Protein AF-0000000080795206 (afdb_homodimer)

Foldseek 3Di:
DVVLQVVLAVLLVVLLVLLLVLLCVQQLVLLLLLLVLVPDPDPVSVVVNVVSVVVLVVLQPDDLLVQLVVCQVVLCVVPVHSAESVSSSVSLNSSLNSQLSVQNNVLQVPDDPVLVVVCVVVVDDSVCCVVPPRCLVSVLSSLVSSLVSSLVSSVSVLSSLVVHHGHLNVQLVVCVPVVVNVVSVVVSVVVNVVVNVVSNVVSNVVSVVSVD/DVVLQVVLAVLLVVLLVLLLVLLCVQQLVLLLLLLVLVPDPDPVSVVVNVVSVVVLVVLQPDDLLVQLVVCQVVLCVVPVHSAESVSSSVSLNSSLNSQLSVQNNVLQVPDDPVLVVVCVVVVDDSVCCVVPPRCLVSVLSSLVSSLVSSLVSSVSVLSSLVVHHGHLNVQLVVCVPVVVNVVSVVVSVVVNVVVNVVSNVVSNVVSVVSVD

Sequence (424 aa):
MIQDLFIATFETLYMTFVSGFIAILLGIPLGIALYMLSKSDKNATKTWYSVLDWIVNIFRSIPFIILIILIIPLTRLLTGTIIGSTAAIVPLSIAAIPFMARLAETSFNNLSQGLLDTSVSMGMTNRQFILKVLLPETAPEMVSNITLLIINLITYTAIAGAVGAGGLGAMAINYGYQRFRMDVLLYDVAILIFLTQIIQFVGSRLSNSLRKMIQDLFIATFETLYMTFVSGFIAILLGIPLGIALYMLSKSDKNATKTWYSVLDWIVNIFRSIPFIILIILIIPLTRLLTGTIIGSTAAIVPLSIAAIPFMARLAETSFNNLSQGLLDTSVSMGMTNRQFILKVLLPETAPEMVSNITLLIINLITYTAIAGAVGAGGLGAMAINYGYQRFRMDVLLYDVAILIFLTQIIQFVGSRLSNSLRK

Organism: Petrotoga mobilis (strain DSM 10674 / SJ95) (NCBI:txid403833)

Solvent-accessible surface area (backbone atoms only — not comparable to full-atom values): 20652 Å² total; per-residue (Å²): 107,68,66,58,49,49,51,16,47,48,37,40,49,49,33,32,51,55,19,41,50,51,9,52,67,53,4,42,58,50,7,50,51,46,45,56,25,64,72,43,86,48,65,69,40,40,51,53,28,51,50,52,49,49,54,37,48,54,58,69,49,46,41,62,76,56,42,49,59,70,40,39,70,57,26,29,72,74,61,72,33,64,55,29,38,73,26,41,26,48,48,48,21,64,57,36,20,44,50,38,12,50,48,41,26,54,50,59,68,64,56,54,66,66,60,53,51,50,41,58,74,71,64,54,48,72,68,52,40,43,67,67,40,53,50,62,72,33,40,34,57,46,37,43,42,50,34,52,48,47,47,50,36,49,40,49,42,33,51,38,9,77,65,43,17,39,18,40,28,17,46,27,45,55,42,11,59,73,61,64,29,60,68,52,28,51,50,36,52,51,50,47,37,50,51,48,48,50,47,47,51,52,25,51,53,52,19,54,58,58,71,103,107,68,68,57,51,50,51,16,47,48,37,39,49,50,33,30,51,54,20,44,49,52,11,52,68,51,4,42,58,49,6,49,50,47,44,54,24,64,72,43,86,48,67,70,39,41,51,53,28,52,53,53,50,49,54,37,48,54,59,70,48,46,41,60,77,55,43,48,60,71,38,38,70,57,24,28,71,76,61,71,32,65,57,29,40,74,26,40,28,49,46,48,22,64,54,35,20,45,52,37,11,50,49,42,27,53,50,60,70,65,58,54,65,66,61,53,51,49,41,58,74,70,63,55,49,70,68,51,40,43,66,66,41,53,50,62,72,34,39,32,57,46,37,45,43,48,35,52,49,46,49,51,35,49,39,49,42,33,52,39,10,76,65,42,16,39,19,40,29,17,48,26,46,56,42,11,58,73,60,64,29,59,68,52,27,51,50,37,52,50,50,48,37,50,52,45,49,51,46,48,52,52,24,51,53,52,20,53,58,59,70,102

Radius of gyration: 22.37 Å; Cα contacts (8 Å, |Δi|>4): 569; chains: 2; bounding box: 53×62×55 Å

Secondary structure (DSSP, 8-state):
-HHHHHHHHHHHHHHHHHHHHHHHHHHHHHHHHHHHHHH---HHHHHHHHHHHHHHHHHHHS-HHHHHHHTHHHHHHHHS-SSSHHHHHHHHHHHHHHHHHHHHHHHHHT--HHHHHHHHHTT--HHHHIIIIIHHHTHHHHHHHHHHHHHHHHHHHHHHHTTT--HHHHHIIIIIITTT-HHHHHHHHHHHHHHHHHHHHHHHHHHHHHH-/-HHHHHHHHHHHHHHHHHHHHHHHHHHHHHHHHHHHHHH---HHHHHHHHHHHHHHHHHHHS-HHHHHHHTHHHHHHHHS-SSSHHHHHHHHHHHHHHHHHHHHHHHHHT--HHHHHHHHHTT--HHHHIIIIIHHHTHHHHHHHHHHHHHHHHHHHHHHHTTT--HHHHHIIIIIITTT-HHHHHHHHHHHHHHHHHHHHHHHHHHHHHH-

Nearest PDB structures (foldseek):
  3tuz-assembly2_F  TM=9.685E-01  e=7.886E-14  Escherichia coli K-12
  3tui-assembly2_E  TM=9.705E-01  e=1.929E-13  Escherichia coli K-12
  7mc0-assembly1_B  TM=9.521E-01  e=5.459E-12  Neisseria meningitidis MC58
  3dhw-assembly1_B  TM=9.058E-01  e=3.944E-11  Escherichia coli K-12
  3dhw-assembly2_F  TM=9.130E-01  e=2.261E-09  Escherichia coli K-12

pLDDT: mean 95.03, std 3.47, range [68.12, 98.81]

Structure (mmCIF, N/CA/C/O backbone):
data_AF-0000000080795206-model_v1
#
loop_
_entity.id
_entity.type
_entity.pdbx_description
1 polymer 'Binding-protein-dependent transport systems inner membrane component'
#
loop_
_atom_site.group_PDB
_atom_site.id
_atom_site.type_symbol
_atom_site.label_atom_id
_atom_site.label_alt_id
_atom_site.label_comp_id
_atom_site.label_asym_id
_atom_site.label_entity_id
_atom_site.label_seq_id
_atom_site.pdbx_PDB_ins_code
_atom_site.Cartn_x
_atom_site.Cartn_y
_atom_site.Cartn_z
_atom_site.occupancy
_atom_site.B_iso_or_equiv
_atom_site.auth_seq_id
_atom_site.auth_comp_id
_atom_site.auth_asym_id
_atom_site.auth_atom_id
_atom_site.pdbx_PDB_model_num
ATOM 1 N N . MET A 1 1 ? 4.926 -30.141 10.414 1 84.69 1 MET A N 1
ATOM 2 C CA . MET A 1 1 ? 4.105 -28.969 10.133 1 84.69 1 MET A CA 1
ATOM 3 C C . MET A 1 1 ? 4.523 -27.781 11 1 84.69 1 MET A C 1
ATOM 5 O O . MET A 1 1 ? 4.93 -26.75 10.484 1 84.69 1 MET A O 1
ATOM 9 N N . ILE A 1 2 ? 4.73 -28.094 12.297 1 87.69 2 ILE A N 1
ATOM 10 C CA . ILE A 1 2 ? 5.074 -27 13.203 1 87.69 2 ILE A CA 1
ATOM 11 C C . ILE A 1 2 ? 6.492 -26.516 12.906 1 87.69 2 ILE A C 1
ATOM 13 O O . ILE A 1 2 ? 6.746 -25.312 12.891 1 87.69 2 ILE A O 1
ATOM 17 N N . GLN A 1 3 ? 7.379 -27.406 12.695 1 91.5 3 GLN A N 1
ATOM 18 C CA . GLN A 1 3 ? 8.75 -27.016 12.383 1 91.5 3 GLN A CA 1
ATOM 19 C C . GLN A 1 3 ? 8.82 -26.219 11.086 1 91.5 3 GLN A C 1
ATOM 21 O O . GLN A 1 3 ? 9.555 -25.234 11 1 91.5 3 GLN A O 1
ATOM 26 N N . ASP A 1 4 ? 8.062 -26.625 10.102 1 93.75 4 ASP A N 1
ATOM 27 C CA . ASP A 1 4 ? 8.023 -25.922 8.828 1 93.75 4 ASP A CA 1
ATOM 28 C C . ASP A 1 4 ? 7.473 -24.5 9 1 93.75 4 ASP A C 1
ATOM 30 O O . ASP A 1 4 ? 7.926 -23.562 8.336 1 93.75 4 ASP A O 1
ATOM 34 N N . LEU A 1 5 ? 6.535 -24.453 9.891 1 95.25 5 LEU A N 1
ATOM 35 C CA . LEU A 1 5 ? 5.941 -23.141 10.172 1 95.25 5 LEU A CA 1
ATOM 36 C C . LEU A 1 5 ? 6.957 -22.219 10.828 1 95.25 5 LEU A C 1
ATOM 38 O O . LEU A 1 5 ? 7.008 -21.031 10.516 1 95.25 5 LEU A O 1
ATOM 42 N N . PHE A 1 6 ? 7.719 -22.797 11.68 1 96.25 6 PHE A N 1
ATOM 43 C CA . PHE A 1 6 ? 8.75 -22.016 12.344 1 96.25 6 PHE A CA 1
ATOM 44 C C . PHE A 1 6 ? 9.812 -21.547 11.352 1 96.25 6 PHE A C 1
ATOM 46 O O . PHE A 1 6 ? 10.25 -20.406 11.383 1 96.25 6 PHE A O 1
ATOM 53 N N . ILE A 1 7 ? 10.211 -22.406 10.508 1 97 7 ILE A N 1
ATOM 54 C CA . ILE A 1 7 ? 11.219 -22.078 9.5 1 97 7 ILE A CA 1
ATOM 55 C C . ILE A 1 7 ? 10.672 -21 8.57 1 97 7 ILE A C 1
ATOM 57 O O . ILE A 1 7 ? 11.359 -20.016 8.281 1 97 7 ILE A O 1
ATOM 61 N N . ALA A 1 8 ? 9.43 -21.172 8.117 1 97.81 8 ALA A N 1
ATOM 62 C CA . ALA A 1 8 ? 8.789 -20.203 7.234 1 97.81 8 ALA A CA 1
ATOM 63 C C . ALA A 1 8 ? 8.672 -18.844 7.91 1 97.81 8 ALA A C 1
ATOM 65 O O . ALA A 1 8 ? 8.859 -17.812 7.266 1 97.81 8 ALA A O 1
ATOM 66 N N . THR A 1 9 ? 8.367 -18.891 9.211 1 98.19 9 THR A N 1
ATOM 67 C CA . THR A 1 9 ? 8.258 -17.641 9.977 1 98.19 9 THR A CA 1
ATOM 68 C C . THR A 1 9 ? 9.609 -16.953 10.078 1 98.19 9 THR A C 1
ATOM 70 O O . THR A 1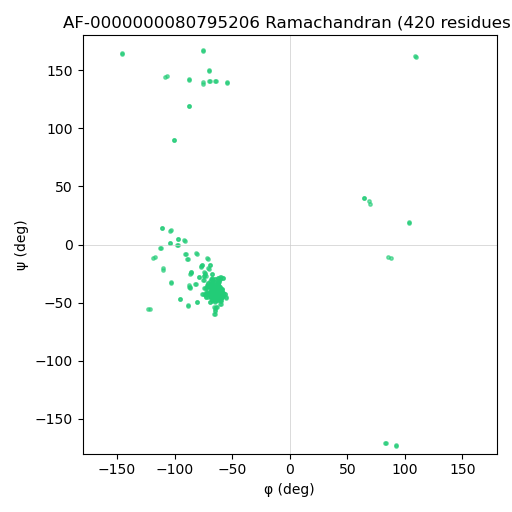 9 ? 9.711 -15.734 9.883 1 98.19 9 THR A O 1
ATOM 73 N N . PHE A 1 10 ? 10.602 -17.672 10.312 1 98.06 10 PHE A N 1
ATOM 74 C CA . PHE A 1 10 ? 11.945 -17.125 10.43 1 98.06 10 PHE A CA 1
ATOM 75 C C . PHE A 1 10 ? 12.414 -16.547 9.094 1 98.06 10 PHE A C 1
ATOM 77 O O . PHE A 1 10 ? 13.039 -15.492 9.055 1 98.06 10 PHE A O 1
ATOM 84 N N . GLU A 1 11 ? 12.164 -17.25 8.047 1 98.44 11 GLU A N 1
ATOM 85 C CA . GLU A 1 11 ? 12.531 -16.766 6.723 1 98.44 11 GLU A CA 1
ATOM 86 C C . GLU A 1 11 ? 11.828 -15.453 6.406 1 98.44 11 GLU A C 1
ATOM 88 O O . GLU A 1 11 ? 12.445 -14.531 5.859 1 98.44 11 GLU A O 1
ATOM 93 N N . THR A 1 12 ? 10.516 -15.391 6.742 1 98.5 12 THR A N 1
ATOM 94 C CA . THR A 1 12 ? 9.758 -14.156 6.543 1 98.5 12 THR A CA 1
ATOM 95 C C . THR A 1 12 ? 10.375 -13.008 7.328 1 98.5 12 THR A C 1
ATOM 97 O O . THR A 1 12 ? 10.586 -11.922 6.781 1 98.5 12 THR A O 1
ATOM 100 N N . LEU A 1 13 ? 10.727 -13.289 8.586 1 98.62 13 LEU A N 1
ATOM 101 C CA . LEU A 1 13 ? 11.32 -12.266 9.438 1 98.62 13 LEU A CA 1
ATOM 102 C C . LEU A 1 13 ? 12.695 -11.867 8.914 1 98.62 13 LEU A C 1
ATOM 104 O O . LEU A 1 13 ? 13.031 -10.68 8.883 1 98.62 13 LEU A O 1
ATOM 108 N N . TYR A 1 14 ? 13.453 -12.836 8.492 1 98.69 14 TYR A N 1
ATOM 109 C CA . TYR A 1 14 ? 14.781 -12.602 7.953 1 98.69 14 TYR A CA 1
ATOM 110 C C . TYR A 1 14 ? 14.727 -11.688 6.734 1 98.69 14 TYR A C 1
ATOM 112 O O . TYR A 1 14 ? 15.422 -10.672 6.676 1 98.69 14 TYR A O 1
ATOM 120 N N . MET A 1 15 ? 13.898 -12.008 5.805 1 98.69 15 MET A N 1
ATOM 121 C CA . MET A 1 15 ? 13.758 -11.195 4.602 1 98.69 15 MET A CA 1
ATOM 122 C C . MET A 1 15 ? 13.273 -9.797 4.945 1 98.69 15 MET A C 1
ATOM 124 O O . MET A 1 15 ? 13.789 -8.805 4.422 1 98.69 15 MET A O 1
ATOM 128 N N . THR A 1 16 ? 12.273 -9.742 5.836 1 98.69 16 THR A N 1
ATOM 129 C CA . THR A 1 16 ? 11.633 -8.477 6.188 1 98.69 16 THR A CA 1
ATOM 130 C C . THR A 1 16 ? 12.625 -7.539 6.859 1 98.69 16 THR A C 1
ATOM 132 O O . THR A 1 16 ? 12.797 -6.395 6.434 1 98.69 16 THR A O 1
ATOM 135 N N . PHE A 1 17 ? 13.383 -8.023 7.809 1 98.69 17 PHE A N 1
ATOM 136 C CA . PHE A 1 17 ? 14.203 -7.141 8.625 1 98.69 17 PHE A CA 1
ATOM 137 C C . PHE A 1 17 ? 15.508 -6.797 7.902 1 98.69 17 PHE A C 1
ATOM 139 O O . PHE A 1 17 ? 16.016 -5.684 8.039 1 98.69 17 PHE A O 1
ATOM 146 N N . VAL A 1 18 ? 16.062 -7.68 7.141 1 98.81 18 VAL A N 1
ATOM 147 C CA . VAL A 1 18 ? 17.281 -7.371 6.398 1 98.81 18 VAL A CA 1
ATOM 148 C C . VAL A 1 18 ? 16.969 -6.367 5.293 1 98.81 18 VAL A C 1
ATOM 150 O O . VAL A 1 18 ? 17.672 -5.359 5.145 1 98.81 18 VAL A O 1
ATOM 153 N N . SER A 1 19 ? 15.914 -6.645 4.488 1 98.81 19 SER A N 1
ATOM 154 C CA . SER A 1 19 ? 15.531 -5.695 3.451 1 98.81 19 SER A CA 1
ATOM 155 C C . SER A 1 19 ? 15.102 -4.363 4.055 1 98.81 19 SER A C 1
ATOM 157 O O . SER A 1 19 ? 15.375 -3.301 3.488 1 98.81 19 SER A O 1
ATOM 159 N N . GLY A 1 20 ? 14.391 -4.477 5.207 1 98.81 20 GLY A N 1
ATOM 160 C CA . GLY A 1 20 ? 14.008 -3.26 5.91 1 98.81 20 GLY A CA 1
ATOM 161 C C . GLY A 1 20 ? 15.195 -2.424 6.348 1 98.81 20 GLY A C 1
ATOM 162 O O . GLY A 1 20 ? 15.188 -1.2 6.195 1 98.81 20 GLY A O 1
ATOM 163 N N . PHE A 1 21 ? 16.156 -3.07 6.855 1 98.81 21 PHE A N 1
ATOM 164 C CA . PHE A 1 21 ? 17.375 -2.385 7.289 1 98.81 21 PHE A CA 1
ATOM 165 C C . PHE A 1 21 ? 18.047 -1.682 6.117 1 98.81 21 PHE A C 1
ATOM 167 O O . PHE A 1 21 ? 18.453 -0.523 6.234 1 98.81 21 PHE A O 1
ATOM 174 N N . ILE A 1 22 ? 18.156 -2.33 5.031 1 98.81 22 ILE A N 1
ATOM 175 C CA . ILE A 1 22 ? 18.766 -1.754 3.836 1 98.81 22 ILE A CA 1
ATOM 176 C C . ILE A 1 22 ? 17.938 -0.56 3.365 1 98.81 22 ILE A C 1
ATOM 178 O O . ILE A 1 22 ? 18.484 0.489 3.021 1 98.81 22 ILE A O 1
ATOM 182 N N . ALA A 1 23 ? 16.625 -0.756 3.375 1 98.81 23 ALA A N 1
ATOM 183 C CA . ALA A 1 23 ? 15.727 0.294 2.914 1 98.81 23 ALA A CA 1
ATOM 184 C C . ALA A 1 23 ? 15.812 1.526 3.812 1 98.81 23 ALA A C 1
ATOM 186 O O . ALA A 1 23 ? 15.734 2.658 3.33 1 98.81 23 ALA A O 1
ATOM 187 N N . ILE A 1 24 ? 15.961 1.308 5.113 1 98.75 24 ILE A N 1
ATOM 188 C CA . ILE A 1 24 ? 16.094 2.412 6.055 1 98.75 24 ILE A CA 1
ATOM 189 C C . ILE A 1 24 ? 17.422 3.125 5.836 1 98.75 24 ILE A C 1
ATOM 191 O O . ILE A 1 24 ? 17.469 4.355 5.773 1 98.75 24 ILE A O 1
ATOM 195 N N . LEU A 1 25 ? 18.438 2.412 5.668 1 98.62 25 LEU A N 1
ATOM 196 C CA . LEU A 1 25 ? 19.797 2.936 5.523 1 98.62 25 LEU A CA 1
ATOM 197 C C . LEU A 1 25 ? 19.922 3.758 4.246 1 98.62 25 LEU A C 1
ATOM 199 O O . LEU A 1 25 ? 20.625 4.77 4.223 1 98.62 25 LEU A O 1
ATOM 203 N N . LEU A 1 26 ? 19.266 3.344 3.186 1 98.69 26 LEU A N 1
ATOM 204 C CA . LEU A 1 26 ? 19.438 4.012 1.901 1 98.69 26 LEU A CA 1
ATOM 205 C C . LEU A 1 26 ? 18.25 4.922 1.597 1 98.69 26 LEU A C 1
ATOM 207 O O . LEU A 1 26 ? 18.391 5.941 0.923 1 98.69 26 LEU A O 1
ATOM 211 N N . GLY A 1 27 ? 17.109 4.508 2.066 1 98.69 27 GLY A N 1
ATOM 212 C CA . GLY A 1 27 ? 15.891 5.246 1.764 1 98.69 27 GLY A CA 1
ATOM 213 C C . GLY A 1 27 ? 15.805 6.57 2.502 1 98.69 27 GLY A C 1
ATOM 214 O O . GLY A 1 27 ? 15.375 7.578 1.933 1 98.69 27 GLY A O 1
ATOM 215 N N . ILE A 1 28 ? 16.172 6.605 3.756 1 98.5 28 ILE A N 1
ATOM 216 C CA . ILE A 1 28 ? 16.094 7.832 4.543 1 98.5 28 ILE A CA 1
ATOM 217 C C . ILE A 1 28 ? 17.031 8.883 3.967 1 98.5 28 ILE A C 1
ATOM 219 O O . ILE A 1 28 ? 16.625 10.023 3.713 1 98.5 28 ILE A O 1
ATOM 223 N N . PRO A 1 29 ? 18.328 8.539 3.662 1 98.38 29 PRO A N 1
ATOM 224 C CA . PRO A 1 29 ? 19.203 9.508 3.006 1 98.38 29 PRO A CA 1
ATOM 225 C C . PRO A 1 29 ? 18.656 9.984 1.663 1 98.38 29 PRO A C 1
ATOM 227 O O . PRO A 1 29 ? 18.766 11.172 1.334 1 98.38 29 PRO A O 1
ATOM 230 N N . LEU A 1 30 ? 18.062 9.109 0.909 1 98.44 30 LEU A N 1
ATOM 231 C CA . LEU A 1 30 ? 17.453 9.5 -0.354 1 98.44 30 LEU A CA 1
ATOM 232 C C . LEU A 1 30 ? 16.281 10.445 -0.116 1 98.44 30 LEU A C 1
ATOM 234 O O . LEU A 1 30 ? 16.094 11.406 -0.871 1 98.44 30 LEU A O 1
ATOM 238 N N . GLY A 1 31 ? 15.492 10.148 0.934 1 98.31 31 GLY A N 1
ATOM 239 C CA . GLY A 1 31 ? 14.414 11.047 1.316 1 98.31 31 GLY A CA 1
ATOM 240 C C . GLY A 1 31 ? 14.898 12.43 1.721 1 98.31 31 GLY A C 1
ATOM 241 O O . GLY A 1 31 ? 14.281 13.438 1.369 1 98.31 31 GLY A O 1
ATOM 242 N N . ILE A 1 32 ? 15.977 12.477 2.426 1 98 32 ILE A N 1
ATOM 243 C CA . ILE A 1 32 ? 16.578 13.75 2.814 1 98 32 ILE A CA 1
ATOM 244 C C . ILE A 1 32 ? 17.016 14.516 1.568 1 98 32 ILE A C 1
ATOM 246 O O . ILE A 1 32 ? 16.766 15.719 1.452 1 98 32 ILE A O 1
ATOM 250 N N . ALA A 1 33 ? 17.656 13.781 0.652 1 97.62 33 ALA A N 1
ATOM 251 C CA . ALA A 1 33 ? 18.109 14.414 -0.588 1 97.62 33 ALA A CA 1
ATOM 252 C C . ALA A 1 33 ? 16.922 14.992 -1.364 1 97.62 33 ALA A C 1
ATOM 254 O O . ALA A 1 33 ? 16.984 16.141 -1.828 1 97.62 33 ALA A O 1
ATOM 255 N N . LEU A 1 34 ? 15.922 14.266 -1.472 1 97.62 34 LEU A N 1
ATOM 256 C CA . LEU A 1 34 ? 14.734 14.727 -2.178 1 97.62 34 LEU A CA 1
ATOM 257 C C . LEU A 1 34 ? 14.148 15.961 -1.507 1 97.62 34 LEU A C 1
ATOM 259 O O . LEU A 1 34 ? 13.82 16.938 -2.18 1 97.62 34 LEU A O 1
ATOM 263 N N . TYR A 1 35 ? 14.039 15.891 -0.19 1 97.06 35 TYR A N 1
ATOM 264 C CA . TYR A 1 35 ? 13.484 17.016 0.564 1 97.06 35 TYR A CA 1
ATOM 265 C C . TYR A 1 35 ? 14.336 18.266 0.384 1 97.06 35 TYR A C 1
ATOM 267 O O . TYR A 1 35 ? 13.805 19.344 0.073 1 97.06 35 TYR A O 1
ATOM 275 N N . MET A 1 36 ? 15.648 18.125 0.504 1 95.69 36 MET A N 1
ATOM 276 C CA . MET A 1 36 ? 16.547 19.266 0.41 1 95.69 36 MET A CA 1
ATOM 277 C C . MET A 1 36 ? 16.562 19.844 -1.002 1 95.69 36 MET A C 1
ATOM 279 O O . MET A 1 36 ? 16.594 21.062 -1.181 1 95.69 36 MET A O 1
ATOM 283 N N . LEU A 1 37 ? 16.531 18.969 -1.944 1 95.31 37 LEU A N 1
ATOM 284 C CA . LEU A 1 37 ? 16.531 19.422 -3.332 1 95.31 37 LEU A CA 1
ATOM 285 C C . LEU A 1 37 ? 15.227 20.141 -3.67 1 95.31 37 LEU A C 1
ATOM 287 O O . LEU A 1 37 ? 15.219 21.062 -4.496 1 95.31 37 LEU A O 1
ATOM 291 N N . SER A 1 38 ? 14.18 19.75 -3.012 1 93.06 38 SER A N 1
ATOM 292 C CA . SER A 1 38 ? 12.875 20.344 -3.299 1 93.06 38 SER A CA 1
ATOM 293 C C . SER A 1 38 ? 12.781 21.75 -2.73 1 93.06 38 SER A C 1
ATOM 295 O O . SER A 1 38 ? 11.961 22.562 -3.188 1 93.06 38 SER A O 1
ATOM 297 N N . LYS A 1 39 ? 13.539 22.062 -1.76 1 90 39 LYS A N 1
ATOM 298 C CA . LYS A 1 39 ? 13.461 23.344 -1.08 1 90 39 LYS A CA 1
ATOM 299 C C . LYS A 1 39 ? 14.398 24.359 -1.719 1 90 39 LYS A C 1
ATOM 301 O O . LYS A 1 39 ? 14.352 25.547 -1.399 1 90 39 LYS A O 1
ATOM 306 N N . SER A 1 40 ? 15.203 23.906 -2.609 1 86.94 40 SER A N 1
ATOM 307 C CA . SER A 1 40 ? 16.156 24.797 -3.248 1 86.94 40 SER A CA 1
ATOM 308 C C . SER A 1 40 ? 15.539 25.484 -4.465 1 86.94 40 SER A C 1
ATOM 310 O O . SER A 1 40 ? 14.742 24.875 -5.184 1 86.94 40 SER A O 1
ATOM 312 N N . ASP A 1 41 ? 15.844 26.75 -4.68 1 84.56 41 ASP A N 1
ATOM 313 C CA . ASP A 1 41 ? 15.312 27.531 -5.801 1 84.56 41 ASP A CA 1
ATOM 314 C C . ASP A 1 41 ? 16.297 27.562 -6.961 1 84.56 41 ASP A C 1
ATOM 316 O O . ASP A 1 41 ? 16.016 28.125 -8.016 1 84.56 41 ASP A O 1
ATOM 320 N N . LYS A 1 42 ? 17.375 26.969 -6.828 1 89.69 42 LYS A N 1
ATOM 321 C CA . LYS A 1 42 ? 18.359 26.938 -7.906 1 89.69 42 LYS A CA 1
ATOM 322 C C . LYS A 1 42 ? 17.922 25.969 -9.008 1 89.69 42 LYS A C 1
ATOM 324 O O . LYS A 1 42 ? 17.422 24.891 -8.727 1 89.69 42 LYS A O 1
ATOM 329 N N . ASN A 1 43 ? 18.094 26.359 -10.195 1 87.75 43 ASN A N 1
ATOM 330 C CA . ASN A 1 43 ? 17.656 25.578 -11.352 1 87.75 43 ASN A CA 1
ATOM 331 C C . ASN A 1 43 ? 18.328 24.203 -11.383 1 87.75 43 ASN A C 1
ATOM 333 O O . ASN A 1 43 ? 17.672 23.203 -11.664 1 87.75 43 ASN A O 1
ATOM 337 N N . ALA A 1 44 ? 19.625 24.219 -11.156 1 88.75 44 ALA A N 1
ATOM 338 C CA . ALA A 1 44 ? 20.359 22.953 -11.156 1 88.75 44 ALA A CA 1
ATOM 339 C C . ALA A 1 44 ? 19.781 22 -10.117 1 88.75 44 ALA A C 1
ATOM 341 O O . ALA A 1 44 ? 19.625 20.797 -10.383 1 88.75 44 ALA A O 1
ATOM 342 N N . THR A 1 45 ? 19.484 22.516 -8.984 1 90 45 THR A N 1
ATOM 343 C CA . THR A 1 45 ? 18.938 21.703 -7.906 1 90 45 THR A CA 1
ATOM 344 C C . THR A 1 45 ? 17.531 21.203 -8.25 1 90 45 THR A C 1
ATOM 346 O O . THR A 1 45 ? 17.172 20.078 -7.93 1 90 45 THR A O 1
ATOM 349 N N . LYS A 1 46 ? 16.875 21.953 -9.016 1 92.12 46 LYS A N 1
ATOM 350 C CA . LYS A 1 46 ? 15.531 21.578 -9.438 1 92.12 46 LYS A CA 1
ATOM 351 C C . LYS A 1 46 ? 15.578 20.438 -10.445 1 92.12 46 LYS A C 1
ATOM 353 O O . LYS A 1 46 ? 14.719 19.547 -10.43 1 92.12 46 LYS A O 1
ATOM 358 N N . THR A 1 47 ? 16.578 20.531 -11.266 1 93.75 47 THR A N 1
ATOM 359 C CA . THR A 1 47 ? 16.75 19.453 -12.242 1 93.75 47 THR A CA 1
ATOM 360 C C . THR A 1 47 ? 17.094 18.141 -11.539 1 93.75 47 THR A C 1
ATOM 362 O O . THR A 1 47 ? 16.547 17.094 -11.883 1 93.75 47 THR A O 1
ATOM 365 N N . TRP A 1 48 ? 17.969 18.203 -10.555 1 95.19 48 TRP A N 1
ATOM 366 C CA . TRP A 1 48 ? 18.344 17 -9.805 1 95.19 48 TRP A CA 1
ATOM 367 C C . TRP A 1 48 ? 17.156 16.438 -9.039 1 95.19 48 TRP A C 1
ATOM 369 O O . TRP A 1 48 ? 17 15.219 -8.922 1 95.19 48 TRP A O 1
ATOM 379 N N . TYR A 1 49 ? 16.344 17.312 -8.516 1 95.62 49 TYR A N 1
ATOM 380 C CA . TYR A 1 49 ? 15.133 16.859 -7.84 1 95.62 49 TYR A CA 1
ATOM 381 C C . TYR A 1 49 ? 14.211 16.125 -8.797 1 95.62 49 TYR A C 1
ATOM 383 O O . TYR A 1 49 ? 13.727 15.031 -8.492 1 95.62 49 TYR A O 1
ATOM 391 N N . SER A 1 50 ? 14.047 16.734 -9.938 1 94.62 50 SER A N 1
ATOM 392 C CA . SER A 1 50 ? 13.141 16.156 -10.93 1 94.62 50 SER A CA 1
ATOM 393 C C . SER A 1 50 ? 13.617 14.773 -11.367 1 94.62 50 SER A C 1
ATOM 395 O O . SER A 1 50 ? 12.805 13.859 -11.539 1 94.62 50 SER A O 1
ATOM 397 N N . VAL A 1 51 ? 14.859 14.641 -11.531 1 95.5 51 VAL A N 1
ATOM 398 C CA . VAL A 1 51 ? 15.438 13.367 -11.961 1 95.5 51 VAL A CA 1
ATOM 399 C C . VAL A 1 51 ? 15.266 12.328 -10.859 1 95.5 51 VAL A C 1
ATOM 401 O O . VAL A 1 51 ? 14.797 11.219 -11.109 1 95.5 51 VAL A O 1
ATOM 404 N N . LEU A 1 52 ? 15.609 12.68 -9.656 1 96.19 52 LEU A N 1
ATOM 405 C CA . LEU A 1 52 ? 15.484 11.75 -8.531 1 96.19 52 LEU A CA 1
ATOM 406 C C . LEU A 1 52 ? 14.023 11.391 -8.273 1 96.19 52 LEU A C 1
ATOM 408 O O . LEU A 1 52 ? 13.703 10.234 -8.008 1 96.19 52 LEU A O 1
ATOM 412 N N . ASP A 1 53 ? 13.234 12.359 -8.383 1 94.81 53 ASP A N 1
ATOM 413 C CA . ASP A 1 53 ? 11.797 12.156 -8.188 1 94.81 53 ASP A CA 1
ATOM 414 C C . ASP A 1 53 ? 11.234 11.203 -9.242 1 94.81 53 ASP A C 1
ATOM 416 O O . ASP A 1 53 ? 10.43 10.328 -8.922 1 94.81 53 ASP A O 1
ATOM 420 N N . TRP A 1 54 ? 11.719 11.453 -10.422 1 92.56 54 TRP A N 1
ATOM 421 C CA . TRP A 1 54 ? 11.273 10.609 -11.523 1 92.56 54 TRP A CA 1
ATOM 422 C C . TRP A 1 54 ? 11.719 9.164 -11.32 1 92.56 54 TRP A C 1
ATOM 424 O O . TRP A 1 54 ? 10.938 8.234 -11.523 1 92.56 54 TRP A O 1
ATOM 434 N N . ILE A 1 55 ? 12.852 8.945 -10.906 1 95.06 55 ILE A N 1
ATOM 435 C CA . ILE A 1 55 ? 13.383 7.609 -10.664 1 95.06 55 ILE A CA 1
ATOM 436 C C . ILE A 1 55 ? 12.602 6.934 -9.539 1 95.06 55 ILE A C 1
ATOM 438 O O . ILE A 1 55 ? 12.164 5.793 -9.68 1 95.06 55 ILE A O 1
ATOM 442 N N . VAL A 1 56 ? 12.375 7.613 -8.484 1 95.38 56 VAL A N 1
ATOM 443 C CA . VAL A 1 56 ? 11.648 7.086 -7.332 1 95.38 56 VAL A CA 1
ATOM 444 C C . VAL A 1 56 ? 10.227 6.727 -7.738 1 95.38 56 VAL A C 1
ATOM 446 O O . VAL A 1 56 ? 9.734 5.645 -7.41 1 95.38 56 VAL A O 1
ATOM 449 N N . ASN A 1 57 ? 9.656 7.52 -8.602 1 90.19 57 ASN A N 1
ATOM 450 C CA . ASN A 1 57 ? 8.273 7.316 -9.023 1 90.19 57 ASN A CA 1
ATOM 451 C C . ASN A 1 57 ? 8.148 6.125 -9.969 1 90.19 57 ASN A C 1
ATOM 453 O O . ASN A 1 57 ? 7.16 5.391 -9.914 1 90.19 57 ASN A O 1
ATOM 457 N N . ILE A 1 58 ? 9.055 6.004 -10.727 1 90.69 58 ILE A N 1
ATOM 458 C CA . ILE A 1 58 ? 9.031 4.891 -11.672 1 90.69 58 ILE A CA 1
ATOM 459 C C . ILE A 1 58 ? 9.07 3.566 -10.906 1 90.69 58 ILE A C 1
ATOM 461 O O . ILE A 1 58 ? 8.273 2.666 -11.18 1 90.69 58 ILE A O 1
ATOM 465 N N . PHE A 1 59 ? 9.922 3.48 -9.969 1 92.5 59 PHE A N 1
ATOM 466 C CA . PHE A 1 59 ? 10.047 2.238 -9.219 1 92.5 59 PHE A CA 1
ATOM 467 C C . PHE A 1 59 ? 8.812 2.006 -8.352 1 92.5 59 PHE A C 1
ATOM 469 O O . PHE A 1 59 ? 8.391 0.863 -8.164 1 92.5 59 PHE A O 1
ATOM 476 N N . ARG A 1 60 ? 8.258 3.049 -7.926 1 90.62 60 ARG A N 1
ATOM 477 C CA . ARG A 1 60 ? 7.094 2.932 -7.059 1 90.62 60 ARG A CA 1
ATOM 478 C C . ARG A 1 60 ? 5.848 2.562 -7.859 1 90.62 60 ARG A C 1
ATOM 480 O O . ARG A 1 60 ? 4.867 2.064 -7.301 1 90.62 60 ARG A O 1
ATOM 487 N N . SER A 1 61 ? 5.914 2.771 -9.18 1 88.69 61 SER A N 1
ATOM 488 C CA . SER A 1 61 ? 4.754 2.545 -10.031 1 88.69 61 SER A CA 1
ATOM 489 C C . SER A 1 61 ? 4.699 1.102 -10.523 1 88.69 61 SER A C 1
ATOM 491 O O . SER A 1 61 ? 3.672 0.651 -11.031 1 88.69 61 SER A O 1
ATOM 493 N N . ILE A 1 62 ? 5.746 0.379 -10.352 1 93.75 62 ILE A N 1
ATOM 494 C CA . ILE A 1 62 ? 5.793 -1.009 -10.797 1 93.75 62 ILE A CA 1
ATOM 495 C C . ILE A 1 62 ? 5.246 -1.923 -9.703 1 93.75 62 ILE A C 1
ATOM 497 O O . ILE A 1 62 ? 5.801 -1.983 -8.602 1 93.75 62 ILE A O 1
ATOM 501 N N . PRO A 1 63 ? 4.191 -2.631 -10.008 1 93.06 63 PRO A N 1
ATOM 502 C CA . PRO A 1 63 ? 3.746 -3.621 -9.023 1 93.06 63 PRO A CA 1
ATOM 503 C C . PRO A 1 63 ?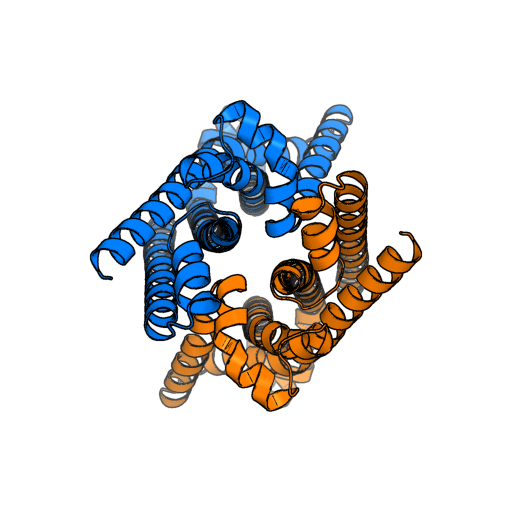 4.852 -4.594 -8.625 1 93.06 63 PRO A C 1
ATOM 505 O O . PRO A 1 63 ? 5.598 -5.074 -9.484 1 93.06 63 PRO A O 1
ATOM 508 N N . PHE A 1 64 ? 4.891 -4.887 -7.371 1 96.25 64 PHE A N 1
ATOM 509 C CA . PHE A 1 64 ? 6.027 -5.648 -6.863 1 96.25 64 PHE A CA 1
ATOM 510 C C . PHE A 1 64 ? 6.113 -7.008 -7.547 1 96.25 64 PHE A C 1
ATOM 512 O O . PHE A 1 64 ? 7.207 -7.508 -7.809 1 96.25 64 PHE A O 1
ATOM 519 N N . ILE A 1 65 ? 5 -7.609 -7.777 1 93.56 65 ILE A N 1
ATOM 520 C CA . ILE A 1 65 ? 4.996 -8.945 -8.367 1 93.56 65 ILE A CA 1
ATOM 521 C C . ILE A 1 65 ? 5.668 -8.914 -9.734 1 93.56 65 ILE A C 1
ATOM 523 O O . ILE A 1 65 ? 6.277 -9.898 -10.156 1 93.56 65 ILE A O 1
ATOM 527 N N . ILE A 1 66 ? 5.629 -7.805 -10.398 1 94.31 66 ILE A N 1
ATOM 528 C CA . ILE A 1 66 ? 6.258 -7.633 -11.703 1 94.31 66 ILE A CA 1
ATOM 529 C C . ILE A 1 66 ? 7.719 -7.219 -11.516 1 94.31 66 ILE A C 1
ATOM 531 O O . ILE A 1 66 ? 8.602 -7.684 -12.242 1 94.31 66 ILE A O 1
ATOM 535 N N . LEU A 1 67 ? 7.926 -6.434 -10.539 1 94.75 67 LEU A N 1
ATOM 536 C CA . LEU A 1 67 ? 9.273 -5.949 -10.266 1 94.75 67 LEU A CA 1
ATOM 537 C C . LEU A 1 67 ? 10.203 -7.105 -9.922 1 94.75 67 LEU A C 1
ATOM 539 O O . LEU A 1 67 ? 11.359 -7.133 -10.359 1 94.75 67 LEU A O 1
ATOM 543 N N . ILE A 1 68 ? 9.695 -8.031 -9.102 1 95.12 68 ILE A N 1
ATOM 544 C CA . ILE A 1 68 ? 10.547 -9.133 -8.656 1 95.12 68 ILE A CA 1
ATOM 545 C C . ILE A 1 68 ? 11 -9.953 -9.859 1 95.12 68 ILE A C 1
ATOM 547 O O . ILE A 1 68 ? 12.133 -10.43 -9.898 1 95.12 68 ILE A O 1
ATOM 551 N N . ILE A 1 69 ? 10.195 -10.039 -10.875 1 92.94 69 ILE A N 1
ATOM 552 C CA . ILE A 1 69 ? 10.523 -10.766 -12.094 1 92.94 69 ILE A CA 1
ATOM 553 C C . ILE A 1 69 ? 11.508 -9.945 -12.93 1 92.94 69 ILE A C 1
ATOM 555 O O . ILE A 1 69 ? 12.492 -10.477 -13.445 1 92.94 69 ILE A O 1
ATOM 559 N N . LEU A 1 70 ? 11.219 -8.688 -12.992 1 93.31 70 LEU A N 1
ATOM 560 C CA . LEU A 1 70 ? 12.031 -7.77 -13.781 1 93.31 70 LEU A CA 1
ATOM 561 C C . LEU A 1 70 ? 13.469 -7.738 -13.266 1 93.31 70 LEU A C 1
ATOM 563 O O . LEU A 1 70 ? 14.406 -7.562 -14.047 1 93.31 70 LEU A O 1
ATOM 567 N N . ILE A 1 71 ? 13.688 -7.969 -11.992 1 94.5 71 ILE A N 1
ATOM 568 C CA . ILE A 1 71 ? 14.977 -7.781 -11.352 1 94.5 71 ILE A CA 1
ATOM 569 C C . ILE A 1 71 ? 15.711 -9.117 -11.266 1 94.5 71 ILE A C 1
ATOM 571 O O . ILE A 1 71 ? 16.828 -9.188 -10.75 1 94.5 71 ILE A O 1
ATOM 575 N N . ILE A 1 72 ? 15.188 -10.172 -11.82 1 93.62 72 ILE A N 1
ATOM 576 C CA . ILE A 1 72 ? 15.734 -11.523 -11.75 1 93.62 72 ILE A CA 1
ATOM 577 C C . ILE A 1 72 ? 17.172 -11.523 -12.25 1 93.62 72 ILE A C 1
ATOM 579 O O . ILE A 1 72 ? 18.062 -12.07 -11.594 1 93.62 72 ILE A O 1
ATOM 583 N N . PRO A 1 73 ? 17.453 -10.852 -13.391 1 92.69 73 PRO A N 1
ATOM 584 C CA . PRO A 1 73 ? 18.844 -10.867 -13.852 1 92.69 73 PRO A CA 1
ATOM 585 C C . PRO A 1 73 ? 19.812 -10.234 -12.844 1 92.69 73 PRO A C 1
ATOM 587 O O . PRO A 1 73 ? 20.922 -10.727 -12.656 1 92.69 73 PRO A O 1
ATOM 590 N N . LEU A 1 74 ? 19.359 -9.234 -12.203 1 95.44 74 LEU A N 1
ATOM 591 C CA . LEU A 1 74 ? 20.188 -8.578 -11.203 1 95.44 74 LEU A CA 1
ATOM 592 C C . LEU A 1 74 ? 20.328 -9.453 -9.961 1 95.44 74 LEU A C 1
ATOM 594 O O . LEU A 1 74 ? 21.422 -9.531 -9.375 1 95.44 74 LEU A O 1
ATOM 598 N N . THR A 1 75 ? 19.297 -10.047 -9.539 1 96.38 75 THR A N 1
ATOM 599 C CA . THR A 1 75 ? 19.312 -10.93 -8.375 1 96.38 75 THR A CA 1
ATOM 600 C C . THR A 1 75 ? 20.297 -12.078 -8.594 1 96.38 75 THR A C 1
ATOM 602 O O . THR A 1 75 ? 21.094 -12.406 -7.707 1 96.38 75 THR A O 1
ATOM 605 N N . ARG A 1 76 ? 20.219 -12.641 -9.789 1 95.31 76 ARG A N 1
ATOM 606 C CA . ARG A 1 76 ? 21.109 -13.742 -10.117 1 95.31 76 ARG A CA 1
ATOM 607 C C . ARG A 1 76 ? 22.562 -13.281 -10.109 1 95.31 76 ARG A C 1
ATOM 609 O O . ARG A 1 76 ? 23.453 -14 -9.641 1 95.31 76 ARG A O 1
ATOM 616 N N . LEU A 1 77 ? 22.797 -12.141 -10.633 1 95.94 77 LEU A N 1
ATOM 617 C CA . LEU A 1 77 ? 24.141 -11.586 -10.688 1 95.94 77 LEU A CA 1
ATOM 618 C C . LEU A 1 77 ? 24.703 -11.359 -9.289 1 95.94 77 LEU A C 1
ATOM 620 O O . LEU A 1 77 ? 25.875 -11.625 -9.031 1 95.94 77 LEU A O 1
ATOM 624 N N . LEU A 1 78 ? 23.859 -10.938 -8.344 1 96.38 78 LEU A N 1
ATOM 625 C CA . LEU A 1 78 ? 24.312 -10.523 -7.02 1 96.38 78 LEU A CA 1
ATOM 626 C C . LEU A 1 78 ? 24.391 -11.711 -6.07 1 96.38 78 LEU A C 1
ATOM 628 O O . LEU A 1 78 ? 25.281 -11.781 -5.219 1 96.38 78 LEU A O 1
ATOM 632 N N . THR A 1 79 ? 23.453 -12.68 -6.219 1 96 79 THR A N 1
ATOM 633 C CA . THR A 1 79 ? 23.375 -13.719 -5.199 1 96 79 THR A CA 1
ATOM 634 C C . THR A 1 79 ? 23.656 -15.094 -5.812 1 96 79 THR A C 1
ATOM 636 O O . THR A 1 79 ? 23.812 -16.078 -5.09 1 96 79 THR A O 1
ATOM 639 N N . GLY A 1 80 ? 23.688 -15.242 -7.117 1 94.75 80 GLY A N 1
ATOM 640 C CA . GLY A 1 80 ? 23.984 -16.5 -7.805 1 94.75 80 GLY A CA 1
ATOM 641 C C . GLY A 1 80 ? 22.75 -17.344 -8.023 1 94.75 80 GLY A C 1
ATOM 642 O O . GLY A 1 80 ? 22.812 -18.375 -8.711 1 94.75 80 GLY A O 1
ATOM 643 N N . THR A 1 81 ? 21.688 -16.953 -7.379 1 93.81 81 THR A N 1
ATOM 644 C CA . THR A 1 81 ? 20.438 -17.688 -7.52 1 93.81 81 THR A CA 1
ATOM 645 C C . THR A 1 81 ? 19.234 -16.734 -7.461 1 93.81 81 THR A C 1
ATOM 647 O O . THR A 1 81 ? 19.391 -15.57 -7.109 1 93.81 81 THR A O 1
ATOM 650 N N . ILE A 1 82 ? 18.125 -17.234 -7.883 1 91.88 82 ILE A N 1
ATOM 651 C CA . ILE A 1 82 ? 16.922 -16.422 -7.84 1 91.88 82 ILE A CA 1
ATOM 652 C C . ILE A 1 82 ? 15.945 -17.016 -6.82 1 91.88 82 ILE A C 1
ATOM 654 O O . ILE A 1 82 ? 14.859 -16.453 -6.598 1 91.88 82 ILE A O 1
ATOM 658 N N . ILE A 1 83 ? 16.359 -18.156 -6.242 1 93.81 83 ILE A N 1
ATOM 659 C CA . ILE A 1 83 ? 15.492 -18.859 -5.297 1 93.81 83 ILE A CA 1
ATOM 660 C C . ILE A 1 83 ? 16.031 -18.672 -3.879 1 93.81 83 ILE A C 1
ATOM 662 O O . ILE A 1 83 ? 17.25 -18.594 -3.674 1 93.81 83 ILE A O 1
ATOM 666 N N . GLY A 1 84 ? 15.094 -18.578 -2.943 1 96.31 84 GLY A N 1
ATOM 667 C CA . GLY A 1 84 ? 15.516 -18.516 -1.554 1 96.31 84 GLY A CA 1
ATOM 668 C C . GLY A 1 84 ? 15.312 -17.141 -0.929 1 96.31 84 GLY A C 1
ATOM 669 O O . GLY A 1 84 ? 15.195 -16.141 -1.639 1 96.31 84 GLY A O 1
ATOM 670 N N . SER A 1 85 ? 15.336 -17.156 0.401 1 97.31 85 SER A N 1
ATOM 671 C CA . SER A 1 85 ? 15.086 -15.93 1.162 1 97.31 85 SER A CA 1
ATOM 672 C C . SER A 1 85 ? 16.188 -14.898 0.941 1 97.31 85 SER A C 1
ATOM 674 O O . SER A 1 85 ? 15.914 -13.703 0.853 1 97.31 85 SER A O 1
ATOM 676 N N . THR A 1 86 ? 17.406 -15.328 0.817 1 97.75 86 THR A N 1
ATOM 677 C CA . THR A 1 86 ? 18.516 -14.406 0.628 1 97.75 86 THR A CA 1
ATOM 678 C C . THR A 1 86 ? 18.438 -13.734 -0.739 1 97.75 86 THR A C 1
ATOM 680 O O . THR A 1 86 ? 18.688 -12.531 -0.86 1 97.75 86 THR A O 1
ATOM 683 N N . ALA A 1 87 ? 18.141 -14.523 -1.742 1 97.81 87 ALA A N 1
ATOM 684 C CA . ALA A 1 87 ? 17.984 -13.961 -3.082 1 97.81 87 ALA A CA 1
ATOM 685 C C . ALA A 1 87 ? 16.859 -12.938 -3.121 1 97.81 87 ALA A C 1
ATOM 687 O O . ALA A 1 87 ? 16.953 -11.914 -3.812 1 97.81 87 ALA A O 1
ATOM 688 N N . ALA A 1 88 ? 15.797 -13.219 -2.346 1 98.06 88 ALA A N 1
ATOM 689 C CA . ALA A 1 88 ? 14.602 -12.375 -2.363 1 98.06 88 ALA A CA 1
ATOM 690 C C . ALA A 1 88 ? 14.891 -11.008 -1.742 1 98.06 88 ALA A C 1
ATOM 692 O O . ALA A 1 88 ? 14.156 -10.047 -1.976 1 98.06 88 ALA A O 1
ATOM 693 N N . ILE A 1 89 ? 15.953 -10.82 -0.966 1 98.56 89 ILE A N 1
ATOM 694 C CA . ILE A 1 89 ? 16.297 -9.578 -0.296 1 98.56 89 ILE A CA 1
ATOM 695 C C . ILE A 1 89 ? 16.625 -8.508 -1.334 1 98.56 89 ILE A C 1
ATOM 697 O O . ILE A 1 89 ? 16.344 -7.324 -1.128 1 98.56 89 ILE A O 1
ATOM 701 N N . VAL A 1 90 ? 17.141 -8.898 -2.488 1 98.38 90 VAL A N 1
ATOM 702 C CA . VAL A 1 90 ? 17.547 -7.969 -3.531 1 98.38 90 VAL A CA 1
ATOM 703 C C . VAL A 1 90 ? 16.328 -7.223 -4.07 1 98.38 90 VAL A C 1
ATOM 705 O O . VAL A 1 90 ? 16.219 -6.004 -3.916 1 98.38 90 VAL A O 1
ATOM 708 N N . PRO A 1 91 ? 15.344 -7.973 -4.625 1 97.94 91 PRO A N 1
ATOM 709 C CA . PRO A 1 91 ? 14.18 -7.238 -5.125 1 97.94 91 PRO A CA 1
ATOM 710 C C . PRO A 1 91 ? 13.383 -6.566 -4.008 1 97.94 91 PRO A C 1
ATOM 712 O O . PRO A 1 91 ? 12.797 -5.504 -4.219 1 97.94 91 PRO A O 1
ATOM 715 N N . LEU A 1 92 ? 13.328 -7.18 -2.814 1 98.62 92 LEU A N 1
ATOM 716 C CA . LEU A 1 92 ? 12.648 -6.57 -1.677 1 98.62 92 LEU A CA 1
ATOM 717 C C . LEU A 1 92 ? 13.273 -5.223 -1.328 1 98.62 92 LEU A C 1
ATOM 719 O O . LEU A 1 92 ? 12.562 -4.238 -1.133 1 98.62 92 LEU A O 1
ATOM 723 N N . SER A 1 93 ? 14.547 -5.156 -1.31 1 98.75 93 SER A N 1
ATOM 724 C CA . SER A 1 93 ? 15.273 -3.93 -0.981 1 98.75 93 SER A CA 1
ATOM 725 C C . SER A 1 93 ? 15.078 -2.871 -2.062 1 98.75 93 SER A C 1
ATOM 727 O O . SER A 1 93 ? 14.844 -1.701 -1.756 1 98.75 93 SER A O 1
ATOM 729 N N . ILE A 1 94 ? 15.141 -3.262 -3.248 1 98.25 94 ILE A N 1
ATOM 730 C CA . ILE A 1 94 ? 15.039 -2.338 -4.371 1 98.25 94 ILE A CA 1
ATOM 731 C C . ILE A 1 94 ? 13.664 -1.672 -4.367 1 98.25 94 ILE A C 1
ATOM 733 O O . ILE A 1 94 ? 13.547 -0.477 -4.652 1 98.25 94 ILE A O 1
ATOM 737 N N . ALA A 1 95 ? 12.672 -2.473 -4.066 1 97.81 95 ALA A N 1
ATOM 738 C CA . ALA A 1 95 ? 11.32 -1.934 -3.992 1 97.81 95 ALA A CA 1
ATOM 739 C C . ALA A 1 95 ? 11.141 -1.057 -2.756 1 97.81 95 ALA A C 1
ATOM 741 O O . ALA A 1 95 ? 10.461 -0.031 -2.807 1 97.81 95 ALA A O 1
ATOM 742 N N . ALA A 1 96 ? 11.773 -1.412 -1.683 1 98.56 96 ALA A N 1
ATOM 743 C CA . ALA A 1 96 ? 11.555 -0.788 -0.381 1 98.56 96 ALA A CA 1
ATOM 744 C C . ALA A 1 96 ? 12.289 0.545 -0.279 1 98.56 96 ALA A C 1
ATOM 746 O O . ALA A 1 96 ? 11.852 1.455 0.426 1 98.56 96 ALA A O 1
ATOM 747 N N . ILE A 1 97 ? 13.359 0.726 -0.981 1 98.75 97 ILE A N 1
ATOM 748 C CA . ILE A 1 97 ? 14.195 1.915 -0.865 1 98.75 97 ILE A CA 1
ATOM 749 C C . ILE A 1 97 ? 13.414 3.145 -1.321 1 98.75 97 ILE A C 1
ATOM 751 O O . ILE A 1 97 ? 13.258 4.105 -0.566 1 98.75 97 ILE A O 1
ATOM 755 N N . PRO A 1 98 ? 12.883 3.162 -2.564 1 98 98 PRO A N 1
ATOM 756 C CA . PRO A 1 98 ? 12.109 4.336 -2.975 1 98 98 PRO A CA 1
ATOM 757 C C . PRO A 1 98 ? 10.852 4.535 -2.135 1 98 98 PRO A C 1
ATOM 759 O O . PRO A 1 98 ? 10.445 5.672 -1.884 1 98 98 PRO A O 1
ATOM 762 N N . PHE A 1 99 ? 10.258 3.459 -1.692 1 97.25 99 PHE A N 1
ATOM 763 C CA . PHE A 1 99 ? 9.102 3.541 -0.809 1 97.25 99 PHE A CA 1
ATOM 764 C C . PHE A 1 99 ? 9.461 4.262 0.486 1 97.25 99 PHE A C 1
ATOM 766 O O . PHE A 1 99 ? 8.766 5.191 0.899 1 97.25 99 PHE A O 1
ATOM 773 N N . MET A 1 100 ? 10.531 3.896 1.099 1 98.44 100 MET A N 1
ATOM 774 C CA . MET A 1 100 ? 11 4.523 2.33 1 98.44 100 MET A CA 1
ATOM 775 C C . MET A 1 100 ? 11.391 5.977 2.084 1 98.44 100 MET A C 1
ATOM 777 O O . MET A 1 100 ? 11.133 6.844 2.92 1 98.44 100 MET A O 1
ATOM 781 N N . ALA A 1 101 ? 12 6.199 0.95 1 98.5 101 ALA A N 1
ATOM 782 C CA . ALA A 1 101 ? 12.422 7.555 0.602 1 98.5 101 ALA A CA 1
ATOM 783 C C . ALA A 1 101 ? 11.227 8.5 0.528 1 98.5 101 ALA A C 1
ATOM 785 O O . ALA A 1 101 ? 11.266 9.609 1.07 1 98.5 101 ALA A O 1
ATOM 786 N N . ARG A 1 102 ? 10.203 8.008 -0.085 1 96.19 102 ARG A N 1
ATOM 787 C CA . ARG A 1 102 ? 9.016 8.836 -0.234 1 96.19 102 ARG A CA 1
ATOM 788 C C . ARG A 1 102 ? 8.336 9.062 1.111 1 96.19 102 ARG A C 1
ATOM 790 O O . ARG A 1 102 ? 7.891 10.172 1.408 1 96.19 102 ARG A O 1
ATOM 797 N N . LEU A 1 103 ? 8.266 8.008 1.896 1 96.38 103 LEU A N 1
ATOM 798 C CA . LEU A 1 103 ? 7.703 8.148 3.234 1 96.38 103 LEU A CA 1
ATOM 799 C C . LEU A 1 103 ? 8.492 9.172 4.051 1 96.38 103 LEU A C 1
ATOM 801 O O . LEU A 1 103 ? 7.902 10.031 4.711 1 96.38 103 LEU A O 1
ATOM 805 N N . ALA A 1 104 ? 9.789 9.102 3.939 1 97.75 104 ALA A N 1
ATOM 806 C CA . ALA A 1 104 ? 10.641 10.039 4.664 1 97.75 104 ALA A CA 1
ATOM 807 C C . ALA A 1 104 ? 10.422 11.469 4.176 1 97.75 104 ALA A C 1
ATOM 809 O O . ALA A 1 104 ? 10.227 12.383 4.98 1 97.75 104 ALA A O 1
ATOM 810 N N . GLU A 1 105 ? 10.461 11.609 2.889 1 97 105 GLU A N 1
ATOM 811 C CA . GLU A 1 105 ? 10.273 12.93 2.309 1 97 105 GLU A CA 1
ATOM 812 C C . GLU A 1 105 ? 8.953 13.555 2.76 1 97 105 GLU A C 1
ATOM 814 O O . GLU A 1 105 ? 8.906 14.734 3.096 1 97 105 GLU A O 1
ATOM 819 N N . THR A 1 106 ? 7.91 12.734 2.777 1 93.12 106 THR A N 1
ATOM 820 C CA . THR A 1 106 ? 6.59 13.211 3.176 1 93.12 106 THR A CA 1
ATOM 821 C C . THR A 1 106 ? 6.598 13.688 4.625 1 93.12 106 THR A C 1
ATOM 823 O O . THR A 1 106 ? 6 14.711 4.953 1 93.12 106 THR A O 1
ATOM 826 N N . SER A 1 107 ? 7.238 12.945 5.492 1 95 107 SER A N 1
ATOM 827 C CA . SER A 1 107 ? 7.34 13.352 6.891 1 95 107 SER A CA 1
ATOM 828 C C . SER A 1 107 ? 8.102 14.672 7.031 1 95 107 SER A C 1
ATOM 830 O O . SER A 1 107 ? 7.758 15.508 7.871 1 95 107 SER A O 1
ATOM 832 N N . PHE A 1 108 ? 9.086 14.891 6.188 1 96.56 108 PHE A N 1
ATOM 833 C CA . PHE A 1 108 ? 9.891 16.109 6.23 1 96.56 108 PHE A CA 1
ATOM 834 C C . PHE A 1 108 ? 9.078 17.312 5.75 1 96.56 108 PHE A C 1
ATOM 836 O O . PHE A 1 108 ? 9.242 18.422 6.254 1 96.56 108 PHE A O 1
ATOM 843 N N . ASN A 1 109 ? 8.25 17.078 4.883 1 93.56 109 ASN A N 1
ATOM 844 C CA . ASN A 1 109 ? 7.426 18.156 4.324 1 93.56 109 ASN A CA 1
ATOM 845 C C . ASN A 1 109 ? 6.383 18.641 5.328 1 93.56 109 ASN A C 1
ATOM 847 O O . ASN A 1 109 ? 5.812 19.719 5.16 1 93.56 109 ASN A O 1
ATOM 851 N N . ASN A 1 110 ? 6.23 17.906 6.371 1 88.44 110 ASN A N 1
ATOM 852 C CA . ASN A 1 110 ? 5.242 18.281 7.375 1 88.44 110 ASN A CA 1
ATOM 853 C C . ASN A 1 110 ? 5.848 19.156 8.461 1 88.44 110 ASN A C 1
ATOM 855 O O . ASN A 1 110 ? 5.152 19.594 9.383 1 88.44 110 ASN A O 1
ATOM 859 N N . LEU A 1 111 ? 7.039 19.484 8.312 1 93.19 111 LEU A N 1
ATOM 860 C CA . LEU A 1 111 ? 7.684 20.359 9.273 1 93.19 111 LEU A CA 1
ATOM 861 C C . LEU A 1 111 ? 7.035 21.75 9.266 1 93.19 111 LEU A C 1
ATOM 863 O O . LEU A 1 111 ? 6.711 22.281 8.195 1 93.19 111 LEU A O 1
ATOM 867 N N . SER A 1 112 ? 6.898 22.312 10.422 1 92 112 SER A N 1
ATOM 868 C CA . SER A 1 112 ? 6.258 23.625 10.523 1 92 112 SER A CA 1
ATOM 869 C C . SER A 1 112 ? 7.145 24.719 9.938 1 92 112 SER A C 1
ATOM 871 O O . SER A 1 112 ? 8.375 24.656 10.031 1 92 112 SER A O 1
ATOM 873 N N . GLN A 1 113 ? 6.504 25.641 9.469 1 91.25 113 GLN A N 1
ATOM 874 C CA . GLN A 1 113 ? 7.215 26.781 8.906 1 91.25 113 GLN A CA 1
ATOM 875 C C . GLN A 1 113 ? 8.031 27.5 9.977 1 91.25 113 GLN A C 1
ATOM 877 O O . GLN A 1 113 ? 9.109 28.031 9.695 1 91.25 113 GLN A O 1
ATOM 882 N N . GLY A 1 114 ? 7.516 27.469 11.148 1 92.25 114 GLY A N 1
ATOM 883 C CA . GLY A 1 114 ? 8.234 28.109 12.25 1 92.25 114 GLY A CA 1
ATOM 884 C C . GLY A 1 114 ? 9.617 27.516 12.469 1 92.25 114 GLY A C 1
ATOM 885 O O . GLY A 1 114 ? 10.586 28.25 12.68 1 92.25 114 GLY A O 1
ATOM 886 N N . LEU A 1 115 ? 9.742 26.25 12.391 1 93.19 115 LEU A N 1
ATOM 887 C CA . LEU A 1 115 ? 11.023 25.562 12.578 1 93.19 115 LEU A CA 1
ATOM 888 C C . LEU A 1 115 ? 11.969 25.875 11.422 1 93.19 115 LEU A C 1
ATOM 890 O O . LEU A 1 115 ? 13.172 26.047 11.633 1 93.19 115 LEU A O 1
ATOM 894 N N . LEU A 1 116 ? 11.391 26 10.266 1 93 116 LEU A N 1
ATOM 895 C CA . LEU A 1 116 ? 12.188 26.344 9.094 1 93 116 LEU A CA 1
ATOM 896 C C . LEU A 1 116 ? 12.75 27.75 9.219 1 93 116 LEU A C 1
ATOM 898 O O . LEU A 1 116 ? 13.945 27.969 8.992 1 93 116 LEU A O 1
ATOM 902 N N . ASP A 1 117 ? 11.922 28.688 9.625 1 93.31 117 ASP A N 1
ATOM 903 C CA . ASP A 1 117 ? 12.328 30.078 9.789 1 93.31 117 ASP A CA 1
ATOM 904 C C . ASP A 1 117 ? 13.398 30.219 10.875 1 93.31 117 ASP A C 1
ATOM 906 O O . ASP A 1 117 ? 14.359 30.969 10.711 1 93.31 117 ASP A O 1
ATOM 910 N N . THR A 1 118 ? 13.133 29.484 11.898 1 94.38 118 THR A N 1
ATOM 911 C CA . THR A 1 118 ? 14.078 29.531 13.008 1 94.38 118 THR A CA 1
ATOM 912 C C . THR A 1 118 ? 15.453 29.016 12.57 1 94.38 118 THR A C 1
ATOM 914 O O . THR A 1 118 ? 16.484 29.594 12.922 1 94.38 118 THR A O 1
ATOM 917 N N . SER A 1 119 ? 15.438 27.953 11.789 1 94.44 119 SER A N 1
ATOM 918 C CA . SER A 1 119 ? 16.703 27.391 11.336 1 94.44 119 SER A CA 1
ATOM 919 C C . SER A 1 119 ? 17.453 28.359 10.438 1 94.44 119 SER A C 1
ATOM 921 O O . SER A 1 119 ? 18.688 28.453 10.516 1 94.44 119 SER A O 1
ATOM 923 N N . VAL A 1 120 ? 16.75 29.094 9.648 1 92.06 120 VAL A N 1
ATOM 924 C CA . VAL A 1 120 ? 17.344 30.078 8.758 1 92.06 120 VAL A CA 1
ATOM 925 C C . VAL A 1 120 ? 17.875 31.25 9.57 1 92.06 120 VAL A C 1
ATOM 927 O O . VAL A 1 120 ? 18.984 31.734 9.336 1 92.06 120 VAL A O 1
ATOM 930 N N . SER A 1 121 ? 17.109 31.703 10.477 1 96.12 121 SER A N 1
ATOM 931 C CA . SER A 1 121 ? 17.484 32.844 11.312 1 96.12 121 SER A CA 1
ATOM 932 C C . SER A 1 121 ? 18.734 32.531 12.133 1 96.12 121 SER A C 1
ATOM 934 O O . SER A 1 121 ? 19.547 33.406 12.406 1 96.12 121 SER A O 1
ATOM 936 N N . MET A 1 122 ? 18.906 31.328 12.539 1 96 122 MET A N 1
ATOM 937 C CA . MET A 1 122 ? 20.047 30.906 13.344 1 96 122 MET A CA 1
ATOM 938 C C . MET A 1 122 ? 21.266 30.656 12.469 1 96 122 MET A C 1
ATOM 940 O O . MET A 1 122 ? 22.375 30.438 12.984 1 96 122 MET A O 1
ATOM 944 N N . GLY A 1 123 ? 21.078 30.703 11.109 1 94.25 123 GLY A N 1
ATOM 945 C CA . GLY A 1 123 ? 22.188 30.484 10.195 1 94.25 123 GLY A CA 1
ATOM 946 C C . GLY A 1 123 ? 22.688 29.047 10.18 1 94.25 123 GLY A C 1
ATOM 947 O O . GLY A 1 123 ? 23.875 28.812 10.055 1 94.25 123 GLY A O 1
ATOM 948 N N . MET A 1 124 ? 21.844 28.078 10.328 1 95.25 124 MET A N 1
ATOM 949 C CA . MET A 1 124 ? 22.234 26.672 10.375 1 95.25 124 MET A CA 1
ATOM 950 C C . MET A 1 124 ? 22.734 26.203 9.008 1 95.25 124 MET A C 1
ATOM 952 O O . MET A 1 124 ? 22.172 26.578 7.977 1 95.25 124 MET A O 1
ATOM 956 N N . THR A 1 125 ? 23.766 25.391 9.141 1 95.94 125 THR A N 1
ATOM 957 C CA . THR A 1 125 ? 24.172 24.688 7.93 1 95.94 125 THR A CA 1
ATOM 958 C C . THR A 1 125 ? 23.203 23.547 7.621 1 95.94 125 THR A C 1
ATOM 960 O O . THR A 1 125 ? 22.406 23.156 8.469 1 95.94 125 THR A O 1
ATOM 963 N N . ASN A 1 126 ? 23.281 22.984 6.426 1 95.12 126 ASN A N 1
ATOM 964 C CA . ASN A 1 126 ? 22.438 21.859 6.047 1 95.12 126 ASN A CA 1
ATOM 965 C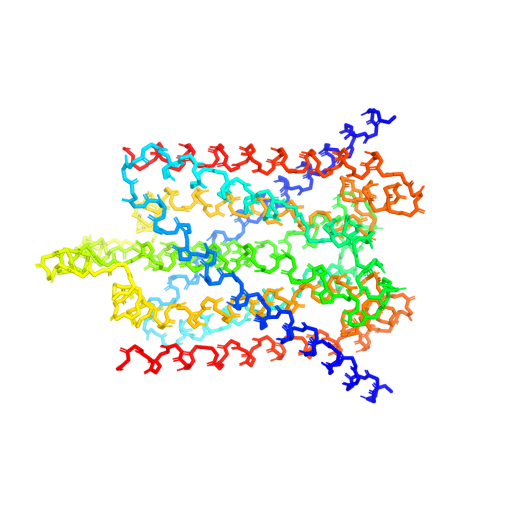 C . ASN A 1 126 ? 22.609 20.672 6.988 1 95.12 126 ASN A C 1
ATOM 967 O O . ASN A 1 126 ? 21.641 20.031 7.383 1 95.12 126 ASN A O 1
ATOM 971 N N . ARG A 1 127 ? 23.797 20.469 7.309 1 96.69 127 ARG A N 1
ATOM 972 C CA . ARG A 1 127 ? 24.094 19.344 8.188 1 96.69 127 ARG A CA 1
ATOM 973 C C . ARG A 1 127 ? 23.484 19.562 9.57 1 96.69 127 ARG A C 1
ATOM 975 O O . ARG A 1 127 ? 22.906 18.641 10.156 1 96.69 127 ARG A O 1
ATOM 982 N N . GLN A 1 128 ? 23.578 20.812 10.102 1 96.75 128 GLN A N 1
ATOM 983 C CA . GLN A 1 128 ? 23 21.156 11.398 1 96.75 128 GLN A CA 1
ATOM 984 C C . GLN A 1 128 ? 21.484 21.062 11.359 1 96.75 128 GLN A C 1
ATOM 986 O O . GLN A 1 128 ? 20.875 20.516 12.281 1 96.75 128 GLN A O 1
ATOM 991 N N . PHE A 1 129 ? 20.984 21.531 10.273 1 97.19 129 PHE A N 1
ATOM 992 C CA . PHE A 1 129 ? 19.531 21.5 10.109 1 97.19 129 PHE A CA 1
ATOM 993 C C . PHE A 1 129 ? 19.016 20.062 10.078 1 97.19 129 PHE A C 1
ATOM 995 O O . PHE A 1 129 ? 18.047 19.734 10.766 1 97.19 129 PHE A O 1
ATOM 1002 N N . ILE A 1 130 ? 19.703 19.203 9.367 1 97.38 130 ILE A N 1
ATOM 1003 C CA . ILE A 1 130 ? 19.297 17.812 9.188 1 97.38 130 ILE A CA 1
ATOM 1004 C C . ILE A 1 130 ? 19.406 17.062 10.516 1 97.38 130 ILE A C 1
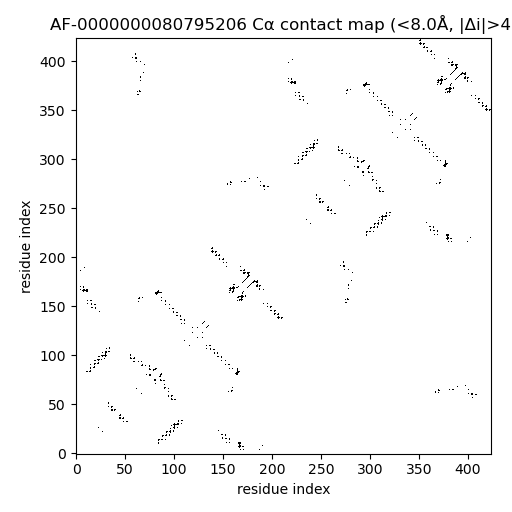ATOM 1006 O O . ILE A 1 130 ? 18.469 16.391 10.945 1 97.38 130 ILE A O 1
ATOM 1010 N N . LEU A 1 131 ? 20.469 17.281 11.234 1 97.25 131 LEU A N 1
ATOM 1011 C CA . LEU A 1 131 ? 20.797 16.453 12.391 1 97.25 131 LEU A CA 1
ATOM 1012 C C . LEU A 1 131 ? 20.109 16.984 13.641 1 97.25 131 LEU A C 1
ATOM 1014 O O . LEU A 1 131 ? 19.766 16.219 14.547 1 97.25 131 LEU A O 1
ATOM 1018 N N . LYS A 1 132 ? 19.797 18.297 13.648 1 96.38 132 LYS A N 1
ATOM 1019 C CA . LYS A 1 132 ? 19.312 18.891 14.891 1 96.38 132 LYS A CA 1
ATOM 1020 C C . LYS A 1 132 ? 17.828 19.25 14.805 1 96.38 132 LYS A C 1
ATOM 1022 O O . LYS A 1 132 ? 17.156 19.406 15.828 1 96.38 132 LYS A O 1
ATOM 1027 N N . VAL A 1 133 ? 17.359 19.375 13.625 1 96.5 133 VAL A N 1
ATOM 1028 C CA . VAL A 1 133 ? 15.984 19.828 13.508 1 96.5 133 VAL A CA 1
ATOM 1029 C C . VAL A 1 133 ? 15.164 18.812 12.719 1 96.5 133 VAL A C 1
ATOM 1031 O O . VAL A 1 133 ? 14.258 18.188 13.258 1 96.5 133 VAL A O 1
ATOM 1034 N N . LEU A 1 134 ? 15.609 18.516 11.539 1 96.94 134 LEU A N 1
ATOM 1035 C CA . LEU A 1 134 ? 14.812 17.719 10.609 1 96.94 134 LEU A CA 1
ATOM 1036 C C . LEU A 1 134 ? 14.57 16.312 11.172 1 96.94 134 LEU A C 1
ATOM 1038 O O . LEU A 1 134 ? 13.422 15.898 11.336 1 96.94 134 LEU A O 1
ATOM 1042 N N . LEU A 1 135 ? 15.672 15.617 11.547 1 97.31 135 LEU A N 1
ATOM 1043 C CA . LEU A 1 135 ? 15.57 14.219 11.953 1 97.31 135 LEU A CA 1
ATOM 1044 C C . LEU A 1 135 ? 14.938 14.109 13.336 1 97.31 135 LEU A C 1
ATOM 1046 O O . LEU A 1 135 ? 14.008 13.32 13.539 1 97.31 135 LEU A O 1
ATOM 1050 N N . PRO A 1 136 ? 15.352 14.984 14.289 1 96.25 136 PRO A N 1
ATOM 1051 C CA . PRO A 1 136 ? 14.766 14.859 15.633 1 96.25 136 PRO A CA 1
ATOM 1052 C C . PRO A 1 136 ? 13.297 15.266 15.672 1 96.25 136 PRO A C 1
ATOM 1054 O O . PRO A 1 136 ? 12.492 14.633 16.359 1 96.25 136 PRO A O 1
ATOM 1057 N N . GLU A 1 137 ? 12.93 16.266 14.891 1 95.88 137 GLU A N 1
ATOM 1058 C CA . GLU A 1 137 ? 11.555 16.766 14.93 1 95.88 137 GLU A CA 1
ATOM 1059 C C . GLU A 1 137 ? 10.602 15.805 14.227 1 95.88 137 GLU A C 1
ATOM 1061 O O . GLU A 1 137 ? 9.414 15.75 14.562 1 95.88 137 GLU A O 1
ATOM 1066 N N . THR A 1 138 ? 11.094 15.055 13.289 1 96.88 138 THR A N 1
ATOM 1067 C CA . THR A 1 138 ? 10.219 14.164 12.539 1 96.88 138 THR A CA 1
ATOM 1068 C C . THR A 1 138 ? 10.383 12.719 13.008 1 96.88 138 THR A C 1
ATOM 1070 O O . THR A 1 138 ? 9.828 11.797 12.406 1 96.88 138 THR A O 1
ATOM 1073 N N . ALA A 1 139 ? 11.062 12.508 14.141 1 96.94 139 ALA A N 1
ATOM 1074 C CA . ALA A 1 139 ? 11.398 11.172 14.617 1 96.94 139 ALA A CA 1
ATOM 1075 C C . ALA A 1 139 ? 10.141 10.352 14.891 1 96.94 139 ALA A C 1
ATOM 1077 O O . ALA A 1 139 ? 10.039 9.195 14.461 1 96.94 139 ALA A O 1
ATOM 1078 N N . PRO A 1 140 ? 9.117 10.906 15.562 1 96 140 PRO A N 1
ATOM 1079 C CA . PRO A 1 140 ? 7.91 10.117 15.805 1 96 140 PRO A CA 1
ATOM 1080 C C . PRO A 1 140 ? 7.223 9.68 14.516 1 96 140 PRO A C 1
ATOM 1082 O O . PRO A 1 140 ? 6.82 8.516 14.383 1 96 140 PRO A O 1
ATOM 1085 N N . GLU A 1 141 ? 7.133 10.555 13.539 1 95.31 141 GLU A N 1
ATOM 1086 C CA . GLU A 1 141 ? 6.523 10.227 12.258 1 95.31 141 GLU A CA 1
ATOM 1087 C C . GLU A 1 141 ? 7.371 9.227 11.484 1 95.31 141 GLU A C 1
ATOM 1089 O O . GLU A 1 141 ? 6.836 8.359 10.781 1 95.31 141 GLU A O 1
ATOM 1094 N N . MET A 1 142 ? 8.664 9.359 11.656 1 97 142 MET A N 1
ATOM 1095 C CA . MET A 1 142 ? 9.57 8.445 10.977 1 97 142 MET A CA 1
ATOM 1096 C C . MET A 1 142 ? 9.406 7.023 11.5 1 97 142 MET A C 1
ATOM 1098 O O . MET A 1 142 ? 9.461 6.062 10.734 1 97 142 MET A O 1
ATOM 1102 N N . VAL A 1 143 ? 9.188 6.957 12.773 1 97.38 143 VAL A N 1
ATOM 1103 C CA . VAL A 1 143 ? 8.961 5.645 13.367 1 97.38 143 VAL A CA 1
ATOM 1104 C C . VAL A 1 143 ? 7.676 5.039 12.797 1 97.38 143 VAL A C 1
ATOM 1106 O O . VAL A 1 143 ? 7.629 3.846 12.492 1 97.38 143 VAL A O 1
ATOM 1109 N N . SER A 1 144 ? 6.68 5.824 12.68 1 95.81 144 SER A N 1
ATOM 1110 C CA . SER A 1 144 ? 5.434 5.363 12.078 1 95.81 144 SER A CA 1
ATOM 1111 C C . SER A 1 144 ? 5.648 4.949 10.625 1 95.81 144 SER A C 1
ATOM 1113 O O . SER A 1 144 ? 5.102 3.939 10.172 1 95.81 144 SER A O 1
ATOM 1115 N N . ASN A 1 145 ? 6.484 5.703 9.938 1 97.06 145 ASN A N 1
ATOM 1116 C CA . ASN A 1 145 ? 6.785 5.398 8.547 1 97.06 145 ASN A CA 1
ATOM 1117 C C . ASN A 1 145 ? 7.574 4.094 8.414 1 97.06 145 ASN A C 1
ATOM 1119 O O . ASN A 1 145 ? 7.324 3.305 7.504 1 97.06 145 ASN A O 1
ATOM 1123 N N . ILE A 1 146 ? 8.477 3.934 9.344 1 98.25 146 ILE A N 1
ATOM 1124 C CA . ILE A 1 146 ? 9.266 2.709 9.344 1 98.25 146 ILE A CA 1
ATOM 1125 C C . ILE A 1 146 ? 8.359 1.513 9.641 1 98.25 146 ILE A C 1
ATOM 1127 O O . ILE A 1 146 ? 8.531 0.441 9.055 1 98.25 146 ILE A O 1
ATOM 1131 N N . THR A 1 147 ? 7.395 1.683 10.523 1 97.44 147 THR A N 1
ATOM 1132 C CA . THR A 1 147 ? 6.414 0.64 10.805 1 97.44 147 THR A CA 1
ATOM 1133 C C . THR A 1 147 ? 5.625 0.283 9.547 1 97.44 147 THR A C 1
ATOM 1135 O O . THR A 1 147 ? 5.445 -0.896 9.234 1 97.44 147 THR A O 1
ATOM 1138 N N . LEU A 1 148 ? 5.188 1.276 8.797 1 94.88 148 LEU A N 1
ATOM 1139 C CA . LEU A 1 148 ? 4.473 1.069 7.539 1 94.88 148 LEU A CA 1
ATOM 1140 C C . LEU A 1 148 ? 5.344 0.323 6.535 1 94.88 148 LEU A C 1
ATOM 1142 O O . LEU A 1 148 ? 4.859 -0.556 5.82 1 94.88 148 LEU A O 1
ATOM 1146 N N . LEU A 1 149 ? 6.605 0.683 6.539 1 97.88 149 LEU A N 1
ATOM 1147 C CA . LEU A 1 149 ? 7.562 0.03 5.652 1 97.88 149 LEU A CA 1
ATOM 1148 C C . LEU A 1 149 ? 7.676 -1.456 5.977 1 97.88 149 LEU A C 1
ATOM 1150 O O . LEU A 1 149 ? 7.645 -2.297 5.074 1 97.88 149 LEU A O 1
ATOM 1154 N N . ILE A 1 150 ? 7.824 -1.73 7.246 1 98.19 150 ILE A N 1
ATOM 1155 C CA . ILE A 1 150 ? 8.023 -3.109 7.68 1 98.19 150 ILE A CA 1
ATOM 1156 C C . ILE A 1 150 ? 6.773 -3.932 7.371 1 98.19 150 ILE A C 1
ATOM 1158 O O . ILE A 1 150 ? 6.871 -5.07 6.91 1 98.19 150 ILE A O 1
ATOM 1162 N N . ILE A 1 151 ? 5.645 -3.424 7.586 1 95.56 151 ILE A N 1
ATOM 1163 C CA . ILE A 1 151 ? 4.391 -4.113 7.293 1 95.56 151 ILE A CA 1
ATOM 1164 C C . ILE A 1 151 ? 4.27 -4.34 5.789 1 95.56 151 ILE A C 1
ATOM 1166 O O . ILE A 1 151 ? 3.859 -5.414 5.344 1 95.56 151 ILE A O 1
ATOM 1170 N N . ASN A 1 152 ? 4.609 -3.33 4.969 1 95.88 152 ASN A N 1
ATOM 1171 C CA . ASN A 1 152 ? 4.609 -3.455 3.516 1 95.88 152 ASN A CA 1
ATOM 1172 C C . ASN A 1 152 ? 5.555 -4.559 3.047 1 95.88 152 ASN A C 1
ATOM 1174 O O . ASN A 1 152 ? 5.234 -5.301 2.117 1 95.88 152 ASN A O 1
ATOM 1178 N N . LEU A 1 153 ? 6.656 -4.652 3.699 1 98.19 153 LEU A N 1
ATOM 1179 C CA . LEU A 1 153 ? 7.641 -5.672 3.348 1 98.19 153 LEU A CA 1
ATOM 1180 C C . LEU A 1 153 ? 7.105 -7.066 3.656 1 98.19 153 LEU A C 1
ATOM 1182 O O . LEU A 1 153 ? 7.387 -8.016 2.926 1 98.19 153 LEU A O 1
ATOM 1186 N N . ILE A 1 154 ? 6.367 -7.195 4.715 1 97.19 154 ILE A N 1
ATOM 1187 C CA . ILE A 1 154 ? 5.73 -8.477 5 1 97.19 154 ILE A CA 1
ATOM 1188 C C . ILE A 1 154 ? 4.824 -8.875 3.838 1 97.19 154 ILE A C 1
ATOM 1190 O O . ILE A 1 154 ? 4.844 -10.023 3.391 1 97.19 154 ILE A O 1
ATOM 1194 N N . THR A 1 155 ? 4.102 -7.938 3.316 1 95.06 155 THR A N 1
ATOM 1195 C CA . THR A 1 155 ? 3.25 -8.172 2.152 1 95.06 155 THR A CA 1
ATOM 1196 C C . THR A 1 155 ? 4.086 -8.594 0.949 1 95.06 155 THR A C 1
ATOM 1198 O O . THR A 1 155 ? 3.746 -9.562 0.263 1 95.06 155 THR A O 1
ATOM 1201 N N . TYR A 1 156 ? 5.188 -7.91 0.757 1 97.38 156 TYR A N 1
ATOM 1202 C CA . TYR A 1 156 ? 6.043 -8.203 -0.386 1 97.38 156 TYR A CA 1
ATOM 1203 C C . TYR A 1 156 ? 6.68 -9.586 -0.252 1 97.38 156 TYR A C 1
ATOM 1205 O O . TYR A 1 156 ? 6.887 -10.281 -1.25 1 97.38 156 TYR A O 1
ATOM 1213 N N . THR A 1 157 ? 7.004 -9.961 1.018 1 97.75 157 THR A N 1
ATOM 1214 C CA . THR A 1 157 ? 7.594 -11.281 1.205 1 97.75 157 THR A CA 1
ATOM 1215 C C . THR A 1 157 ? 6.598 -12.375 0.827 1 97.75 157 THR A C 1
ATOM 1217 O O . THR A 1 157 ? 6.988 -13.43 0.321 1 97.75 157 THR A O 1
ATOM 1220 N N . ALA A 1 158 ? 5.324 -12.156 1.12 1 96.62 158 ALA A N 1
ATOM 1221 C CA . ALA A 1 158 ? 4.297 -13.117 0.724 1 96.62 158 ALA A CA 1
ATOM 1222 C C . ALA A 1 158 ? 4.25 -13.273 -0.793 1 96.62 158 ALA A C 1
ATOM 1224 O O . ALA A 1 158 ? 4.121 -14.391 -1.303 1 96.62 158 ALA A O 1
ATOM 1225 N N . ILE A 1 159 ? 4.398 -12.156 -1.497 1 95.94 159 ILE A N 1
ATOM 1226 C CA . ILE A 1 159 ? 4.414 -12.172 -2.955 1 95.94 159 ILE A CA 1
ATOM 1227 C C . ILE A 1 159 ? 5.668 -12.883 -3.453 1 95.94 159 ILE A C 1
ATOM 1229 O O . ILE A 1 159 ? 5.598 -13.711 -4.363 1 95.94 159 ILE A O 1
ATOM 1233 N N . ALA A 1 160 ? 6.777 -12.594 -2.783 1 96.69 160 ALA A N 1
ATOM 1234 C CA . ALA A 1 160 ? 8.047 -13.219 -3.154 1 96.69 160 ALA A CA 1
ATOM 1235 C C . ALA A 1 160 ? 7.988 -14.727 -2.977 1 96.69 160 ALA A C 1
ATOM 1237 O O . ALA A 1 160 ? 8.695 -15.469 -3.668 1 96.69 160 ALA A O 1
ATOM 1238 N N . GLY A 1 161 ? 7.18 -15.172 -2.053 1 95.31 161 GLY A N 1
ATOM 1239 C CA . GLY A 1 161 ? 6.992 -16.594 -1.845 1 95.31 161 GLY A CA 1
ATOM 1240 C C . GLY A 1 161 ? 6.488 -17.328 -3.08 1 95.31 161 GLY A C 1
ATOM 1241 O O . GLY A 1 161 ? 6.805 -18.5 -3.291 1 95.31 161 GLY A O 1
ATOM 1242 N N . ALA A 1 162 ? 5.777 -16.641 -3.891 1 91.38 162 ALA A N 1
ATOM 1243 C CA . ALA A 1 162 ? 5.211 -17.219 -5.102 1 91.38 162 ALA A CA 1
ATOM 1244 C C . ALA A 1 162 ? 6.301 -17.516 -6.129 1 91.38 162 ALA A C 1
ATOM 1246 O O . ALA A 1 162 ? 6.105 -18.328 -7.039 1 91.38 162 ALA A O 1
ATOM 1247 N N . VAL A 1 163 ? 7.457 -16.828 -5.977 1 90.19 163 VAL A N 1
ATOM 1248 C CA . VAL A 1 163 ? 8.516 -17 -6.969 1 90.19 163 VAL A CA 1
ATOM 1249 C C . VAL A 1 163 ? 9.695 -17.734 -6.34 1 90.19 163 VAL A C 1
ATOM 1251 O O . VAL A 1 163 ? 10.82 -17.656 -6.84 1 90.19 163 VAL A O 1
ATOM 1254 N N . GLY A 1 164 ? 9.5 -18.344 -5.168 1 93.38 164 GLY A N 1
ATOM 1255 C CA . GLY A 1 164 ? 10.5 -19.25 -4.641 1 93.38 164 GLY A CA 1
ATOM 1256 C C . GLY A 1 164 ? 11.336 -18.656 -3.531 1 93.38 164 GLY A C 1
ATOM 1257 O O . GLY A 1 164 ? 12.422 -19.141 -3.227 1 93.38 164 GLY A O 1
ATOM 1258 N N . ALA A 1 165 ? 10.867 -17.609 -2.934 1 96.31 165 ALA A N 1
ATOM 1259 C CA . ALA A 1 165 ? 11.648 -16.922 -1.897 1 96.31 165 ALA A CA 1
ATOM 1260 C C . ALA A 1 165 ? 11.586 -17.688 -0.578 1 96.31 165 ALA A C 1
ATOM 1262 O O . ALA A 1 165 ? 12.406 -17.469 0.317 1 96.31 165 ALA A O 1
ATOM 1263 N N . GLY A 1 166 ? 10.625 -18.547 -0.444 1 96.75 166 GLY A N 1
ATOM 1264 C CA . GLY A 1 166 ? 10.367 -19.156 0.85 1 96.75 166 GLY A CA 1
ATOM 1265 C C . GLY A 1 166 ? 9.523 -18.281 1.761 1 96.75 166 GLY A C 1
ATOM 1266 O O . GLY A 1 166 ? 8.828 -17.375 1.295 1 96.75 166 GLY A O 1
ATOM 1267 N N . GLY A 1 167 ? 9.422 -18.719 3.039 1 97.81 167 GLY A N 1
ATOM 1268 C CA . GLY A 1 167 ? 8.641 -17.953 3.998 1 97.81 167 GLY A CA 1
ATOM 1269 C C . GLY A 1 167 ? 7.199 -18.406 4.098 1 97.81 167 GLY A C 1
ATOM 1270 O O . GLY A 1 167 ? 6.805 -19.391 3.473 1 97.81 167 GLY A O 1
ATOM 1271 N N . LEU A 1 168 ? 6.484 -17.641 4.82 1 97.31 168 LEU A N 1
ATOM 1272 C CA . LEU A 1 168 ? 5.086 -17.969 5.082 1 97.31 168 LEU A CA 1
ATOM 1273 C C . LEU A 1 168 ? 4.262 -17.875 3.803 1 97.31 168 LEU A C 1
ATOM 1275 O O . LEU A 1 168 ? 3.318 -18.641 3.607 1 97.31 168 LEU A O 1
ATOM 1279 N N . GLY A 1 169 ? 4.617 -16.938 2.986 1 95.69 169 GLY A N 1
ATOM 1280 C CA . GLY A 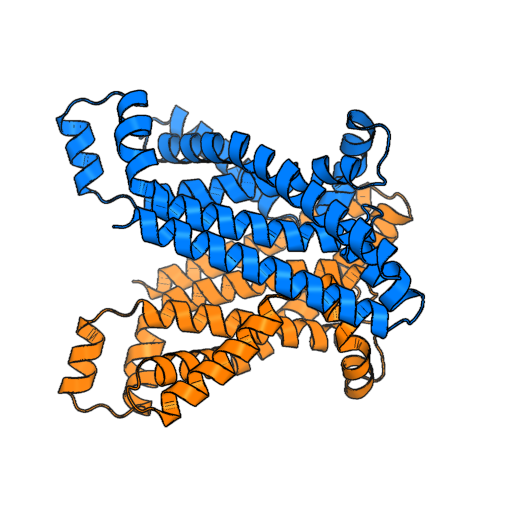1 169 ? 3.938 -16.828 1.703 1 95.69 169 GLY A CA 1
ATOM 1281 C C . GLY A 1 169 ? 4.09 -18.062 0.84 1 95.69 169 GLY A C 1
ATOM 1282 O O . GLY A 1 169 ? 3.111 -18.578 0.294 1 95.69 169 GLY A O 1
ATOM 1283 N N . ALA A 1 170 ? 5.281 -18.516 0.725 1 96.69 170 ALA A N 1
ATOM 1284 C CA . ALA A 1 170 ? 5.547 -19.719 -0.054 1 96.69 170 ALA A CA 1
ATOM 1285 C C . ALA A 1 170 ? 4.793 -20.922 0.514 1 96.69 170 ALA A C 1
ATOM 1287 O O . ALA A 1 170 ? 4.242 -21.734 -0.239 1 96.69 170 ALA A O 1
ATOM 1288 N N . MET A 1 171 ? 4.891 -21.031 1.817 1 96.5 171 MET A N 1
ATOM 1289 C CA . MET A 1 171 ? 4.191 -22.141 2.465 1 96.5 171 MET A CA 1
ATOM 1290 C C . MET A 1 171 ? 2.693 -22.062 2.186 1 96.5 171 MET A C 1
ATOM 1292 O O . MET A 1 171 ? 2.066 -23.094 1.892 1 96.5 171 MET A O 1
ATOM 1296 N N . ALA A 1 172 ? 2.104 -20.891 2.268 1 95.19 172 ALA A N 1
ATOM 1297 C CA . ALA A 1 172 ? 0.681 -20.703 2.004 1 95.19 172 ALA A CA 1
ATOM 1298 C C . ALA A 1 172 ? 0.333 -21.078 0.568 1 95.19 172 ALA A C 1
ATOM 1300 O O . ALA A 1 172 ? -0.7 -21.703 0.319 1 95.19 172 ALA A O 1
ATOM 1301 N N . ILE A 1 173 ? 1.188 -20.766 -0.341 1 93.44 173 ILE A N 1
ATOM 1302 C CA . ILE A 1 173 ? 0.916 -21 -1.755 1 93.44 173 ILE A CA 1
ATOM 1303 C C . ILE A 1 173 ? 1.185 -22.453 -2.096 1 93.44 173 ILE A C 1
ATOM 1305 O O . ILE A 1 173 ? 0.306 -23.156 -2.613 1 93.44 173 ILE A O 1
ATOM 1309 N N . ASN A 1 174 ? 2.326 -23 -1.714 1 93.25 174 ASN A N 1
ATOM 1310 C CA . ASN A 1 174 ? 2.74 -24.344 -2.109 1 93.25 174 ASN A CA 1
ATOM 1311 C C . ASN A 1 174 ? 1.935 -25.406 -1.384 1 93.25 174 ASN A C 1
ATOM 1313 O O . ASN A 1 174 ? 1.516 -26.391 -1.992 1 93.25 174 ASN A O 1
ATOM 1317 N N . TYR A 1 175 ? 1.785 -25.219 -0.126 1 91.25 175 TYR A N 1
ATOM 1318 C CA . TYR A 1 175 ? 1.094 -26.234 0.665 1 91.25 175 TYR A CA 1
ATOM 1319 C C . TYR A 1 175 ? -0.382 -25.891 0.824 1 91.25 175 TYR A C 1
ATOM 1321 O O . TYR A 1 175 ? -1.249 -26.75 0.661 1 91.25 175 TYR A O 1
ATOM 1329 N N . GLY A 1 176 ? -0.651 -24.719 1.143 1 89.62 176 GLY A N 1
ATOM 1330 C CA . GLY A 1 176 ? -2.027 -24.312 1.36 1 89.62 176 GLY A CA 1
ATOM 1331 C C . GLY A 1 176 ? -2.873 -24.359 0.101 1 89.62 176 GLY A C 1
ATOM 1332 O O . GLY A 1 176 ? -3.912 -25.031 0.073 1 89.62 176 GLY A O 1
ATOM 1333 N N . TYR A 1 177 ? -2.438 -23.719 -0.931 1 89.5 177 TYR A N 1
ATOM 1334 C CA . TYR A 1 177 ? -3.217 -23.562 -2.154 1 89.5 177 TYR A CA 1
ATOM 1335 C C . TYR A 1 177 ? -2.973 -24.734 -3.1 1 89.5 177 TYR A C 1
ATOM 1337 O O . TYR A 1 177 ? -3.908 -25.453 -3.471 1 89.5 177 TYR A O 1
ATOM 1345 N N . GLN A 1 178 ? -1.715 -25.062 -3.434 1 90.12 178 GLN A N 1
ATOM 1346 C CA . GLN A 1 178 ? -1.399 -26.047 -4.473 1 90.12 178 GLN A CA 1
ATOM 1347 C C . GLN A 1 178 ? -1.654 -27.469 -3.984 1 90.12 178 GLN A C 1
ATOM 1349 O O . GLN A 1 178 ? -2.076 -28.328 -4.758 1 90.12 178 GLN A O 1
ATOM 1354 N N . ARG A 1 179 ? -1.486 -27.688 -2.703 1 92 179 ARG A N 1
ATOM 1355 C CA . ARG A 1 179 ? -1.689 -29.031 -2.16 1 92 179 ARG A CA 1
ATOM 1356 C C . ARG A 1 179 ? -3.023 -29.125 -1.427 1 92 179 ARG A C 1
ATOM 1358 O O . ARG A 1 179 ? -3.291 -30.125 -0.746 1 92 179 ARG A O 1
ATOM 1365 N N . PHE A 1 180 ? -3.736 -28.125 -1.41 1 90.62 180 PHE A N 1
ATOM 1366 C CA . PHE A 1 180 ? -5.105 -28.062 -0.914 1 90.62 180 PHE A CA 1
ATOM 1367 C C . PHE A 1 180 ? -5.152 -28.344 0.584 1 90.62 180 PHE A C 1
ATOM 1369 O O . PHE A 1 180 ? -6.004 -29.094 1.055 1 90.62 180 PHE A O 1
ATOM 1376 N N . ARG A 1 181 ? -4.188 -27.812 1.241 1 92.75 181 ARG A N 1
ATOM 1377 C CA . ARG A 1 181 ? -4.18 -27.891 2.697 1 92.75 181 ARG A CA 1
ATOM 1378 C C . ARG A 1 181 ? -4.66 -26.594 3.324 1 92.75 181 ARG A C 1
ATOM 1380 O O . ARG A 1 181 ? -3.85 -25.766 3.744 1 92.75 181 ARG A O 1
ATOM 1387 N N . MET A 1 182 ? -5.914 -26.562 3.521 1 91.06 182 MET A N 1
ATOM 1388 C CA . MET A 1 182 ? -6.547 -25.344 4.039 1 91.06 182 MET A CA 1
ATOM 1389 C C . MET A 1 182 ? -6.098 -25.062 5.465 1 91.06 182 MET A C 1
ATOM 1391 O O . MET A 1 182 ? -6.039 -23.906 5.883 1 91.06 182 MET A O 1
ATOM 1395 N N . ASP A 1 183 ? -5.809 -26.078 6.176 1 93.69 183 ASP A N 1
ATOM 1396 C CA . ASP A 1 183 ? -5.316 -25.891 7.539 1 93.69 183 ASP A CA 1
ATOM 1397 C C . ASP A 1 183 ? -3.998 -25.125 7.543 1 93.69 183 ASP A C 1
ATOM 1399 O O . ASP A 1 183 ? -3.816 -24.188 8.336 1 93.69 183 ASP A O 1
ATOM 1403 N N . VAL A 1 184 ? -3.121 -25.484 6.605 1 94.44 184 VAL A N 1
ATOM 1404 C CA . VAL A 1 184 ? -1.822 -24.828 6.52 1 94.44 184 VAL A CA 1
ATOM 1405 C C . VAL A 1 184 ? -2.004 -23.391 6.074 1 94.44 184 VAL A C 1
ATOM 1407 O O . VAL A 1 184 ? -1.343 -22.484 6.59 1 94.44 184 VAL A O 1
ATOM 1410 N N . LEU A 1 185 ? -2.928 -23.188 5.133 1 94.69 185 LEU A N 1
ATOM 1411 C CA . LEU A 1 185 ? -3.225 -21.828 4.664 1 94.69 185 LEU A CA 1
ATOM 1412 C C . LEU A 1 185 ? -3.688 -20.953 5.816 1 94.69 185 LEU A C 1
ATOM 1414 O O . LEU A 1 185 ? -3.197 -19.828 5.977 1 94.69 185 LEU A O 1
ATOM 1418 N N . LEU A 1 186 ? -4.523 -21.5 6.633 1 95.31 186 LEU A N 1
ATOM 1419 C CA . LEU A 1 186 ? -5.094 -20.734 7.734 1 95.31 186 LEU A CA 1
ATOM 1420 C C . LEU A 1 186 ? -4.039 -20.453 8.805 1 95.31 186 LEU A C 1
ATOM 1422 O O . LEU A 1 186 ? -4.043 -19.391 9.422 1 95.31 186 LEU A O 1
ATOM 1426 N N . TYR A 1 187 ? -3.16 -21.391 9 1 95.94 187 TYR A N 1
ATOM 1427 C CA . TYR A 1 187 ? -2.062 -21.156 9.938 1 95.94 187 TYR A CA 1
ATOM 1428 C C . TYR A 1 187 ? -1.166 -20.016 9.445 1 95.94 187 TYR A C 1
ATOM 1430 O O . TYR A 1 187 ? -0.788 -19.141 10.219 1 95.94 187 TYR A O 1
ATOM 1438 N N . ASP A 1 188 ? -0.825 -20.062 8.188 1 96 188 ASP A N 1
ATOM 1439 C CA . ASP A 1 188 ? 0.038 -19.031 7.605 1 96 188 ASP A CA 1
ATOM 1440 C C . ASP A 1 188 ? -0.602 -17.656 7.703 1 96 188 ASP A C 1
ATOM 1442 O O . ASP A 1 188 ? 0.059 -16.688 8.086 1 96 188 ASP A O 1
ATOM 1446 N N . VAL A 1 189 ? -1.867 -17.578 7.395 1 95.06 189 VAL A N 1
ATOM 1447 C CA . VAL A 1 189 ? -2.613 -16.328 7.457 1 95.06 189 VAL A CA 1
ATOM 1448 C C . VAL A 1 189 ? -2.619 -15.805 8.891 1 95.06 189 VAL A C 1
ATOM 1450 O O . VAL A 1 189 ? -2.354 -14.625 9.125 1 95.06 189 VAL A O 1
ATOM 1453 N N . ALA A 1 190 ? -2.891 -16.688 9.828 1 96.31 190 ALA A N 1
ATOM 1454 C CA . ALA A 1 190 ? -2.955 -16.297 11.234 1 96.31 190 ALA A CA 1
ATOM 1455 C C . ALA A 1 190 ? -1.614 -15.75 11.711 1 96.31 190 ALA A C 1
ATOM 1457 O O . ALA A 1 190 ? -1.568 -14.742 12.414 1 96.31 190 ALA A O 1
ATOM 1458 N N . ILE A 1 191 ? -0.589 -16.375 11.32 1 97 191 ILE A N 1
ATOM 1459 C CA . ILE A 1 191 ? 0.74 -15.961 11.75 1 97 191 ILE A CA 1
ATOM 1460 C C . ILE A 1 191 ? 1.083 -14.609 11.117 1 97 191 ILE A C 1
ATOM 1462 O O . ILE A 1 191 ? 1.645 -13.734 11.773 1 97 191 ILE A O 1
ATOM 1466 N N . LEU A 1 192 ? 0.76 -14.5 9.852 1 95.88 192 LEU A N 1
ATOM 1467 C CA . LEU A 1 192 ? 1.033 -13.242 9.172 1 95.88 192 LEU A CA 1
ATOM 1468 C C . LEU A 1 192 ? 0.273 -12.094 9.82 1 95.88 192 LEU A C 1
ATOM 1470 O O . LEU A 1 192 ? 0.831 -11.016 10.031 1 95.88 192 LEU A O 1
ATOM 1474 N N . ILE A 1 193 ? -0.983 -12.328 10.125 1 93.94 193 ILE A N 1
ATOM 1475 C CA . ILE A 1 193 ? -1.794 -11.328 10.797 1 93.94 193 ILE A CA 1
ATOM 1476 C C . ILE A 1 193 ? -1.176 -10.992 12.156 1 93.94 193 ILE A C 1
ATOM 1478 O O . ILE A 1 193 ? -1.045 -9.812 12.508 1 93.94 193 ILE A O 1
ATOM 1482 N N . PHE A 1 194 ? -0.808 -11.992 12.836 1 95.94 194 PHE A N 1
ATOM 1483 C CA . PHE A 1 194 ? -0.212 -11.812 14.156 1 95.94 194 PHE A CA 1
ATOM 1484 C C . PHE A 1 194 ? 1.075 -11 14.062 1 95.94 194 PHE A C 1
ATOM 1486 O O . PHE A 1 194 ? 1.3 -10.086 14.859 1 95.94 194 PHE A O 1
ATOM 1493 N N . LEU A 1 195 ? 1.924 -11.289 13.133 1 96.12 195 LEU A N 1
ATOM 1494 C CA . LEU A 1 195 ? 3.178 -10.57 12.938 1 96.12 195 LEU A CA 1
ATOM 1495 C C . LEU A 1 195 ? 2.92 -9.102 12.617 1 96.12 195 LEU A C 1
ATOM 1497 O O . LEU A 1 195 ? 3.566 -8.219 13.18 1 96.12 195 LEU A O 1
ATOM 1501 N N . THR A 1 196 ? 2.01 -8.891 11.719 1 93.94 196 THR A N 1
ATOM 1502 C CA . THR A 1 196 ? 1.692 -7.52 11.336 1 93.94 196 THR A CA 1
ATOM 1503 C C . THR A 1 196 ? 1.153 -6.73 12.523 1 93.94 196 THR A C 1
ATOM 1505 O O . THR A 1 196 ? 1.491 -5.559 12.703 1 93.94 196 THR A O 1
ATOM 1508 N N . GLN A 1 197 ? 0.373 -7.355 13.383 1 92.38 197 GLN A N 1
ATOM 1509 C CA . GLN A 1 197 ? -0.189 -6.691 14.555 1 92.38 197 GLN A CA 1
ATOM 1510 C C . GLN A 1 197 ? 0.896 -6.371 15.578 1 92.38 197 GLN A C 1
ATOM 1512 O O . GLN A 1 197 ? 0.858 -5.32 16.219 1 92.38 197 GLN A O 1
ATOM 1517 N N . ILE A 1 198 ? 1.759 -7.25 15.742 1 95.69 198 ILE A N 1
ATOM 1518 C CA . ILE A 1 198 ? 2.854 -7.031 16.672 1 95.69 198 ILE A CA 1
ATOM 1519 C C . ILE A 1 198 ? 3.701 -5.848 16.219 1 95.69 198 ILE A C 1
ATOM 1521 O O . ILE A 1 198 ? 4.047 -4.977 17.016 1 95.69 198 ILE A O 1
ATOM 1525 N N . ILE A 1 199 ? 4.039 -5.848 14.938 1 95.88 199 ILE A N 1
ATOM 1526 C CA . ILE A 1 199 ? 4.844 -4.762 14.383 1 95.88 199 ILE A CA 1
ATOM 1527 C C . ILE A 1 199 ? 4.102 -3.438 14.547 1 95.88 199 ILE A C 1
ATOM 1529 O O . ILE A 1 199 ? 4.699 -2.428 14.922 1 95.88 199 ILE A O 1
ATOM 1533 N N . GLN A 1 200 ? 2.861 -3.467 14.258 1 91.5 200 GLN A N 1
ATOM 1534 C CA . GLN A 1 200 ? 2.039 -2.271 14.414 1 91.5 200 GLN A CA 1
ATOM 1535 C C . GLN A 1 200 ? 2.02 -1.802 15.859 1 91.5 200 GLN A C 1
ATOM 1537 O O . GLN A 1 200 ? 2.162 -0.608 16.141 1 91.5 200 GLN A O 1
ATOM 1542 N N . PHE A 1 201 ? 1.825 -2.697 16.781 1 92.69 201 PHE A N 1
ATOM 1543 C CA . PHE A 1 201 ? 1.758 -2.383 18.203 1 92.69 201 PHE A CA 1
ATOM 1544 C C . PHE A 1 201 ? 3.072 -1.787 18.688 1 92.69 201 PHE A C 1
ATOM 1546 O O . PHE A 1 201 ? 3.084 -0.738 19.328 1 92.69 201 PHE A O 1
ATOM 1553 N N . VAL A 1 202 ? 4.121 -2.371 18.312 1 96.5 202 VAL A N 1
ATOM 1554 C CA . VAL A 1 202 ? 5.438 -1.905 18.719 1 96.5 202 VAL A CA 1
ATOM 1555 C C . VAL A 1 202 ? 5.727 -0.542 18.094 1 96.5 202 VAL A C 1
ATOM 1557 O O . VAL A 1 202 ? 6.191 0.376 18.781 1 96.5 202 VAL A O 1
ATOM 1560 N N . GLY A 1 203 ? 5.438 -0.484 16.781 1 95.5 203 GLY A N 1
ATOM 1561 C CA . GLY A 1 203 ? 5.648 0.778 16.094 1 95.5 203 GLY A CA 1
ATOM 1562 C C . GLY A 1 203 ? 4.855 1.925 16.688 1 95.5 203 GLY A C 1
ATOM 1563 O O . GLY A 1 203 ? 5.391 3.016 16.891 1 95.5 203 GLY A O 1
ATOM 1564 N N . SER A 1 204 ? 3.59 1.7 17 1 92.12 204 SER A N 1
ATOM 1565 C CA . SER A 1 204 ? 2.734 2.725 17.594 1 92.12 204 SER A CA 1
ATOM 1566 C C . SER A 1 204 ? 3.234 3.133 18.969 1 92.12 204 SER A C 1
ATOM 1568 O O . SER A 1 204 ? 3.248 4.32 19.312 1 92.12 204 SER A O 1
ATOM 1570 N N . ARG A 1 205 ? 3.617 2.252 19.766 1 94 205 ARG A N 1
ATOM 1571 C CA . ARG A 1 205 ? 4.113 2.537 21.094 1 94 205 ARG A CA 1
ATOM 1572 C C . ARG A 1 205 ? 5.398 3.359 21.047 1 94 205 ARG A C 1
ATOM 1574 O O . ARG A 1 205 ? 5.574 4.297 21.828 1 94 205 ARG A O 1
ATOM 1581 N N . LEU A 1 206 ? 6.23 2.984 20.109 1 96.19 206 LEU A N 1
ATOM 1582 C CA . LEU A 1 206 ? 7.492 3.705 19.969 1 96.19 206 LEU A CA 1
ATOM 1583 C C . LEU A 1 206 ? 7.254 5.121 19.469 1 96.19 206 LEU A C 1
ATOM 1585 O O . LEU A 1 206 ? 7.863 6.074 19.953 1 96.19 206 LEU A O 1
ATOM 1589 N N . SER A 1 207 ? 6.426 5.203 18.5 1 94.38 207 SER A N 1
ATOM 1590 C CA . SER A 1 207 ? 6.102 6.516 17.938 1 94.38 207 SER A CA 1
ATOM 1591 C C . SER A 1 207 ? 5.492 7.426 19 1 94.38 207 SER A C 1
ATOM 1593 O O . SER A 1 207 ? 5.883 8.586 19.141 1 94.38 207 SER A O 1
ATOM 1595 N N . ASN A 1 208 ? 4.645 6.945 19.875 1 91.94 208 ASN A N 1
ATOM 1596 C CA . ASN A 1 208 ? 3.986 7.715 20.922 1 91.94 208 ASN A CA 1
ATOM 1597 C C . ASN A 1 208 ? 4.969 8.117 22.016 1 91.94 208 ASN A C 1
ATOM 1599 O O . ASN A 1 208 ? 4.848 9.203 22.609 1 91.94 208 ASN A O 1
ATOM 1603 N N . SER A 1 209 ? 5.855 7.281 22.281 1 94.12 209 SER A N 1
ATOM 1604 C CA . SER A 1 209 ? 6.836 7.578 23.328 1 94.12 209 SER A CA 1
ATOM 1605 C C . SER A 1 209 ? 7.746 8.727 22.906 1 94.12 209 SER A C 1
ATOM 1607 O O . SER A 1 209 ? 8.258 9.461 23.766 1 94.12 209 SER A O 1
ATOM 1609 N N . LEU A 1 210 ? 7.883 8.906 21.641 1 91.88 210 LEU A N 1
ATOM 1610 C CA . LEU A 1 210 ? 8.75 9.969 21.125 1 91.88 210 LEU A CA 1
ATOM 1611 C C . LEU A 1 210 ? 7.996 11.289 21.047 1 91.88 210 LEU A C 1
ATOM 1613 O O . LEU A 1 210 ? 8.609 12.352 20.953 1 91.88 210 LEU A O 1
ATOM 1617 N N . ARG A 1 211 ? 6.758 11.242 20.969 1 85.38 211 ARG A N 1
ATOM 1618 C CA . ARG A 1 211 ? 5.953 12.461 20.938 1 85.38 211 ARG A CA 1
ATOM 1619 C C . ARG A 1 211 ? 5.914 13.125 22.312 1 85.38 211 ARG A C 1
ATOM 1621 O O . ARG A 1 211 ? 5.672 14.328 22.422 1 85.38 211 ARG A O 1
ATOM 1628 N N . LYS A 1 212 ? 6.07 12.422 23.453 1 68.12 212 LYS A N 1
ATOM 1629 C CA . LYS A 1 212 ? 6.062 12.961 24.812 1 68.12 212 LYS A CA 1
ATOM 1630 C C . LYS A 1 212 ? 7.406 13.586 25.172 1 68.12 212 LYS A C 1
ATOM 1632 O O . LYS A 1 212 ? 8.453 13.086 24.766 1 68.12 212 LYS A O 1
ATOM 1637 N N . MET B 1 1 ? 0.598 -10.148 -30.719 1 84.56 1 MET B N 1
ATOM 1638 C CA . MET B 1 1 ? 1.193 -9.523 -29.547 1 84.56 1 MET B CA 1
ATOM 1639 C C . MET B 1 1 ? 0.461 -8.234 -29.172 1 84.56 1 MET B C 1
ATOM 1641 O O . MET B 1 1 ? -0.089 -8.117 -28.078 1 84.56 1 MET B O 1
ATOM 1645 N N . ILE B 1 2 ? 0.189 -7.441 -30.234 1 87.62 2 ILE B N 1
ATOM 1646 C CA . ILE B 1 2 ? -0.458 -6.16 -29.953 1 87.62 2 ILE B CA 1
ATOM 1647 C C . ILE B 1 2 ? -1.906 -6.395 -29.531 1 87.62 2 ILE B C 1
ATOM 1649 O O . ILE B 1 2 ? -2.396 -5.758 -28.594 1 87.62 2 ILE B O 1
ATOM 1653 N N . GLN B 1 3 ? -2.568 -7.254 -30.188 1 91.5 3 GLN B N 1
ATOM 1654 C CA . GLN B 1 3 ? -3.951 -7.562 -29.828 1 91.5 3 GLN B CA 1
ATOM 1655 C C . GLN B 1 3 ? -4.047 -8.125 -28.422 1 91.5 3 GLN B C 1
ATOM 1657 O O . GLN B 1 3 ? -4.953 -7.773 -27.672 1 91.5 3 GLN B O 1
ATOM 1662 N N . ASP B 1 4 ? -3.135 -8.984 -28.078 1 93.81 4 ASP B N 1
ATOM 1663 C CA . ASP B 1 4 ? -3.104 -9.57 -26.75 1 93.81 4 ASP B CA 1
ATOM 1664 C C . ASP B 1 4 ? -2.871 -8.5 -25.672 1 93.81 4 ASP B C 1
ATOM 1666 O O . ASP B 1 4 ? -3.436 -8.578 -24.578 1 93.81 4 ASP B O 1
ATOM 1670 N N . LEU B 1 5 ? -2.053 -7.574 -26.078 1 95.38 5 LEU B N 1
ATOM 1671 C CA . LEU B 1 5 ? -1.768 -6.48 -25.156 1 95.38 5 LEU B CA 1
ATOM 1672 C C . LEU B 1 5 ? -3.01 -5.625 -24.938 1 95.38 5 LEU B C 1
ATOM 1674 O O . LEU B 1 5 ? -3.27 -5.191 -23.812 1 95.38 5 LEU B O 1
ATOM 1678 N N . PHE B 1 6 ? -3.729 -5.449 -25.969 1 96.31 6 PHE B N 1
ATOM 1679 C CA . PHE B 1 6 ? -4.961 -4.68 -25.859 1 96.31 6 PHE B CA 1
ATOM 1680 C C . PHE B 1 6 ? -5.984 -5.41 -25 1 96.31 6 PHE B C 1
ATOM 1682 O O . PHE B 1 6 ? -6.645 -4.797 -24.156 1 96.31 6 PHE B O 1
ATOM 1689 N N . ILE B 1 7 ? -6.121 -6.645 -25.203 1 97 7 ILE B N 1
ATOM 1690 C CA . ILE B 1 7 ? -7.062 -7.453 -24.422 1 97 7 ILE B CA 1
ATOM 1691 C C . ILE B 1 7 ? -6.66 -7.449 -22.953 1 97 7 ILE B C 1
ATOM 1693 O O . ILE B 1 7 ? -7.496 -7.238 -22.078 1 97 7 ILE B O 1
ATOM 1697 N N . ALA B 1 8 ? -5.359 -7.66 -22.703 1 97.81 8 ALA B N 1
ATOM 1698 C CA . ALA B 1 8 ? -4.836 -7.664 -21.344 1 97.81 8 ALA B CA 1
ATOM 1699 C C . ALA B 1 8 ? -5.066 -6.32 -20.656 1 97.81 8 ALA B C 1
ATOM 1701 O O . ALA B 1 8 ? -5.395 -6.266 -19.469 1 97.81 8 ALA B O 1
ATOM 1702 N N . THR B 1 9 ? -4.898 -5.258 -21.453 1 98.19 9 THR B N 1
ATOM 1703 C CA . THR B 1 9 ? -5.113 -3.914 -20.922 1 98.19 9 THR B CA 1
ATOM 1704 C C . THR B 1 9 ? -6.582 -3.699 -20.578 1 98.19 9 THR B C 1
ATOM 1706 O O . THR B 1 9 ? -6.902 -3.168 -19.516 1 98.19 9 THR B O 1
ATOM 1709 N N . PHE B 1 10 ? -7.426 -4.129 -21.391 1 98.12 10 PHE B N 1
ATOM 1710 C CA . PHE B 1 10 ? -8.859 -3.986 -21.156 1 98.12 10 PHE B CA 1
ATOM 1711 C C . PHE B 1 10 ? -9.297 -4.801 -19.953 1 98.12 10 PHE B C 1
ATOM 1713 O O . PHE B 1 10 ? -10.109 -4.34 -19.141 1 98.12 10 PHE B O 1
ATOM 1720 N N . GLU B 1 11 ? -8.805 -5.984 -19.844 1 98.44 11 GLU B N 1
ATOM 1721 C CA . GLU B 1 11 ? -9.125 -6.824 -18.703 1 98.44 11 GLU B CA 1
ATOM 1722 C C . GLU B 1 11 ? -8.68 -6.168 -17.391 1 98.44 11 GLU B C 1
ATOM 1724 O O . GLU B 1 11 ? -9.406 -6.191 -16.406 1 98.44 11 GLU B O 1
ATOM 1729 N N . THR B 1 12 ? -7.445 -5.609 -17.406 1 98.5 12 THR B N 1
ATOM 1730 C CA . THR B 1 12 ? -6.93 -4.902 -16.25 1 98.5 12 THR B CA 1
ATOM 1731 C C . THR B 1 12 ? -7.84 -3.736 -15.875 1 98.5 12 THR B C 1
ATOM 1733 O O . THR B 1 12 ? -8.211 -3.582 -14.703 1 98.5 12 THR B O 1
ATOM 1736 N N . LEU B 1 13 ? -8.25 -2.977 -16.906 1 98.69 13 LEU B N 1
ATOM 1737 C CA . LEU B 1 13 ? -9.117 -1.831 -16.672 1 98.69 13 LEU B CA 1
ATOM 1738 C C . LEU B 1 13 ? -10.492 -2.285 -16.172 1 98.69 13 LEU B C 1
ATOM 1740 O O . LEU B 1 13 ? -11.055 -1.686 -15.25 1 98.69 13 LEU B O 1
ATOM 1744 N N . TYR B 1 14 ? -10.984 -3.328 -16.75 1 98.69 14 TYR B N 1
ATOM 1745 C CA . TYR B 1 14 ? -12.281 -3.885 -16.375 1 98.69 14 TYR B CA 1
ATOM 1746 C C . TYR B 1 14 ? -12.281 -4.309 -14.914 1 98.69 14 TYR B C 1
ATOM 1748 O O . TYR B 1 14 ? -13.156 -3.9 -14.148 1 98.69 14 TYR B O 1
ATOM 1756 N N . MET B 1 15 ? -11.32 -5.062 -14.523 1 98.69 15 MET B N 1
ATOM 1757 C CA . MET B 1 15 ? -11.219 -5.516 -13.141 1 98.69 15 MET B CA 1
ATOM 1758 C C . MET B 1 15 ? -11.062 -4.332 -12.188 1 98.69 15 MET B C 1
ATOM 1760 O O . MET B 1 15 ? -11.711 -4.277 -11.141 1 98.69 15 MET B O 1
ATOM 1764 N N . THR B 1 16 ? -10.188 -3.398 -12.578 1 98.69 16 THR B N 1
ATOM 1765 C CA . THR B 1 16 ? -9.852 -2.258 -11.734 1 98.69 16 THR B CA 1
ATOM 1766 C C . THR B 1 16 ? -11.086 -1.382 -11.5 1 98.69 16 THR B C 1
ATOM 1768 O O . THR B 1 16 ? -11.43 -1.09 -10.352 1 98.69 16 THR B O 1
ATOM 1771 N N . PHE B 1 17 ? -11.82 -1.066 -12.539 1 98.69 17 PHE B N 1
ATOM 1772 C CA . PHE B 1 17 ? -12.883 -0.076 -12.414 1 98.69 17 PHE B CA 1
ATOM 1773 C C . PHE B 1 17 ? -14.148 -0.706 -11.836 1 98.69 17 PHE B C 1
ATOM 1775 O O . PHE B 1 17 ? -14.891 -0.058 -11.102 1 98.69 17 PHE B O 1
ATOM 1782 N N . VAL B 1 18 ? -14.43 -1.929 -12.133 1 98.81 18 VAL B N 1
ATOM 1783 C CA . VAL B 1 18 ? -15.609 -2.578 -11.562 1 98.81 18 VAL B CA 1
ATOM 1784 C C . VAL B 1 18 ? -15.398 -2.807 -10.07 1 98.81 18 VAL B C 1
ATOM 1786 O O . VAL B 1 18 ? -16.266 -2.48 -9.258 1 98.81 18 VAL B O 1
ATOM 1789 N N . SER B 1 19 ? -14.242 -3.396 -9.695 1 98.81 19 SER B N 1
ATOM 1790 C CA . SER B 1 19 ? -13.953 -3.588 -8.273 1 98.81 19 SER B CA 1
ATOM 1791 C C . SER B 1 19 ? -13.867 -2.252 -7.543 1 98.81 19 SER B C 1
ATOM 1793 O O . SER B 1 19 ? -14.289 -2.137 -6.395 1 98.81 19 SER B O 1
ATOM 1795 N N . GLY B 1 20 ? -13.25 -1.262 -8.258 1 98.81 20 GLY B N 1
ATOM 1796 C CA . GLY B 1 20 ? -13.188 0.074 -7.684 1 98.81 20 GLY B CA 1
ATOM 1797 C C . GLY B 1 20 ? -14.555 0.667 -7.41 1 98.81 20 GLY B C 1
ATOM 1798 O O . GLY B 1 20 ? -14.781 1.261 -6.352 1 98.81 20 GLY B O 1
ATOM 1799 N N . PHE B 1 21 ? -15.422 0.508 -8.328 1 98.81 21 PHE B N 1
ATOM 1800 C CA . PHE B 1 21 ? -16.781 1.007 -8.172 1 98.81 21 PHE B CA 1
ATOM 1801 C C . PHE B 1 21 ? -17.469 0.354 -6.977 1 98.81 21 PHE B C 1
ATOM 1803 O O . PHE B 1 21 ? -18.109 1.036 -6.172 1 98.81 21 PHE B O 1
ATOM 1810 N N . ILE B 1 22 ? -17.344 -0.906 -6.844 1 98.81 22 ILE B N 1
ATOM 1811 C CA . ILE B 1 22 ? -17.922 -1.637 -5.727 1 98.81 22 ILE B CA 1
ATOM 1812 C C . ILE B 1 22 ? -17.312 -1.149 -4.414 1 98.81 22 ILE B C 1
ATOM 1814 O O . ILE B 1 22 ? -18.031 -0.92 -3.436 1 98.81 22 ILE B O 1
ATOM 1818 N N . ALA B 1 23 ? -16.016 -1 -4.441 1 98.81 23 ALA B N 1
ATOM 1819 C CA . ALA B 1 23 ? -15.297 -0.574 -3.242 1 98.81 23 ALA B CA 1
ATOM 1820 C C . ALA B 1 23 ? -15.719 0.833 -2.824 1 98.81 23 ALA B C 1
ATOM 1822 O O . ALA B 1 23 ? -15.82 1.127 -1.632 1 98.81 23 ALA B O 1
ATOM 1823 N N . ILE B 1 24 ? -15.938 1.71 -3.801 1 98.75 24 ILE B N 1
ATOM 1824 C CA . ILE B 1 24 ? -16.375 3.07 -3.514 1 98.75 24 ILE B CA 1
ATOM 1825 C C . ILE B 1 24 ? -17.797 3.047 -2.953 1 98.75 24 ILE B C 1
ATOM 1827 O O . ILE B 1 24 ? -18.078 3.703 -1.949 1 98.75 24 ILE B O 1
ATOM 1831 N N . LEU B 1 25 ? -18.641 2.295 -3.518 1 98.62 25 LEU B N 1
ATOM 1832 C CA . LEU B 1 25 ? -20.047 2.217 -3.152 1 98.62 25 LEU B CA 1
ATOM 1833 C C . LEU B 1 25 ? -20.203 1.658 -1.743 1 98.62 25 LEU B C 1
ATOM 1835 O O . LEU B 1 25 ? -21.094 2.088 -1.001 1 98.62 25 LEU B O 1
ATOM 1839 N N . LEU B 1 26 ? -19.375 0.711 -1.355 1 98.69 26 LEU B N 1
ATOM 1840 C CA . LEU B 1 26 ? -19.547 0.05 -0.067 1 98.69 26 LEU B CA 1
ATOM 1841 C C . LEU B 1 26 ? -18.547 0.572 0.954 1 98.69 26 LEU B C 1
ATOM 1843 O O . LEU B 1 26 ? -18.828 0.602 2.152 1 98.69 26 LEU B O 1
ATOM 1847 N N . GLY B 1 27 ? -17.391 0.922 0.454 1 98.69 27 GLY B N 1
ATOM 1848 C CA . GLY B 1 27 ? -16.328 1.356 1.346 1 98.69 27 GLY B CA 1
ATOM 1849 C C . GLY B 1 27 ? -16.578 2.725 1.952 1 98.69 27 GLY B C 1
ATOM 1850 O O . GLY B 1 27 ? -16.312 2.943 3.135 1 98.69 27 GLY B O 1
ATOM 1851 N N . ILE B 1 28 ? -17.078 3.664 1.181 1 98.5 28 ILE B N 1
ATOM 1852 C CA . ILE B 1 28 ? -17.328 5.016 1.681 1 98.5 28 ILE B CA 1
ATOM 1853 C C . ILE B 1 28 ? -18.391 4.98 2.764 1 98.5 28 ILE B C 1
ATOM 1855 O O . ILE B 1 28 ? -18.203 5.516 3.855 1 98.5 28 ILE B O 1
ATOM 1859 N N . PRO B 1 29 ? -19.547 4.27 2.545 1 98.38 29 PRO B N 1
ATOM 1860 C CA . PRO B 1 29 ? -20.531 4.137 3.621 1 98.38 29 PRO B CA 1
ATOM 1861 C C . PRO B 1 29 ? -19.953 3.467 4.867 1 98.38 29 PRO B C 1
ATOM 1863 O O . PRO B 1 29 ? -20.266 3.873 5.992 1 98.38 29 PRO B O 1
ATOM 1866 N N . LEU B 1 30 ? -19.141 2.484 4.691 1 98.44 30 LEU B N 1
ATOM 1867 C CA . LEU B 1 30 ? -18.484 1.838 5.828 1 98.44 30 LEU B CA 1
ATOM 1868 C C . LEU B 1 30 ? -17.562 2.809 6.551 1 98.44 30 LEU B C 1
ATOM 1870 O O . LEU B 1 30 ? -17.484 2.807 7.781 1 98.44 30 LEU B O 1
ATOM 1874 N N . GLY B 1 31 ? -16.828 3.627 5.762 1 98.31 31 GLY B N 1
ATOM 1875 C CA . GLY B 1 31 ? -16 4.664 6.348 1 98.31 31 GLY B CA 1
ATOM 1876 C C . GLY B 1 31 ? -16.781 5.688 7.141 1 98.31 31 GLY B C 1
ATOM 1877 O O . GLY B 1 31 ? -16.359 6.117 8.211 1 98.31 31 GLY B O 1
ATOM 1878 N N . ILE B 1 32 ? -17.922 6.062 6.645 1 98 32 ILE B N 1
ATOM 1879 C CA . ILE B 1 32 ? -18.797 6.988 7.348 1 98 32 ILE B CA 1
ATOM 1880 C C . ILE B 1 32 ? -19.266 6.363 8.664 1 98 32 ILE B C 1
ATOM 1882 O O . ILE B 1 32 ? -19.25 7.02 9.711 1 98 32 ILE B O 1
ATOM 1886 N N . ALA B 1 33 ? -19.656 5.082 8.578 1 97.62 33 ALA B N 1
ATOM 1887 C CA . ALA B 1 33 ? -20.094 4.379 9.781 1 97.62 33 ALA B CA 1
ATOM 1888 C C . ALA B 1 33 ? -18.984 4.336 10.828 1 97.62 33 ALA B C 1
ATOM 1890 O O . ALA B 1 33 ? -19.219 4.621 12 1 97.62 33 ALA B O 1
ATOM 1891 N N . LEU B 1 34 ? -17.844 4.023 10.43 1 97.62 34 LEU B N 1
ATOM 1892 C CA . LEU B 1 34 ? -16.703 3.969 11.336 1 97.62 34 LEU B CA 1
ATOM 1893 C C . LEU B 1 34 ? -16.453 5.332 11.969 1 97.62 34 LEU B C 1
ATOM 1895 O O . LEU B 1 34 ? -16.25 5.438 13.18 1 97.62 34 LEU B O 1
ATOM 1899 N N . TYR B 1 35 ? -16.453 6.355 11.125 1 97.06 35 TYR B N 1
ATOM 1900 C CA . TYR B 1 35 ? -16.219 7.711 11.609 1 97.06 35 TYR B CA 1
ATOM 1901 C C . TYR B 1 35 ? -17.266 8.125 12.625 1 97.06 35 TYR B C 1
ATOM 1903 O O . TYR B 1 35 ? -16.938 8.609 13.711 1 97.06 35 TYR B O 1
ATOM 1911 N N . MET B 1 36 ? -18.547 7.891 12.297 1 95.69 36 MET B N 1
ATOM 1912 C CA . MET B 1 36 ? -19.641 8.305 13.164 1 95.69 36 MET B CA 1
ATOM 1913 C C . MET B 1 36 ? -19.625 7.52 14.477 1 95.69 36 MET B C 1
ATOM 1915 O O . MET B 1 36 ? -19.891 8.078 15.539 1 95.69 36 MET B O 1
ATOM 1919 N N . LEU B 1 37 ? -19.328 6.266 14.367 1 95.25 37 LEU B N 1
ATOM 1920 C CA . LEU B 1 37 ? -19.281 5.434 15.562 1 95.25 37 LEU B CA 1
ATOM 1921 C C . LEU B 1 37 ? -18.125 5.848 16.469 1 95.25 37 LEU B C 1
ATOM 1923 O O . LEU B 1 37 ? -18.219 5.73 17.688 1 95.25 37 LEU B O 1
ATOM 1927 N N . SER B 1 38 ? -17.078 6.34 15.875 1 93.12 38 SER B N 1
ATOM 1928 C CA . SER B 1 38 ? -15.906 6.719 16.641 1 93.12 38 SER B CA 1
ATOM 1929 C C . SER B 1 38 ? -16.156 8.008 17.422 1 93.12 38 SER B C 1
ATOM 1931 O O . SER B 1 38 ? -15.469 8.281 18.422 1 93.12 38 SER B O 1
ATOM 1933 N N . LYS B 1 39 ? -17.047 8.805 16.984 1 89.94 39 LYS B N 1
ATOM 1934 C CA . LYS B 1 39 ? -17.297 10.109 17.594 1 89.94 39 LYS B CA 1
ATOM 1935 C C . LYS B 1 39 ? -18.359 10 18.688 1 89.94 39 LYS B C 1
ATOM 1937 O O . LYS B 1 39 ? -18.594 10.953 19.438 1 89.94 39 LYS B O 1
ATOM 1942 N N . SER B 1 40 ? -18.953 8.867 18.781 1 86.88 40 SER B N 1
ATOM 1943 C CA . SER B 1 40 ? -20.016 8.703 19.781 1 86.88 40 SER B CA 1
ATOM 1944 C C . SER B 1 40 ? -19.422 8.266 21.125 1 86.88 40 SER B C 1
ATOM 1946 O O . SER B 1 40 ? -18.453 7.504 21.156 1 86.88 40 SER B O 1
ATOM 1948 N N . ASP B 1 41 ? -19.969 8.773 22.219 1 84.44 41 ASP B N 1
ATOM 1949 C CA . ASP B 1 41 ? -19.5 8.453 23.562 1 84.44 41 ASP B CA 1
ATOM 1950 C C . ASP B 1 41 ? -20.359 7.355 24.188 1 84.44 41 ASP B C 1
ATOM 1952 O O . ASP B 1 41 ? -20.094 6.918 25.312 1 84.44 41 ASP B O 1
ATOM 1956 N N . LYS B 1 42 ? -21.297 6.898 23.531 1 89.44 42 LYS B N 1
ATOM 1957 C CA . LYS B 1 42 ? -22.141 5.832 24.062 1 89.44 42 LYS B CA 1
ATOM 1958 C C . LYS B 1 42 ? -21.422 4.488 24.016 1 89.44 42 LYS B C 1
ATOM 1960 O O . LYS B 1 42 ? -20.734 4.184 23.031 1 89.44 42 LYS B O 1
ATOM 1965 N N . ASN B 1 43 ? -21.578 3.723 25.031 1 87.5 43 ASN B N 1
ATOM 1966 C CA . ASN B 1 43 ? -20.875 2.447 25.156 1 87.5 43 ASN B CA 1
ATOM 1967 C C . ASN B 1 43 ? -21.234 1.496 24.016 1 87.5 43 ASN B C 1
ATOM 1969 O O . ASN B 1 43 ? -20.359 0.824 23.469 1 87.5 43 ASN B O 1
ATOM 1973 N N . ALA B 1 44 ? -22.531 1.413 23.75 1 88.75 44 ALA B N 1
ATOM 1974 C CA . ALA B 1 44 ? -22.969 0.535 22.672 1 88.75 44 ALA B CA 1
ATOM 1975 C C . ALA B 1 44 ? -22.312 0.919 21.344 1 88.75 44 ALA B C 1
ATOM 1977 O O . ALA B 1 44 ? -21.891 0.051 20.578 1 88.75 44 ALA B O 1
ATOM 1978 N N . THR B 1 45 ? -22.234 2.172 21.109 1 89.88 45 THR B N 1
ATOM 1979 C CA . THR B 1 45 ? -21.641 2.666 19.859 1 89.88 45 THR B CA 1
ATOM 1980 C C . THR B 1 45 ? -20.141 2.379 19.844 1 89.88 45 THR B C 1
ATOM 1982 O O . THR B 1 45 ? -19.594 2.055 18.781 1 89.88 45 THR B O 1
ATOM 1985 N N . LYS B 1 46 ? -19.578 2.346 20.969 1 91.94 46 LYS B N 1
ATOM 1986 C CA . LYS B 1 46 ? -18.141 2.053 21.062 1 91.94 46 LYS B CA 1
ATOM 1987 C C . LYS B 1 46 ? -17.859 0.583 20.766 1 91.94 46 LYS B C 1
ATOM 1989 O O . LYS B 1 46 ? -16.859 0.256 20.141 1 91.94 46 LYS B O 1
ATOM 1994 N N . THR B 1 47 ? -18.781 -0.212 21.234 1 93.56 47 THR B N 1
ATOM 1995 C CA . THR B 1 47 ? -18.641 -1.638 20.953 1 93.56 47 THR B CA 1
ATOM 1996 C C . THR B 1 47 ? -18.781 -1.91 19.453 1 93.56 47 THR B C 1
ATOM 1998 O O . THR B 1 47 ? -18 -2.68 18.891 1 93.56 47 THR B O 1
ATOM 2001 N N . TRP B 1 48 ? -19.734 -1.271 18.797 1 95.12 48 TRP B N 1
ATOM 2002 C CA . TRP B 1 48 ? -19.922 -1.448 17.375 1 95.12 48 TRP B CA 1
ATOM 2003 C C . TRP B 1 48 ? -18.734 -0.932 16.578 1 95.12 48 TRP B C 1
ATOM 2005 O O . TRP B 1 48 ? -18.344 -1.516 15.562 1 95.12 48 TRP B O 1
ATOM 2015 N N . TYR B 1 49 ? -18.172 0.152 17.047 1 95.56 49 TYR B N 1
ATOM 2016 C CA . TYR B 1 49 ? -16.969 0.669 16.406 1 95.56 49 TYR B CA 1
ATOM 2017 C C . TYR B 1 49 ? -15.828 -0.341 16.5 1 95.56 49 TYR B C 1
ATOM 2019 O O . TYR B 1 49 ? -15.172 -0.633 15.492 1 95.56 49 TYR B O 1
ATOM 2027 N N . SER B 1 50 ? -15.688 -0.856 17.672 1 94.5 50 SER B N 1
ATOM 2028 C CA . SER B 1 50 ? -14.594 -1.791 17.922 1 94.5 50 SER B CA 1
ATOM 2029 C C . SER B 1 50 ? -14.734 -3.035 17.047 1 94.5 50 SER B C 1
ATOM 2031 O O . SER B 1 50 ? -13.742 -3.535 16.5 1 94.5 50 SER B O 1
ATOM 2033 N N . VAL B 1 51 ? -15.898 -3.498 16.922 1 95.44 51 VAL B N 1
ATOM 2034 C CA . VAL B 1 51 ? -16.156 -4.688 16.109 1 95.44 51 VAL B CA 1
ATOM 2035 C C . VAL B 1 51 ? -15.898 -4.387 14.641 1 95.44 51 VAL B C 1
ATOM 2037 O O . VAL B 1 51 ? -15.188 -5.137 13.969 1 95.44 51 VAL B O 1
ATOM 2040 N N . LEU B 1 52 ? -16.422 -3.297 14.148 1 96.19 52 LEU B N 1
ATOM 2041 C CA . LEU B 1 52 ? -16.219 -2.924 12.75 1 96.19 52 LEU B CA 1
ATOM 2042 C C . LEU B 1 52 ? -14.758 -2.639 12.461 1 96.19 52 LEU B C 1
ATOM 2044 O O . LEU B 1 52 ? -14.234 -3.037 11.422 1 96.19 52 LEU B O 1
ATOM 2048 N N . ASP B 1 53 ? -14.164 -2 13.367 1 94.81 53 ASP B N 1
ATOM 2049 C CA . ASP B 1 53 ? -12.75 -1.677 13.242 1 94.81 53 ASP B CA 1
ATOM 2050 C C . ASP B 1 53 ? -11.898 -2.945 13.18 1 94.81 53 ASP B C 1
ATOM 2052 O O . ASP B 1 53 ? -10.977 -3.041 12.367 1 94.81 53 ASP B O 1
ATOM 2056 N N . TRP B 1 54 ? -12.305 -3.836 14.047 1 92.44 54 TRP B N 1
ATOM 2057 C CA . TRP B 1 54 ? -11.586 -5.105 14.086 1 92.44 54 TRP B CA 1
ATOM 2058 C C . TRP B 1 54 ? -11.75 -5.867 12.781 1 92.44 54 TRP B C 1
ATOM 2060 O O . TRP B 1 54 ? -10.781 -6.414 12.242 1 92.44 54 TRP B O 1
ATOM 2070 N N . ILE B 1 55 ? -12.852 -5.898 12.242 1 95 55 ILE B N 1
ATOM 2071 C CA . ILE B 1 55 ? -13.133 -6.586 10.992 1 95 55 ILE B CA 1
ATOM 2072 C C . ILE B 1 55 ? -12.344 -5.934 9.859 1 95 55 ILE B C 1
ATOM 2074 O O . ILE B 1 55 ? -11.672 -6.621 9.086 1 95 55 ILE B O 1
ATOM 2078 N N . VAL B 1 56 ? -12.359 -4.664 9.781 1 95.31 56 VAL B N 1
ATOM 2079 C CA . VAL B 1 56 ? -11.664 -3.916 8.734 1 95.31 56 VAL B CA 1
ATOM 2080 C C . VAL B 1 56 ? -10.164 -4.156 8.844 1 95.31 56 VAL B C 1
ATOM 2082 O O . VAL B 1 56 ? -9.5 -4.426 7.844 1 95.31 56 VAL B O 1
ATOM 2085 N N . ASN B 1 57 ? -9.68 -4.258 10.047 1 90 57 ASN B N 1
ATOM 2086 C CA . ASN B 1 57 ? -8.258 -4.438 10.281 1 90 57 ASN B CA 1
ATOM 2087 C C . ASN B 1 57 ? -7.797 -5.848 9.922 1 90 57 ASN B C 1
ATOM 2089 O O . ASN B 1 57 ? -6.691 -6.035 9.414 1 90 57 ASN B O 1
ATOM 2093 N N . ILE B 1 58 ? -8.578 -6.699 10.188 1 90.56 58 ILE B N 1
ATOM 2094 C CA . ILE B 1 58 ? -8.234 -8.086 9.875 1 90.56 58 ILE B CA 1
ATOM 2095 C C . ILE B 1 58 ? -8.078 -8.25 8.367 1 90.56 58 ILE B C 1
ATOM 2097 O O . ILE B 1 58 ? -7.086 -8.828 7.906 1 90.56 58 ILE B O 1
ATOM 2101 N N . PHE B 1 59 ? -8.992 -7.734 7.652 1 92.5 59 PHE B N 1
ATOM 2102 C CA . PHE B 1 59 ? -8.93 -7.875 6.199 1 92.5 59 PHE B CA 1
ATOM 2103 C C . PHE B 1 59 ? -7.77 -7.078 5.621 1 92.5 59 PHE B C 1
ATOM 2105 O O . PHE B 1 59 ? -7.145 -7.5 4.648 1 92.5 59 PHE B O 1
ATOM 2112 N N . ARG B 1 60 ? -7.488 -6.031 6.246 1 90.56 60 ARG B N 1
ATOM 2113 C CA . ARG B 1 60 ? -6.414 -5.18 5.754 1 90.56 60 ARG B CA 1
ATOM 2114 C C . ARG B 1 60 ? -5.047 -5.777 6.074 1 90.56 60 ARG B C 1
ATOM 2116 O O . ARG B 1 60 ? -4.047 -5.418 5.453 1 90.56 60 ARG B O 1
ATOM 2123 N N . SER B 1 61 ? -5.027 -6.719 7.023 1 88.44 61 SER B N 1
ATOM 2124 C CA . SER B 1 61 ? -3.766 -7.289 7.48 1 88.44 61 SER B CA 1
ATOM 2125 C C . SER B 1 61 ? -3.375 -8.508 6.645 1 88.44 61 SER B C 1
ATOM 2127 O O . SER B 1 61 ? -2.232 -8.961 6.703 1 88.44 61 SER B O 1
ATOM 2129 N N . ILE B 1 62 ? -4.258 -9 5.863 1 93.75 62 ILE B N 1
ATOM 2130 C CA . ILE B 1 62 ? -3.982 -10.172 5.035 1 93.75 62 ILE B CA 1
ATOM 2131 C C . ILE B 1 62 ? -3.375 -9.727 3.705 1 93.75 62 ILE B C 1
ATOM 2133 O O . ILE B 1 62 ? -4.012 -9 2.936 1 93.75 62 ILE B O 1
ATOM 2137 N N . PRO B 1 63 ? -2.18 -10.164 3.434 1 93.12 63 PRO B N 1
ATOM 2138 C CA . PRO B 1 63 ? -1.646 -9.875 2.102 1 93.12 63 PRO B CA 1
ATOM 2139 C C . PRO B 1 63 ? -2.57 -10.344 0.979 1 93.12 63 PRO B C 1
ATOM 2141 O O . PRO B 1 63 ? -3.113 -11.445 1.045 1 93.12 63 PRO B O 1
ATOM 2144 N N . PHE B 1 64 ? -2.686 -9.531 -0.007 1 96.31 64 PHE B N 1
ATOM 2145 C CA . PHE B 1 64 ? -3.686 -9.805 -1.031 1 96.31 64 PHE B CA 1
ATOM 2146 C C . PHE B 1 64 ? -3.426 -11.156 -1.694 1 96.31 64 PHE B C 1
ATOM 2148 O O . PHE B 1 64 ? -4.367 -11.875 -2.039 1 96.31 64 PHE B O 1
ATOM 2155 N N . ILE B 1 65 ? -2.191 -11.461 -1.924 1 93.56 65 ILE B N 1
ATOM 2156 C CA . ILE B 1 65 ? -1.857 -12.695 -2.621 1 93.56 65 ILE B CA 1
ATOM 2157 C C . ILE B 1 65 ? -2.383 -13.891 -1.83 1 93.56 65 ILE B C 1
ATOM 2159 O O . ILE B 1 65 ? -2.732 -14.922 -2.41 1 93.56 65 ILE B O 1
ATOM 2163 N N . ILE B 1 66 ? -2.5 -13.758 -0.549 1 94.25 66 ILE B N 1
ATOM 2164 C CA . ILE B 1 66 ? -3.021 -14.82 0.309 1 94.25 66 ILE B CA 1
ATOM 2165 C C . ILE B 1 66 ? -4.543 -14.727 0.375 1 94.25 66 ILE B C 1
ATOM 2167 O O . ILE B 1 66 ? -5.234 -15.75 0.358 1 94.25 66 ILE B O 1
ATOM 2171 N N . LEU B 1 67 ? -5.004 -13.547 0.387 1 94.62 67 LEU B N 1
ATOM 2172 C CA . LEU B 1 67 ? -6.441 -13.32 0.465 1 94.62 67 LEU B CA 1
ATOM 2173 C C . LEU B 1 67 ? -7.152 -13.898 -0.753 1 94.62 67 LEU B C 1
ATOM 2175 O O . LEU B 1 67 ? -8.227 -14.492 -0.627 1 94.62 67 LEU B O 1
ATOM 2179 N N . ILE B 1 68 ? -6.555 -13.688 -1.932 1 95.12 68 ILE B N 1
ATOM 2180 C CA . ILE B 1 68 ? -7.203 -14.141 -3.154 1 95.12 68 ILE B CA 1
ATOM 2181 C C . ILE B 1 68 ? -7.363 -15.664 -3.117 1 95.12 68 ILE B C 1
ATOM 2183 O O . ILE B 1 68 ? -8.367 -16.203 -3.592 1 95.12 68 ILE B O 1
ATOM 2187 N N . ILE B 1 69 ? -6.457 -16.359 -2.496 1 92.81 69 ILE B N 1
ATOM 2188 C CA . ILE B 1 69 ? -6.516 -17.812 -2.361 1 92.81 69 ILE B CA 1
ATOM 2189 C C . ILE B 1 69 ? -7.559 -18.188 -1.31 1 92.81 69 ILE B C 1
ATOM 2191 O O . ILE B 1 69 ? -8.359 -19.094 -1.519 1 92.81 69 ILE B O 1
ATOM 2195 N N . LEU B 1 70 ? -7.52 -17.438 -0.244 1 93.25 70 LEU B N 1
ATOM 2196 C CA . LEU B 1 70 ? -8.422 -17.688 0.874 1 93.25 70 LEU B CA 1
ATOM 2197 C C . LEU B 1 70 ? -9.875 -17.547 0.44 1 93.25 70 LEU B C 1
ATOM 2199 O O . LEU B 1 70 ? -10.75 -18.25 0.957 1 93.25 70 LEU B O 1
ATOM 2203 N N . ILE B 1 71 ? -10.164 -16.719 -0.528 1 94.5 71 ILE B N 1
ATOM 2204 C CA . ILE B 1 71 ? -11.531 -16.359 -0.905 1 94.5 71 ILE B CA 1
ATOM 2205 C C . ILE B 1 71 ? -11.984 -17.219 -2.076 1 94.5 71 ILE B C 1
ATOM 2207 O O . ILE B 1 71 ? -13.117 -17.078 -2.557 1 94.5 71 ILE B O 1
ATOM 2211 N N . ILE B 1 72 ? -11.203 -18.172 -2.518 1 93.5 72 ILE B N 1
ATOM 2212 C CA . ILE B 1 72 ? -11.469 -19.016 -3.682 1 93.5 72 ILE B CA 1
ATOM 2213 C C . ILE B 1 72 ? -12.828 -19.688 -3.523 1 93.5 72 ILE B C 1
ATOM 2215 O O . ILE B 1 72 ? -13.648 -19.672 -4.441 1 93.5 72 ILE B O 1
ATOM 2219 N N . PRO B 1 73 ? -13.117 -20.25 -2.334 1 92.56 73 PRO B N 1
ATOM 2220 C CA . PRO B 1 73 ? -14.43 -20.906 -2.205 1 92.56 73 PRO B CA 1
ATOM 2221 C C . PRO B 1 73 ? -15.594 -19.938 -2.412 1 92.56 73 PRO B C 1
ATOM 2223 O O . PRO B 1 73 ? -16.594 -20.297 -3.023 1 92.56 73 PRO B O 1
ATOM 2226 N N . LEU B 1 74 ? -15.422 -18.766 -1.969 1 95.38 74 LEU B N 1
ATOM 2227 C CA . LEU B 1 74 ? -16.469 -17.766 -2.143 1 95.38 74 LEU B CA 1
ATOM 2228 C C . LEU B 1 74 ? -16.547 -17.312 -3.598 1 95.38 74 LEU B C 1
ATOM 2230 O O . LEU B 1 74 ? -17.641 -17.125 -4.125 1 95.38 74 LEU B O 1
ATOM 2234 N N . THR B 1 75 ? -15.461 -17.125 -4.215 1 96.31 75 THR B N 1
ATOM 2235 C CA . THR B 1 75 ? -15.422 -16.719 -5.617 1 96.31 75 THR B CA 1
ATOM 2236 C C . THR B 1 75 ? -16.125 -17.75 -6.496 1 96.31 75 THR B C 1
ATOM 2238 O O . THR B 1 75 ? -16.922 -17.406 -7.367 1 96.31 75 THR B O 1
ATOM 2241 N N . ARG B 1 76 ? -15.812 -19 -6.203 1 95.31 76 ARG B N 1
ATOM 2242 C CA . ARG B 1 76 ? -16.438 -20.094 -6.965 1 95.31 76 ARG B CA 1
ATOM 2243 C C . ARG B 1 76 ? -17.953 -20.094 -6.758 1 95.31 76 ARG B C 1
ATOM 2245 O O . ARG B 1 76 ? -18.703 -20.312 -7.703 1 95.31 76 ARG B O 1
ATOM 2252 N N . LEU B 1 77 ? -18.344 -19.906 -5.562 1 95.94 77 LEU B N 1
ATOM 2253 C CA . LEU B 1 77 ? -19.766 -19.891 -5.227 1 95.94 77 LEU B CA 1
ATOM 2254 C C . LEU B 1 77 ? -20.484 -18.766 -5.953 1 95.94 77 LEU B C 1
ATOM 2256 O O . LEU B 1 77 ? -21.609 -18.953 -6.441 1 95.94 77 LEU B O 1
ATOM 2260 N N . LEU B 1 78 ? -19.859 -17.609 -6.105 1 96.31 78 LEU B N 1
ATOM 2261 C CA . LEU B 1 78 ? -20.516 -16.406 -6.625 1 96.31 78 LEU B CA 1
ATOM 2262 C C . LEU B 1 78 ? -20.438 -16.375 -8.148 1 96.31 78 LEU B C 1
ATOM 2264 O O . LEU B 1 78 ? -21.375 -15.906 -8.805 1 96.31 78 LEU B O 1
ATOM 2268 N N . THR B 1 79 ? -19.328 -16.844 -8.727 1 96 79 THR B N 1
ATOM 2269 C CA . THR B 1 79 ? -19.141 -16.641 -10.156 1 96 79 THR B CA 1
ATOM 2270 C C . THR B 1 79 ? -19.078 -17.969 -10.898 1 96 79 THR B C 1
AT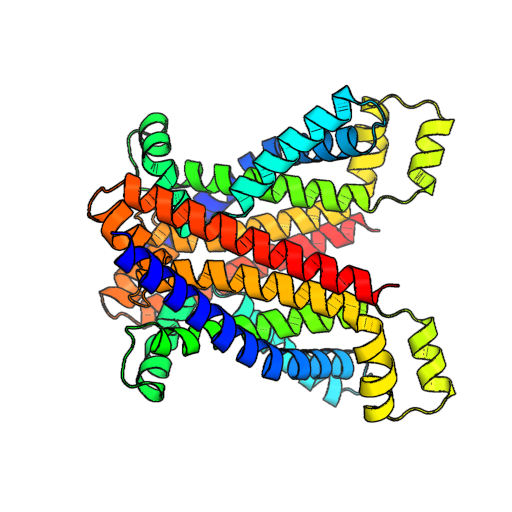OM 2272 O O . THR B 1 79 ? -19.094 -18 -12.133 1 96 79 THR B O 1
ATOM 2275 N N . GLY B 1 80 ? -18.969 -19.094 -10.234 1 94.62 80 GLY B N 1
ATOM 2276 C CA . GLY B 1 80 ? -18.922 -20.422 -10.828 1 94.62 80 GLY B CA 1
ATOM 2277 C C . GLY B 1 80 ? -17.531 -20.844 -11.25 1 94.62 80 GLY B C 1
ATOM 2278 O O . GLY B 1 80 ? -17.312 -21.984 -11.641 1 94.62 80 GLY B O 1
ATOM 2279 N N . THR B 1 81 ? -16.641 -19.906 -11.219 1 93.81 81 THR B N 1
ATOM 2280 C CA . THR B 1 81 ? -15.258 -20.188 -11.594 1 93.81 81 THR B CA 1
ATOM 2281 C C . THR B 1 81 ? -14.281 -19.359 -10.758 1 93.81 81 THR B C 1
ATOM 2283 O O . THR B 1 81 ? -14.688 -18.438 -10.055 1 93.81 81 THR B O 1
ATOM 2286 N N . ILE B 1 82 ? -13.055 -19.75 -10.773 1 91.81 82 ILE B N 1
ATOM 2287 C CA . ILE B 1 82 ? -12.031 -19.016 -10.039 1 91.81 82 ILE B CA 1
ATOM 2288 C C . ILE B 1 82 ? -11.07 -18.359 -11.023 1 91.81 82 ILE B C 1
ATOM 2290 O O . ILE B 1 82 ? -10.141 -17.656 -10.617 1 91.81 82 ILE B O 1
ATOM 2294 N N . ILE B 1 83 ? -11.305 -18.625 -12.32 1 93.69 83 ILE B N 1
ATOM 2295 C CA . ILE B 1 83 ? -10.414 -18.125 -13.359 1 93.69 83 ILE B CA 1
ATOM 2296 C C . ILE B 1 83 ? -11.117 -17.016 -14.133 1 93.69 83 ILE B C 1
ATOM 2298 O O . ILE B 1 83 ? -12.336 -17.047 -14.312 1 93.69 83 ILE B O 1
ATOM 2302 N N . GLY B 1 84 ? -10.305 -16.031 -14.523 1 96.31 84 GLY B N 1
ATOM 2303 C CA . GLY B 1 84 ? -10.875 -14.984 -15.352 1 96.31 84 GLY B CA 1
ATOM 2304 C C . GLY B 1 84 ? -11.008 -13.656 -14.633 1 96.31 84 GLY B C 1
ATOM 2305 O O . GLY B 1 84 ? -11.039 -13.609 -13.398 1 96.31 84 GLY B O 1
ATOM 2306 N N . SER B 1 85 ? -11.156 -12.617 -15.445 1 97.31 85 SER B N 1
ATOM 2307 C CA . SER B 1 85 ? -11.227 -11.258 -14.914 1 97.31 85 SER B CA 1
ATOM 2308 C C . SER B 1 85 ? -12.492 -11.055 -14.078 1 97.31 85 SER B C 1
ATOM 2310 O O . SER B 1 85 ? -12.453 -10.375 -13.055 1 97.31 85 SER B O 1
ATOM 2312 N N . THR B 1 86 ? -13.578 -11.633 -14.469 1 97.75 86 THR B N 1
ATOM 2313 C CA . THR B 1 86 ? -14.836 -11.469 -13.742 1 97.75 86 THR B CA 1
ATOM 2314 C C . THR B 1 86 ? -14.758 -12.148 -12.383 1 97.75 86 THR B C 1
ATOM 2316 O O . THR B 1 86 ? -15.227 -11.602 -11.383 1 97.75 86 THR B O 1
ATOM 2319 N N . ALA B 1 87 ? -14.219 -13.336 -12.359 1 97.81 87 ALA B N 1
ATOM 2320 C CA . ALA B 1 87 ? -14.047 -14.039 -11.094 1 97.81 87 ALA B CA 1
ATOM 2321 C C . ALA B 1 87 ? -13.148 -13.25 -10.141 1 97.81 87 ALA B C 1
ATOM 2323 O O . ALA B 1 87 ? -13.383 -13.227 -8.93 1 97.81 87 ALA B O 1
ATOM 2324 N N . ALA B 1 88 ? -12.133 -12.586 -10.727 1 98.06 88 ALA B N 1
ATOM 2325 C CA . ALA B 1 88 ? -11.141 -11.875 -9.93 1 98.06 88 ALA B CA 1
ATOM 2326 C C . ALA B 1 88 ? -11.758 -10.648 -9.258 1 98.06 88 ALA B C 1
ATOM 2328 O O . ALA B 1 88 ? -11.211 -10.133 -8.281 1 98.06 88 ALA B O 1
ATOM 2329 N N . ILE B 1 89 ? -12.906 -10.141 -9.688 1 98.56 89 ILE B N 1
ATOM 2330 C CA . ILE B 1 89 ? -13.555 -8.953 -9.148 1 98.56 89 ILE B CA 1
ATOM 2331 C C . ILE B 1 89 ? -13.984 -9.219 -7.707 1 98.56 89 ILE B C 1
ATOM 2333 O O . ILE B 1 89 ? -13.961 -8.312 -6.867 1 98.56 89 ILE B O 1
ATOM 2337 N N . VAL B 1 90 ? -14.289 -10.461 -7.371 1 98.38 90 VAL B N 1
ATOM 2338 C CA . VAL B 1 90 ? -14.781 -10.828 -6.043 1 98.38 90 VAL B CA 1
ATOM 2339 C C . VAL B 1 90 ? -13.688 -10.578 -5.004 1 98.38 90 VAL B C 1
ATOM 2341 O O . VAL B 1 90 ? -13.844 -9.727 -4.125 1 98.38 90 VAL B O 1
ATOM 2344 N N . PRO B 1 91 ? -12.516 -11.25 -5.16 1 97.94 91 PRO B N 1
ATOM 2345 C CA . PRO B 1 91 ? -11.477 -10.992 -4.164 1 97.94 91 PRO B CA 1
ATOM 2346 C C . PRO B 1 91 ? -10.945 -9.555 -4.227 1 97.94 91 PRO B C 1
ATOM 2348 O O . PRO B 1 91 ? -10.57 -8.992 -3.201 1 97.94 91 PRO B O 1
ATOM 2351 N N . LEU B 1 92 ? -10.891 -8.961 -5.426 1 98.56 92 LEU B N 1
ATOM 2352 C CA . LEU B 1 92 ? -10.461 -7.574 -5.566 1 98.56 92 LEU B CA 1
ATOM 2353 C C . LEU B 1 92 ? -11.375 -6.641 -4.777 1 98.56 92 LEU B C 1
ATOM 2355 O O . LEU B 1 92 ? -10.898 -5.77 -4.047 1 98.56 92 LEU B O 1
ATOM 2359 N N . SER B 1 93 ? -12.633 -6.844 -4.867 1 98.75 93 SER B N 1
ATOM 2360 C CA . SER B 1 93 ? -13.617 -6.016 -4.172 1 98.75 93 SER B CA 1
ATOM 2361 C C . SER B 1 93 ? -13.539 -6.215 -2.662 1 98.75 93 SER B C 1
ATOM 2363 O O . SER B 1 93 ? -13.57 -5.246 -1.9 1 98.75 93 SER B O 1
ATOM 2365 N N . ILE B 1 94 ? -13.398 -7.387 -2.26 1 98.19 94 ILE B N 1
ATOM 2366 C CA . ILE B 1 94 ? -13.367 -7.719 -0.84 1 98.19 94 ILE B CA 1
ATOM 2367 C C . ILE B 1 94 ? -12.164 -7.055 -0.178 1 98.19 94 ILE B C 1
ATOM 2369 O O . ILE B 1 94 ? -12.258 -6.562 0.949 1 98.19 94 ILE B O 1
ATOM 2373 N N . ALA B 1 95 ? -11.07 -7.086 -0.889 1 97.88 95 ALA B N 1
ATOM 2374 C CA . ALA B 1 95 ? -9.867 -6.445 -0.371 1 97.88 95 ALA B CA 1
ATOM 2375 C C . ALA B 1 95 ? -9.992 -4.926 -0.411 1 97.88 95 ALA B C 1
ATOM 2377 O O . ALA B 1 95 ? -9.531 -4.234 0.499 1 97.88 95 ALA B O 1
ATOM 2378 N N . ALA B 1 96 ? -10.641 -4.41 -1.408 1 98.56 96 ALA B N 1
ATOM 2379 C CA . ALA B 1 96 ? -10.68 -2.975 -1.682 1 98.56 96 ALA B CA 1
ATOM 2380 C C . ALA B 1 96 ? -11.672 -2.268 -0.765 1 98.56 96 ALA B C 1
ATOM 2382 O O . ALA B 1 96 ? -11.492 -1.094 -0.429 1 98.56 96 ALA B O 1
ATOM 2383 N N . ILE B 1 97 ? -12.68 -2.926 -0.309 1 98.75 97 ILE B N 1
ATOM 2384 C CA . ILE B 1 97 ? -13.742 -2.311 0.475 1 98.75 97 ILE B CA 1
ATOM 2385 C C . ILE B 1 97 ? -13.18 -1.804 1.802 1 98.75 97 ILE B C 1
ATOM 2387 O O . ILE B 1 97 ? -13.305 -0.619 2.121 1 98.75 97 ILE B O 1
ATOM 2391 N N . PRO B 1 98 ? -12.555 -2.672 2.621 1 98 98 PRO B N 1
ATOM 2392 C CA . PRO B 1 98 ? -12 -2.16 3.875 1 98 98 PRO B CA 1
ATOM 2393 C C . PRO B 1 98 ? -10.891 -1.129 3.65 1 98 98 PRO B C 1
ATOM 2395 O O . PRO B 1 98 ? -10.75 -0.189 4.438 1 98 98 PRO B O 1
ATOM 2398 N N . PHE B 1 99 ? -10.133 -1.286 2.602 1 97.19 99 PHE B N 1
ATOM 2399 C CA . PHE B 1 99 ? -9.109 -0.311 2.25 1 97.19 99 PHE B CA 1
ATOM 2400 C C . PHE B 1 99 ? -9.734 1.059 1.998 1 97.19 99 PHE B C 1
ATOM 2402 O O . PHE B 1 99 ? -9.281 2.062 2.553 1 97.19 99 PHE B O 1
ATOM 2409 N N . MET B 1 100 ? -10.766 1.123 1.226 1 98.44 100 MET B N 1
ATOM 2410 C CA . MET B 1 100 ? -11.469 2.365 0.929 1 98.44 100 MET B CA 1
ATOM 2411 C C . MET B 1 100 ? -12.117 2.938 2.186 1 98.44 100 MET B C 1
ATOM 2413 O O . MET B 1 100 ? -12.125 4.152 2.391 1 98.44 100 MET B O 1
ATOM 2417 N N . ALA B 1 101 ? -12.641 2.049 2.982 1 98.5 101 ALA B N 1
ATOM 2418 C CA . ALA B 1 101 ? -13.289 2.475 4.223 1 98.5 101 ALA B CA 1
ATOM 2419 C C . ALA B 1 101 ? -12.305 3.203 5.133 1 98.5 101 ALA B C 1
ATOM 2421 O O . ALA B 1 101 ? -12.617 4.266 5.672 1 98.5 101 ALA B O 1
ATOM 2422 N N . ARG B 1 102 ? -11.156 2.627 5.219 1 96.12 102 ARG B N 1
ATOM 2423 C CA . ARG B 1 102 ? -10.148 3.227 6.082 1 96.12 102 ARG B CA 1
ATOM 2424 C C . ARG B 1 102 ? -9.664 4.559 5.52 1 96.12 102 ARG B C 1
ATOM 2426 O O . ARG B 1 102 ? -9.484 5.523 6.262 1 96.12 102 ARG B O 1
ATOM 2433 N N . LEU B 1 103 ? -9.461 4.586 4.223 1 96.31 103 LEU B N 1
ATOM 2434 C CA . LEU B 1 103 ? -9.07 5.836 3.58 1 96.31 103 LEU B CA 1
ATOM 2435 C C . LEU B 1 103 ? -10.125 6.918 3.809 1 96.31 103 LEU B C 1
ATOM 2437 O O . LEU B 1 103 ? -9.789 8.055 4.145 1 96.31 103 LEU B O 1
ATOM 2441 N N . ALA B 1 104 ? -11.359 6.527 3.689 1 97.75 104 ALA B N 1
ATOM 2442 C CA . ALA B 1 104 ? -12.453 7.477 3.902 1 97.75 104 ALA B CA 1
ATOM 2443 C C . ALA B 1 104 ? -12.484 7.961 5.348 1 97.75 104 ALA B C 1
ATOM 2445 O O . ALA B 1 104 ? -12.555 9.164 5.602 1 97.75 104 ALA B O 1
ATOM 2446 N N . GLU B 1 105 ? -12.422 7.02 6.23 1 96.94 105 GLU B N 1
ATOM 2447 C CA . GLU B 1 105 ? -12.445 7.367 7.648 1 96.94 105 GLU B CA 1
ATOM 2448 C C . GLU B 1 105 ? -11.328 8.344 7.996 1 96.94 105 GLU B C 1
ATOM 2450 O O . GLU B 1 105 ? -11.547 9.312 8.734 1 96.94 105 GLU B O 1
ATOM 2455 N N . THR B 1 106 ? -10.148 8.102 7.453 1 93.06 106 THR B N 1
ATOM 2456 C CA . THR B 1 106 ? -9 8.953 7.719 1 93.06 106 THR B CA 1
ATOM 2457 C C . THR B 1 106 ? -9.242 10.367 7.215 1 93.06 106 THR B C 1
ATOM 2459 O O . THR B 1 106 ? -8.898 11.344 7.887 1 93.06 106 THR B O 1
ATOM 2462 N N . SER B 1 107 ? -9.797 10.5 6.039 1 95 107 SER B N 1
ATOM 2463 C CA . SER B 1 107 ? -10.117 11.82 5.508 1 95 107 SER B CA 1
ATOM 2464 C C . SER B 1 107 ? -11.133 12.539 6.387 1 95 107 SER B C 1
ATOM 2466 O O . SER B 1 107 ? -11.047 13.758 6.574 1 95 107 SER B O 1
ATOM 2468 N N . PHE B 1 108 ? -12.062 11.812 6.977 1 96.56 108 PHE B N 1
ATOM 2469 C CA . PHE B 1 108 ? -13.094 12.391 7.836 1 96.56 108 PHE B CA 1
ATOM 2470 C C . PHE B 1 108 ? -12.484 12.867 9.156 1 96.56 108 PHE B C 1
ATOM 2472 O O . PHE B 1 108 ? -12.922 13.875 9.711 1 96.56 108 PHE B O 1
ATOM 2479 N N . ASN B 1 109 ? -11.547 12.219 9.578 1 93.56 109 ASN B N 1
ATOM 2480 C CA . ASN B 1 109 ? -10.898 12.555 10.836 1 93.56 109 ASN B CA 1
ATOM 2481 C C . ASN B 1 109 ? -10.078 13.836 10.727 1 93.56 109 ASN B C 1
ATOM 2483 O O . ASN B 1 109 ? -9.727 14.445 11.734 1 93.56 109 ASN B O 1
ATOM 2487 N N . ASN B 1 110 ? -9.875 14.266 9.523 1 88.5 110 ASN B N 1
ATOM 2488 C CA . ASN B 1 110 ? -9.086 15.469 9.312 1 88.5 110 ASN B CA 1
ATOM 2489 C C . ASN B 1 110 ? -9.961 16.719 9.297 1 88.5 110 ASN B C 1
ATOM 2491 O O . ASN B 1 110 ? -9.453 17.828 9.141 1 88.5 110 ASN B O 1
ATOM 2495 N N . LEU B 1 111 ? -11.172 16.562 9.523 1 93.19 111 LEU B N 1
ATOM 2496 C CA . LEU B 1 111 ? -12.07 17.703 9.578 1 93.19 111 LEU B CA 1
ATOM 2497 C C . LEU B 1 111 ? -11.711 18.625 10.734 1 93.19 111 LEU B C 1
ATOM 2499 O O . LEU B 1 111 ? -11.398 18.156 11.836 1 93.19 111 LEU B O 1
ATOM 2503 N N . SER B 1 112 ? -11.812 19.891 10.492 1 92 112 SER B N 1
ATOM 2504 C CA . SER B 1 112 ? -11.469 20.859 11.531 1 92 112 SER B CA 1
ATOM 2505 C C . SER B 1 112 ? -12.492 20.844 12.664 1 92 112 SER B C 1
ATOM 2507 O O . SER B 1 112 ? -13.68 20.641 12.422 1 92 112 SER B O 1
ATOM 2509 N N . GLN B 1 113 ? -12 21.125 13.742 1 91.31 113 GLN B N 1
ATOM 2510 C CA . GLN B 1 113 ? -12.867 21.203 14.914 1 91.31 113 GLN B CA 1
ATOM 2511 C C . GLN B 1 113 ? -13.914 22.312 14.75 1 91.31 113 GLN B C 1
ATOM 2513 O O . GLN B 1 113 ? -15.047 22.172 15.227 1 91.31 113 GLN B O 1
ATOM 2518 N N . GLY B 1 114 ? -13.516 23.312 14.07 1 92.19 114 GLY B N 1
ATOM 2519 C CA . GLY B 1 114 ? -14.445 24.406 13.828 1 92.19 114 GLY B CA 1
ATOM 2520 C C . GLY B 1 114 ? -15.695 23.969 13.094 1 92.19 114 GLY B C 1
ATOM 2521 O O . GLY B 1 114 ? -16.812 24.375 13.445 1 92.19 114 GLY B O 1
ATOM 2522 N N . LEU B 1 115 ? -15.562 23.156 12.117 1 93.25 115 LEU B N 1
ATOM 2523 C CA . LEU B 1 115 ? -16.688 22.656 11.344 1 93.25 115 LEU B CA 1
ATOM 2524 C C . LEU B 1 115 ? -17.562 21.734 12.188 1 93.25 115 LEU B C 1
ATOM 2526 O O . LEU B 1 115 ? -18.797 21.766 12.062 1 93.25 115 LEU B O 1
ATOM 2530 N N . LEU B 1 116 ? -16.906 21 13.047 1 93.06 116 LEU B N 1
ATOM 2531 C CA . LEU B 1 116 ? -17.656 20.109 13.945 1 93.06 116 LEU B CA 1
ATOM 2532 C C . LEU B 1 116 ? -18.5 20.922 14.922 1 93.06 116 LEU B C 1
ATOM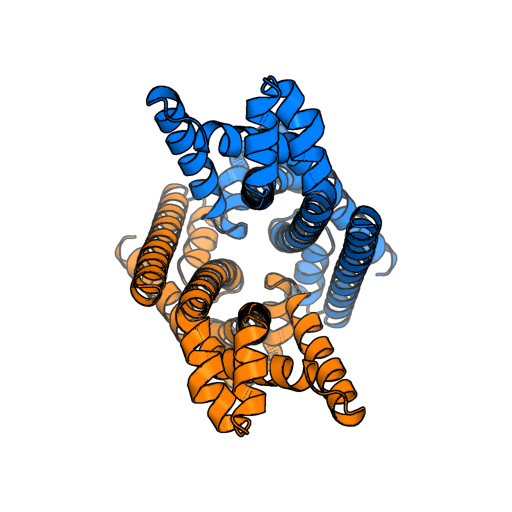 2534 O O . LEU B 1 116 ? -19.672 20.641 15.117 1 93.06 116 LEU B O 1
ATOM 2538 N N . ASP B 1 117 ? -17.906 21.953 15.5 1 93.38 117 ASP B N 1
ATOM 2539 C CA . ASP B 1 117 ? -18.594 22.812 16.453 1 93.38 117 ASP B CA 1
ATOM 2540 C C . ASP B 1 117 ? -19.766 23.531 15.805 1 93.38 117 ASP B C 1
ATOM 2542 O O . ASP B 1 117 ? -20.844 23.656 16.406 1 93.38 117 ASP B O 1
ATOM 2546 N N . THR B 1 118 ? -19.469 23.969 14.625 1 94.38 118 THR B N 1
ATOM 2547 C CA . THR B 1 118 ? -20.5 24.688 13.891 1 94.38 118 THR B CA 1
ATOM 2548 C C . THR B 1 118 ? -21.703 23.766 13.617 1 94.38 118 THR B C 1
ATOM 2550 O O . THR B 1 118 ? -22.844 24.188 13.758 1 94.38 118 THR B O 1
ATOM 2553 N N . SER B 1 119 ? -21.406 22.547 13.266 1 94.44 119 SER B N 1
ATOM 2554 C CA . SER B 1 119 ? -22.484 21.594 12.961 1 94.44 119 SER B CA 1
ATOM 2555 C C . SER B 1 119 ? -23.328 21.312 14.195 1 94.44 119 SER B C 1
ATOM 2557 O O . SER B 1 119 ? -24.547 21.188 14.102 1 94.44 119 SER B O 1
ATOM 2559 N N . VAL B 1 120 ? -22.703 21.234 15.328 1 92.06 120 VAL B N 1
ATOM 2560 C CA . VAL B 1 120 ? -23.391 21 16.594 1 92.06 120 VAL B CA 1
ATOM 2561 C C . VAL B 1 120 ? -24.234 22.219 16.969 1 92.06 120 VAL B C 1
ATOM 2563 O O . VAL B 1 120 ? -25.391 22.078 17.375 1 92.06 120 VAL B O 1
ATOM 2566 N N . SER B 1 121 ? -23.656 23.344 16.844 1 96.12 121 SER B N 1
ATOM 2567 C CA . SER B 1 121 ? -24.344 24.578 17.203 1 96.12 121 SER B CA 1
ATOM 2568 C C . SER B 1 121 ? -25.578 24.797 16.344 1 96.12 121 SER B C 1
ATOM 2570 O O . SER B 1 121 ? -26.562 25.375 16.797 1 96.12 121 SER B O 1
ATOM 2572 N N . MET B 1 122 ? -25.547 24.406 15.133 1 96 122 MET B N 1
ATOM 2573 C CA . MET B 1 122 ? -26.641 24.562 14.195 1 96 122 MET B CA 1
ATOM 2574 C C . MET B 1 122 ? -27.703 23.484 14.398 1 96 122 MET B C 1
ATOM 2576 O O . MET B 1 122 ? -28.781 23.547 13.812 1 96 122 MET B O 1
ATOM 2580 N N . GLY B 1 123 ? -27.391 22.484 15.266 1 94.31 123 GLY B N 1
ATOM 2581 C CA . GLY B 1 123 ? -28.328 21.406 15.539 1 94.31 123 GLY B CA 1
ATOM 2582 C C . GLY B 1 123 ? -28.531 20.484 14.359 1 94.31 123 GLY B C 1
ATOM 2583 O O . GLY B 1 123 ? -29.641 20 14.125 1 94.31 123 GLY B O 1
ATOM 2584 N N . MET B 1 124 ? -27.531 20.188 13.594 1 95.31 124 MET B N 1
ATOM 2585 C CA . MET B 1 124 ? -27.641 19.328 12.414 1 95.31 124 MET B CA 1
ATOM 2586 C C . MET B 1 124 ? -27.891 17.875 12.82 1 95.31 124 MET B C 1
ATOM 2588 O O . MET B 1 124 ? -27.328 17.391 13.797 1 95.31 124 MET B O 1
ATOM 2592 N N . THR B 1 125 ? -28.766 17.312 12 1 96 125 THR B N 1
ATOM 2593 C CA . THR B 1 125 ? -28.906 15.867 12.133 1 96 125 THR B CA 1
ATOM 2594 C C . THR B 1 125 ? -27.703 15.148 11.508 1 96 125 THR B C 1
ATOM 2596 O O . THR B 1 125 ? -26.922 15.75 10.773 1 96 125 THR B O 1
ATOM 2599 N N . ASN B 1 126 ? -27.547 13.859 11.789 1 95.06 126 ASN B N 1
ATOM 2600 C CA . ASN B 1 126 ? -26.453 13.078 11.219 1 95.06 126 ASN B CA 1
ATOM 2601 C C . ASN B 1 126 ? -26.484 13.102 9.688 1 95.06 126 ASN B C 1
ATOM 2603 O O . ASN B 1 126 ? -25.453 13.234 9.047 1 95.06 126 ASN B O 1
ATOM 2607 N N . ARG B 1 127 ? -27.625 12.992 9.219 1 96.75 127 ARG B N 1
ATOM 2608 C CA . ARG B 1 127 ? -27.781 12.977 7.77 1 96.75 127 ARG B CA 1
ATOM 2609 C C . ARG B 1 127 ? -27.359 14.312 7.164 1 96.75 127 ARG B C 1
ATOM 2611 O O . ARG B 1 127 ? -26.672 14.352 6.145 1 96.75 127 ARG B O 1
ATOM 2618 N N . GLN B 1 128 ? -27.766 15.438 7.816 1 96.69 128 GLN B N 1
ATOM 2619 C CA . GLN B 1 128 ? -27.406 16.781 7.363 1 96.69 128 GLN B CA 1
ATOM 2620 C C . GLN B 1 128 ? -25.891 16.984 7.457 1 96.69 128 GLN B C 1
ATOM 2622 O O . GLN B 1 128 ? -25.281 17.531 6.539 1 96.69 128 GLN B O 1
ATOM 2627 N N . PHE B 1 129 ? -25.391 16.5 8.547 1 97.25 129 PHE B N 1
ATOM 2628 C CA . PHE B 1 129 ? -23.969 16.656 8.766 1 97.25 129 PHE B CA 1
ATOM 2629 C C . PHE B 1 129 ? -23.172 15.898 7.707 1 97.25 129 PHE B C 1
ATOM 2631 O O . PHE B 1 129 ? -22.219 16.438 7.129 1 97.25 129 PHE B O 1
ATOM 2638 N N . ILE B 1 130 ? -23.594 14.695 7.379 1 97.38 130 ILE B N 1
ATOM 2639 C CA . ILE B 1 130 ? -22.891 13.836 6.434 1 97.38 130 ILE B CA 1
ATOM 2640 C C . ILE B 1 130 ? -22.984 14.43 5.027 1 97.38 130 ILE B C 1
ATOM 2642 O O . ILE B 1 130 ? -21.984 14.57 4.332 1 97.38 130 ILE B O 1
ATOM 2646 N N . LEU B 1 131 ? -24.141 14.898 4.656 1 97.31 131 LEU B N 1
ATOM 2647 C CA . LEU B 1 131 ? -24.391 15.281 3.27 1 97.31 131 LEU B CA 1
ATOM 2648 C C . LEU B 1 131 ? -23.953 16.719 3.006 1 97.31 131 LEU B C 1
ATOM 2650 O O . LEU B 1 131 ? -23.547 17.047 1.89 1 97.31 131 LEU B O 1
ATOM 2654 N N . LYS B 1 132 ? -23.906 17.531 4.066 1 96.31 132 LYS B N 1
ATOM 2655 C CA . LYS B 1 132 ? -23.688 18.969 3.834 1 96.31 132 LYS B CA 1
ATOM 2656 C C . LYS B 1 132 ? -22.312 19.391 4.312 1 96.31 132 LYS B C 1
ATOM 2658 O O . LYS B 1 132 ? -21.781 20.422 3.885 1 96.31 132 LYS B O 1
ATOM 2663 N N . VAL B 1 133 ? -21.766 18.641 5.188 1 96.44 133 VAL B N 1
ATOM 2664 C CA . VAL B 1 133 ? -20.484 19.078 5.758 1 96.44 133 VAL B CA 1
ATOM 2665 C C . VAL B 1 133 ? -19.422 18.031 5.512 1 96.44 133 VAL B C 1
ATOM 2667 O O . VAL B 1 133 ? -18.453 18.266 4.777 1 96.44 133 VAL B O 1
ATOM 2670 N N . LEU B 1 134 ? -19.672 16.828 5.938 1 97 134 LEU B N 1
ATOM 2671 C CA . LEU B 1 134 ? -18.641 15.789 5.949 1 97 134 LEU B CA 1
ATOM 2672 C C . LEU B 1 134 ? -18.188 15.469 4.531 1 97 134 LEU B C 1
ATOM 2674 O O . LEU B 1 134 ? -17 15.586 4.219 1 97 134 LEU B O 1
ATOM 2678 N N . LEU B 1 135 ? -19.156 15.141 3.645 1 97.31 135 LEU B N 1
ATOM 2679 C CA . LEU B 1 135 ? -18.812 14.672 2.303 1 97.31 135 LEU B CA 1
ATOM 2680 C C . LEU B 1 135 ? -18.312 15.828 1.438 1 97.31 135 LEU B C 1
ATOM 2682 O O . LEU B 1 135 ? -17.281 15.711 0.786 1 97.31 135 LEU B O 1
ATOM 2686 N N . PRO B 1 136 ? -18.984 17 1.51 1 96.25 136 PRO B N 1
ATOM 2687 C CA . PRO B 1 136 ? -18.531 18.109 0.663 1 96.25 136 PRO B CA 1
ATOM 2688 C C . PRO B 1 136 ? -17.172 18.672 1.105 1 96.25 136 PRO B C 1
ATOM 2690 O O . PRO B 1 136 ? -16.344 19.016 0.266 1 96.25 136 PRO B O 1
ATOM 2693 N N . GLU B 1 137 ? -16.938 18.719 2.408 1 95.94 137 GLU B N 1
ATOM 2694 C CA . GLU B 1 137 ? -15.703 19.312 2.92 1 95.94 137 GLU B CA 1
ATOM 2695 C C . GLU B 1 137 ? -14.508 18.391 2.682 1 95.94 137 GLU B C 1
ATOM 2697 O O . GLU B 1 137 ? -13.375 18.859 2.561 1 95.94 137 GLU B O 1
ATOM 2702 N N . THR B 1 138 ? -14.75 17.109 2.6 1 96.88 138 THR B N 1
ATOM 2703 C CA . THR B 1 138 ? -13.648 16.172 2.438 1 96.88 138 THR B CA 1
ATOM 2704 C C . THR B 1 138 ? -13.57 15.68 0.996 1 96.88 138 THR B C 1
ATOM 2706 O O . THR B 1 138 ? -12.789 14.773 0.688 1 96.88 138 THR B O 1
ATOM 2709 N N . ALA B 1 139 ? -14.297 16.312 0.077 1 96.94 139 ALA B N 1
ATOM 2710 C CA . ALA B 1 139 ? -14.406 15.844 -1.304 1 96.94 139 ALA B CA 1
ATOM 2711 C C . ALA B 1 139 ? -13.039 15.836 -1.988 1 96.94 139 ALA B C 1
ATOM 2713 O O . ALA B 1 139 ? -12.664 14.852 -2.627 1 96.94 139 ALA B O 1
ATOM 2714 N N . PRO B 1 140 ? -12.219 16.891 -1.854 1 96.06 140 PRO B N 1
ATOM 2715 C CA . PRO B 1 140 ? -10.906 16.859 -2.504 1 96.06 140 PRO B CA 1
ATOM 2716 C C . PRO B 1 140 ? -10.016 15.727 -1.995 1 96.06 140 PRO B C 1
ATOM 2718 O O . PRO B 1 140 ? -9.383 15.031 -2.791 1 96.06 140 PRO B O 1
ATOM 2721 N N . GLU B 1 141 ? -10.016 15.484 -0.706 1 95.31 141 GLU B N 1
ATOM 2722 C CA . GLU B 1 141 ? -9.227 14.406 -0.12 1 95.31 141 GLU B CA 1
ATOM 2723 C C . GLU B 1 141 ? -9.773 13.039 -0.53 1 95.31 141 GLU B C 1
ATOM 2725 O O . GLU B 1 141 ? -9.016 12.094 -0.733 1 95.31 141 GLU B O 1
ATOM 2730 N N . MET B 1 142 ? -11.078 13 -0.662 1 96.94 142 MET B N 1
ATOM 2731 C CA . MET B 1 142 ? -11.711 11.75 -1.066 1 96.94 142 MET B CA 1
ATOM 2732 C C . MET B 1 142 ? -11.312 11.367 -2.488 1 96.94 142 MET B C 1
ATOM 2734 O O . MET B 1 142 ? -11.102 10.195 -2.785 1 96.94 142 MET B O 1
ATOM 2738 N N . VAL B 1 143 ? -11.219 12.383 -3.285 1 97.38 143 VAL B N 1
ATOM 2739 C CA . VAL B 1 143 ? -10.797 12.133 -4.66 1 97.38 143 VAL B CA 1
ATOM 2740 C C . VAL B 1 143 ? -9.367 11.586 -4.664 1 97.38 143 VAL B C 1
ATOM 2742 O O . VAL B 1 143 ? -9.055 10.656 -5.414 1 97.38 143 VAL B O 1
ATOM 2745 N N . SER B 1 144 ? -8.531 12.148 -3.877 1 95.81 144 SER B N 1
ATOM 2746 C CA . SER B 1 144 ? -7.168 11.648 -3.748 1 95.81 144 SER B CA 1
ATOM 2747 C C . SER B 1 144 ? -7.148 10.219 -3.215 1 95.81 144 SER B C 1
ATOM 2749 O O . SER B 1 144 ? -6.371 9.391 -3.684 1 95.81 144 SER B O 1
ATOM 2751 N N . ASN B 1 145 ? -8.055 9.961 -2.291 1 97.06 145 ASN B N 1
ATOM 2752 C CA . ASN B 1 145 ? -8.148 8.617 -1.719 1 97.06 145 ASN B CA 1
ATOM 2753 C C . ASN B 1 145 ? -8.648 7.602 -2.744 1 97.06 145 ASN B C 1
ATOM 2755 O O . ASN B 1 145 ? -8.156 6.473 -2.793 1 97.06 145 ASN B O 1
ATOM 2759 N N . ILE B 1 146 ? -9.578 8.047 -3.521 1 98.19 146 ILE B N 1
ATOM 2760 C CA . ILE B 1 146 ? -10.109 7.184 -4.574 1 98.19 146 ILE B CA 1
ATOM 2761 C C . ILE B 1 146 ? -9.016 6.902 -5.602 1 98.19 146 ILE B C 1
ATOM 2763 O O . ILE B 1 146 ? -8.906 5.785 -6.109 1 98.19 146 ILE B O 1
ATOM 2767 N N . THR B 1 147 ? -8.203 7.895 -5.914 1 97.44 147 THR B N 1
ATOM 2768 C CA . THR B 1 147 ? -7.066 7.707 -6.809 1 97.44 147 THR B CA 1
ATOM 2769 C C . THR B 1 147 ? -6.098 6.668 -6.25 1 97.44 147 THR B C 1
ATOM 2771 O O . THR B 1 147 ? -5.656 5.773 -6.973 1 97.44 147 THR B O 1
ATOM 2774 N N . LEU B 1 148 ? -5.793 6.742 -4.957 1 94.94 148 LEU B N 1
ATOM 2775 C CA . LEU B 1 148 ? -4.93 5.773 -4.289 1 94.94 148 LEU B CA 1
ATOM 2776 C C . LEU B 1 148 ? -5.531 4.375 -4.359 1 94.94 148 LEU B C 1
ATOM 2778 O O . LEU B 1 148 ? -4.809 3.395 -4.566 1 94.94 148 LEU B O 1
ATOM 2782 N N . LEU B 1 149 ? -6.824 4.332 -4.207 1 97.88 149 LEU B N 1
ATOM 2783 C CA . LEU B 1 149 ? -7.539 3.061 -4.285 1 97.88 149 LEU B CA 1
ATOM 2784 C C . LEU B 1 149 ? -7.383 2.432 -5.664 1 97.88 149 LEU B C 1
ATOM 2786 O O . LEU B 1 149 ? -7.09 1.24 -5.777 1 97.88 149 LEU B O 1
ATOM 2790 N N . ILE B 1 150 ? -7.598 3.252 -6.668 1 98.25 150 ILE B N 1
ATOM 2791 C CA . ILE B 1 150 ? -7.559 2.756 -8.039 1 98.25 150 ILE B CA 1
ATOM 2792 C C . ILE B 1 150 ? -6.145 2.285 -8.375 1 98.25 150 ILE B C 1
ATOM 2794 O O . ILE B 1 150 ? -5.969 1.241 -9.008 1 98.25 150 ILE B O 1
ATOM 2798 N N . ILE B 1 151 ? -5.168 2.971 -7.984 1 95.69 151 ILE B N 1
ATOM 2799 C CA . ILE B 1 151 ? -3.781 2.588 -8.227 1 95.69 151 ILE B CA 1
ATOM 2800 C C . ILE B 1 151 ? -3.465 1.295 -7.48 1 95.69 151 ILE B C 1
ATOM 2802 O O . ILE B 1 151 ? -2.809 0.402 -8.023 1 95.69 151 ILE B O 1
ATOM 2806 N N . ASN B 1 152 ? -3.924 1.162 -6.219 1 95.94 152 ASN B N 1
ATOM 2807 C CA . ASN B 1 152 ? -3.754 -0.058 -5.438 1 95.94 152 ASN B CA 1
ATOM 2808 C C . ASN B 1 152 ? -4.41 -1.256 -6.121 1 95.94 152 ASN B C 1
ATOM 2810 O O . ASN B 1 152 ? -3.857 -2.357 -6.117 1 95.94 152 ASN B O 1
ATOM 2814 N N . LEU B 1 153 ? -5.527 -1.015 -6.703 1 98.19 153 LEU B N 1
ATOM 2815 C CA . LEU B 1 153 ? -6.246 -2.08 -7.395 1 98.19 153 LEU B CA 1
ATOM 2816 C C . LEU B 1 153 ? -5.477 -2.541 -8.633 1 98.19 153 LEU B C 1
ATOM 2818 O O . LEU B 1 153 ? -5.492 -3.727 -8.969 1 98.19 153 LEU B O 1
ATOM 2822 N N . ILE B 1 154 ? -4.836 -1.625 -9.305 1 97.25 154 ILE B N 1
ATOM 2823 C CA . ILE B 1 154 ? -3.986 -2.014 -10.422 1 97.25 154 ILE B CA 1
ATOM 2824 C C . ILE B 1 154 ? -2.91 -2.984 -9.945 1 97.25 154 ILE B C 1
ATOM 2826 O O . ILE B 1 154 ? -2.656 -4.008 -10.586 1 97.25 154 ILE B O 1
ATOM 2830 N N . THR B 1 155 ? -2.342 -2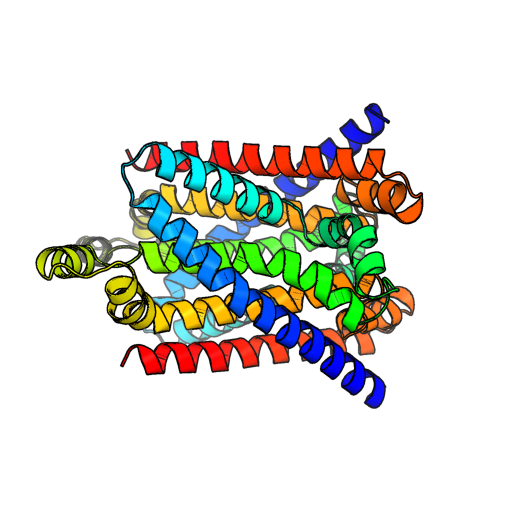.717 -8.805 1 95.12 155 THR B N 1
ATOM 2831 C CA . THR B 1 155 ? -1.354 -3.602 -8.203 1 95.12 155 THR B CA 1
ATOM 2832 C C . THR B 1 155 ? -1.966 -4.965 -7.891 1 95.12 155 THR B C 1
ATOM 2834 O O . THR B 1 155 ? -1.374 -6.004 -8.195 1 95.12 155 THR B O 1
ATOM 2837 N N . TYR B 1 156 ? -3.152 -4.938 -7.352 1 97.44 156 TYR B N 1
ATOM 2838 C CA . TYR B 1 156 ? -3.816 -6.18 -6.973 1 97.44 156 TYR B CA 1
ATOM 2839 C C . TYR B 1 156 ? -4.176 -7 -8.203 1 97.44 156 TYR B C 1
ATOM 2841 O O . TYR B 1 156 ? -4.141 -8.234 -8.172 1 97.44 156 TYR B O 1
ATOM 2849 N N . THR B 1 157 ? -4.547 -6.281 -9.305 1 97.81 157 THR B N 1
ATOM 2850 C CA . THR B 1 157 ? -4.875 -7.02 -10.523 1 97.81 157 THR B CA 1
ATOM 2851 C C . THR B 1 157 ? -3.648 -7.754 -11.055 1 97.81 157 THR B C 1
ATOM 2853 O O . THR B 1 157 ? -3.768 -8.844 -11.625 1 97.81 157 THR B O 1
ATOM 2856 N N . ALA B 1 158 ? -2.482 -7.137 -10.938 1 96.69 158 ALA B N 1
ATOM 2857 C CA . ALA B 1 158 ? -1.249 -7.801 -11.352 1 96.69 158 ALA B CA 1
ATOM 2858 C C . ALA B 1 158 ? -1.023 -9.086 -10.555 1 96.69 158 ALA B C 1
ATOM 2860 O O . ALA B 1 158 ? -0.626 -10.109 -11.117 1 96.69 158 ALA B O 1
ATOM 2861 N N . ILE B 1 159 ? -1.317 -9.023 -9.258 1 95.94 159 ILE B N 1
ATOM 2862 C CA . ILE B 1 159 ? -1.188 -10.188 -8.391 1 95.94 159 ILE B CA 1
ATOM 2863 C C . ILE B 1 159 ? -2.219 -11.242 -8.781 1 95.94 159 ILE B C 1
ATOM 2865 O O . ILE B 1 159 ? -1.897 -12.43 -8.875 1 95.94 159 ILE B O 1
ATOM 2869 N N . ALA B 1 160 ? -3.422 -10.766 -9.062 1 96.69 160 ALA B N 1
ATOM 2870 C CA . ALA B 1 160 ? -4.496 -11.672 -9.461 1 96.69 160 ALA B CA 1
ATOM 2871 C C . ALA B 1 160 ? -4.156 -12.398 -10.758 1 96.69 160 ALA B C 1
ATOM 2873 O O . ALA B 1 160 ? -4.621 -13.516 -10.992 1 96.69 160 ALA B O 1
ATOM 2874 N N . GLY B 1 161 ? -3.373 -11.766 -11.594 1 95.31 161 GLY B N 1
ATOM 2875 C CA . GLY B 1 161 ? -2.922 -12.391 -12.82 1 95.31 161 GLY B CA 1
ATOM 2876 C C . GLY B 1 161 ? -2.164 -13.68 -12.594 1 95.31 161 GLY B C 1
ATOM 2877 O O . GLY B 1 161 ? -2.213 -14.594 -13.422 1 95.31 161 GLY B O 1
ATOM 2878 N N . ALA B 1 162 ? -1.529 -13.773 -11.484 1 91.38 162 ALA B N 1
ATOM 2879 C CA . ALA B 1 162 ? -0.74 -14.961 -11.164 1 91.38 162 ALA B CA 1
ATOM 2880 C C . ALA B 1 162 ? -1.642 -16.156 -10.883 1 91.38 162 ALA B C 1
ATOM 2882 O O . ALA B 1 162 ? -1.2 -17.312 -10.961 1 91.38 162 ALA B O 1
ATOM 2883 N N . VAL B 1 163 ? -2.918 -15.883 -10.547 1 90.12 163 VAL B N 1
ATOM 2884 C CA . VAL B 1 163 ? -3.812 -16.984 -10.195 1 90.12 163 VAL B CA 1
ATOM 2885 C C . VAL B 1 163 ? -4.875 -17.141 -11.281 1 90.12 163 VAL B C 1
ATOM 2887 O O . VAL B 1 163 ? -5.938 -17.719 -11.031 1 90.12 163 VAL B O 1
ATOM 2890 N N . GLY B 1 164 ? -4.688 -16.531 -12.438 1 93.38 164 GLY B N 1
ATOM 2891 C CA . GLY B 1 164 ? -5.527 -16.844 -13.586 1 93.38 164 GLY B CA 1
ATOM 2892 C C . GLY B 1 164 ? -6.578 -15.781 -13.859 1 93.38 164 GLY B C 1
ATOM 2893 O O . GLY B 1 164 ? -7.57 -16.047 -14.539 1 93.38 164 GLY B O 1
ATOM 2894 N N . ALA B 1 165 ? -6.391 -14.617 -13.352 1 96.38 165 ALA B N 1
ATOM 2895 C CA . ALA B 1 165 ? -7.391 -13.562 -13.523 1 96.38 165 ALA B CA 1
ATOM 2896 C C . ALA B 1 165 ? -7.309 -12.953 -14.922 1 96.38 165 ALA B C 1
ATOM 2898 O O . ALA B 1 165 ? -8.234 -12.273 -15.359 1 96.38 165 ALA B O 1
ATOM 2899 N N . GLY B 1 166 ? -6.207 -13.141 -15.562 1 96.75 166 GLY B N 1
ATOM 2900 C CA . GLY B 1 166 ? -5.961 -12.422 -16.797 1 96.75 166 GLY B CA 1
ATOM 2901 C C . GLY B 1 166 ? -5.402 -11.023 -16.578 1 96.75 166 GLY B C 1
ATOM 2902 O O . GLY B 1 166 ? -4.875 -10.727 -15.516 1 96.75 166 GLY B O 1
ATOM 2903 N N . GLY B 1 167 ? -5.34 -10.25 -17.688 1 97.88 167 GLY B N 1
ATOM 2904 C CA . GLY B 1 167 ? -4.836 -8.891 -17.578 1 97.88 167 GLY B CA 1
ATOM 2905 C C . GLY B 1 167 ? -3.346 -8.789 -17.844 1 97.88 167 GLY B C 1
ATOM 2906 O O . GLY B 1 167 ? -2.705 -9.773 -18.219 1 97.88 167 GLY B O 1
ATOM 2907 N N . LEU B 1 168 ? -2.869 -7.621 -17.625 1 97.38 168 LEU B N 1
ATOM 2908 C CA . LEU B 1 168 ? -1.467 -7.328 -17.906 1 97.38 168 LEU B CA 1
ATOM 2909 C C . LEU B 1 168 ? -0.555 -8.117 -16.969 1 97.38 168 LEU B C 1
ATOM 2911 O O . LEU B 1 168 ? 0.537 -8.531 -17.359 1 97.38 168 LEU B O 1
ATOM 2915 N N . GLY B 1 169 ? -1.021 -8.289 -15.766 1 95.69 169 GLY B N 1
ATOM 2916 C CA . GLY B 1 169 ? -0.256 -9.102 -14.836 1 95.69 169 GLY B CA 1
ATOM 2917 C C . GLY B 1 169 ? -0.074 -10.531 -15.305 1 95.69 169 GLY B C 1
ATOM 2918 O O . GLY B 1 169 ? 1.039 -11.062 -15.281 1 95.69 169 GLY B O 1
ATOM 2919 N N . ALA B 1 170 ? -1.121 -11.117 -15.711 1 96.69 170 ALA B N 1
ATOM 2920 C CA . ALA B 1 170 ? -1.062 -12.492 -16.219 1 96.69 170 ALA B CA 1
ATOM 2921 C C . ALA B 1 170 ? -0.141 -12.586 -17.438 1 96.69 170 ALA B C 1
ATOM 2923 O O . ALA B 1 170 ? 0.631 -13.539 -17.562 1 96.69 170 ALA B O 1
ATOM 2924 N N . MET B 1 171 ? -0.347 -11.633 -18.312 1 96.5 171 MET B N 1
ATOM 2925 C CA . MET B 1 171 ? 0.493 -11.625 -19.516 1 96.5 171 MET B CA 1
ATOM 2926 C C . MET B 1 171 ? 1.968 -11.508 -19.141 1 96.5 171 MET B C 1
ATOM 2928 O O . MET B 1 171 ? 2.812 -12.211 -19.703 1 96.5 171 MET B O 1
ATOM 2932 N N . ALA B 1 172 ? 2.289 -10.648 -18.188 1 95.25 172 ALA B N 1
ATOM 2933 C CA . ALA B 1 172 ? 3.664 -10.461 -17.734 1 95.25 172 ALA B CA 1
ATOM 2934 C C . ALA B 1 172 ? 4.223 -11.75 -17.141 1 95.25 172 ALA B C 1
ATOM 2936 O O . ALA B 1 172 ? 5.379 -12.102 -17.375 1 95.25 172 ALA B O 1
ATOM 2937 N N . ILE B 1 173 ? 3.424 -12.453 -16.438 1 93.5 173 ILE B N 1
ATOM 2938 C CA . ILE B 1 173 ? 3.877 -13.648 -15.734 1 93.5 173 ILE B CA 1
ATOM 2939 C C . ILE B 1 173 ? 3.943 -14.828 -16.703 1 93.5 173 ILE B C 1
ATOM 2941 O O . ILE B 1 173 ? 4.988 -15.461 -16.859 1 93.5 173 ILE B O 1
ATOM 2945 N N . ASN B 1 174 ? 2.896 -15.062 -17.469 1 93.38 174 ASN B N 1
ATOM 2946 C CA . ASN B 1 174 ? 2.801 -16.234 -18.328 1 93.38 174 ASN B CA 1
ATOM 2947 C C . ASN B 1 174 ? 3.729 -16.125 -19.531 1 93.38 174 ASN B C 1
ATOM 2949 O O . ASN B 1 174 ? 4.395 -17.094 -19.906 1 93.38 174 ASN B O 1
ATOM 2953 N N . TYR B 1 175 ? 3.715 -14.984 -20.141 1 91.31 175 TYR B N 1
ATOM 2954 C CA . TYR B 1 175 ? 4.512 -14.812 -21.344 1 91.31 175 TYR B CA 1
ATOM 2955 C C . TYR B 1 175 ? 5.867 -14.188 -21.016 1 91.31 175 TYR B C 1
ATOM 2957 O O . TYR B 1 175 ? 6.898 -14.641 -21.516 1 91.31 175 TYR B O 1
ATOM 2965 N N . GLY B 1 176 ? 5.863 -13.211 -20.266 1 89.69 176 GLY B N 1
ATOM 2966 C CA . GLY B 1 176 ? 7.102 -12.523 -19.922 1 89.69 176 GLY B CA 1
ATOM 2967 C C . GLY B 1 176 ? 8.062 -13.383 -19.125 1 89.69 176 GLY B C 1
ATOM 2968 O O . GLY B 1 176 ? 9.203 -13.594 -19.531 1 89.69 176 GLY B O 1
ATOM 2969 N N . TYR B 1 177 ? 7.605 -13.922 -18.031 1 89.75 177 TYR B N 1
ATOM 2970 C CA . TYR B 1 177 ? 8.461 -14.648 -17.094 1 89.75 177 TYR B CA 1
ATOM 2971 C C . TYR B 1 177 ? 8.547 -16.125 -17.469 1 89.75 177 TYR B C 1
ATOM 2973 O O . TYR B 1 177 ? 9.641 -16.641 -17.719 1 89.75 177 TYR B O 1
ATOM 2981 N N . GLN B 1 178 ? 7.418 -16.828 -17.656 1 90.31 178 GLN B N 1
ATOM 2982 C CA . GLN B 1 178 ? 7.406 -18.266 -17.828 1 90.31 178 GLN B CA 1
ATOM 2983 C C . GLN B 1 178 ? 7.891 -18.672 -19.219 1 90.31 178 GLN B C 1
ATOM 2985 O O . GLN B 1 178 ? 8.539 -19.703 -19.391 1 90.31 178 GLN B O 1
ATOM 2990 N N . ARG B 1 179 ? 7.645 -17.812 -20.203 1 92.19 179 ARG B N 1
ATOM 2991 C CA . ARG B 1 179 ? 8.062 -18.125 -21.562 1 92.19 179 ARG B CA 1
ATOM 2992 C C . ARG B 1 179 ? 9.305 -17.344 -21.953 1 92.19 179 ARG B C 1
ATOM 2994 O O . ARG B 1 179 ? 9.703 -17.328 -23.109 1 92.19 179 ARG B O 1
ATOM 3001 N N . PHE B 1 180 ? 9.797 -16.594 -21.078 1 90.94 180 PHE B N 1
ATOM 3002 C CA . PHE B 1 180 ? 11.07 -15.898 -21.188 1 90.94 180 PHE B CA 1
ATOM 3003 C C . PHE B 1 180 ? 11.023 -14.867 -22.312 1 90.94 180 PHE B C 1
ATOM 3005 O O . PHE B 1 180 ? 11.953 -14.766 -23.109 1 90.94 180 PHE B O 1
ATOM 3012 N N . ARG B 1 181 ? 9.922 -14.227 -22.391 1 92.81 181 ARG B N 1
ATOM 3013 C CA . ARG B 1 181 ? 9.781 -13.133 -23.344 1 92.81 181 ARG B CA 1
ATOM 3014 C C . ARG B 1 181 ? 9.93 -11.781 -22.656 1 92.81 181 ARG B C 1
ATOM 3016 O O . ARG B 1 181 ? 8.93 -11.125 -22.344 1 92.81 181 ARG B O 1
ATOM 3023 N N . MET B 1 182 ? 11.125 -11.352 -22.625 1 91.25 182 MET B N 1
ATOM 3024 C CA . MET B 1 182 ? 11.445 -10.109 -21.922 1 91.25 182 MET B CA 1
ATOM 3025 C C . MET B 1 182 ? 10.805 -8.914 -22.609 1 91.25 182 MET B C 1
ATOM 3027 O O . MET B 1 182 ? 10.477 -7.918 -21.953 1 91.25 182 MET B O 1
ATOM 3031 N N . ASP B 1 183 ? 10.656 -8.992 -23.875 1 93.81 183 ASP B N 1
ATOM 3032 C CA . ASP B 1 183 ? 10.008 -7.906 -24.594 1 93.81 183 ASP B CA 1
ATOM 3033 C C . ASP B 1 183 ? 8.562 -7.719 -24.125 1 93.81 183 ASP B C 1
ATOM 3035 O O . ASP B 1 183 ? 8.125 -6.59 -23.891 1 93.81 183 ASP B O 1
ATOM 3039 N N . VAL B 1 184 ? 7.887 -8.852 -23.938 1 94.56 184 VAL B N 1
ATOM 3040 C CA . VAL B 1 184 ? 6.496 -8.797 -23.5 1 94.56 184 VAL B CA 1
ATOM 3041 C C . VAL B 1 184 ? 6.426 -8.273 -22.062 1 94.56 184 VAL B C 1
ATOM 3043 O O . VAL B 1 184 ? 5.555 -7.473 -21.734 1 94.56 184 VAL B O 1
ATOM 3046 N N . LEU B 1 185 ? 7.367 -8.711 -21.234 1 94.81 185 LEU B N 1
ATOM 3047 C CA . LEU B 1 185 ? 7.434 -8.242 -19.859 1 94.81 185 LEU B CA 1
ATOM 3048 C C . LEU B 1 185 ? 7.594 -6.727 -19.812 1 94.81 185 LEU B C 1
ATOM 3050 O O . LEU B 1 185 ? 6.879 -6.043 -19.078 1 94.81 185 LEU B O 1
ATOM 3054 N N . LEU B 1 186 ? 8.453 -6.234 -20.656 1 95.38 186 LEU B N 1
ATOM 3055 C CA . LEU B 1 186 ? 8.742 -4.805 -20.672 1 95.38 186 LEU B CA 1
ATOM 3056 C C . LEU B 1 186 ? 7.547 -4.012 -21.188 1 95.38 186 LEU B C 1
ATOM 3058 O O . LEU B 1 186 ? 7.277 -2.904 -20.719 1 95.38 186 LEU B O 1
ATOM 3062 N N . TYR B 1 187 ? 6.859 -4.574 -22.156 1 96.06 187 TYR B N 1
ATOM 3063 C CA . TYR B 1 187 ? 5.648 -3.92 -22.641 1 96.06 187 TYR B CA 1
ATOM 3064 C C . TYR B 1 187 ? 4.598 -3.83 -21.531 1 96.06 187 TYR B C 1
ATOM 3066 O O . TYR B 1 187 ? 3.975 -2.783 -21.344 1 96.06 187 TYR B O 1
ATOM 3074 N N . ASP B 1 188 ? 4.406 -4.91 -20.828 1 96.12 188 ASP B N 1
ATOM 3075 C CA . ASP B 1 188 ? 3.418 -4.949 -19.75 1 96.12 188 ASP B CA 1
ATOM 3076 C C . ASP B 1 188 ? 3.756 -3.941 -18.656 1 96.12 188 ASP B C 1
ATOM 3078 O O . ASP B 1 188 ? 2.879 -3.211 -18.188 1 96.12 188 ASP B O 1
ATOM 3082 N N . VAL B 1 189 ? 5 -3.896 -18.297 1 95.19 189 VAL B N 1
ATOM 3083 C CA . VAL B 1 189 ? 5.469 -2.969 -17.266 1 95.19 189 VAL B CA 1
ATOM 3084 C C . VAL B 1 189 ? 5.227 -1.531 -17.719 1 95.19 189 VAL B C 1
ATOM 3086 O O . VAL B 1 189 ? 4.707 -0.712 -16.953 1 95.19 189 VAL B O 1
ATOM 3089 N N . ALA B 1 190 ? 5.582 -1.253 -18.953 1 96.38 190 ALA B N 1
ATOM 3090 C CA . ALA B 1 190 ? 5.426 0.095 -19.5 1 96.38 190 ALA B CA 1
ATOM 3091 C C . ALA B 1 190 ? 3.963 0.525 -19.484 1 96.38 190 ALA B C 1
ATOM 3093 O O . ALA B 1 190 ? 3.646 1.66 -19.125 1 96.38 190 ALA B O 1
ATOM 3094 N N . ILE B 1 191 ? 3.117 -0.348 -19.859 1 97.06 191 ILE B N 1
ATOM 3095 C CA . ILE B 1 191 ? 1.695 -0.03 -19.922 1 97.06 191 ILE B CA 1
ATOM 3096 C C . ILE B 1 191 ? 1.155 0.182 -18.5 1 97.06 191 ILE B C 1
ATOM 3098 O O . ILE B 1 191 ? 0.367 1.1 -18.266 1 97.06 191 ILE B O 1
ATOM 3102 N N . LEU B 1 192 ? 1.59 -0.688 -17.625 1 96.06 192 LEU B N 1
ATOM 3103 C CA . LEU B 1 192 ? 1.142 -0.551 -16.234 1 96.06 192 LEU B CA 1
ATOM 3104 C C . LEU B 1 192 ? 1.587 0.785 -15.656 1 96.06 192 LEU B C 1
ATOM 3106 O O . LEU B 1 192 ? 0.806 1.466 -14.984 1 96.06 192 LEU B O 1
ATOM 3110 N N . ILE B 1 193 ? 2.826 1.136 -15.891 1 94.19 193 ILE B N 1
ATOM 3111 C CA . ILE B 1 193 ? 3.346 2.416 -15.422 1 94.19 193 ILE B CA 1
ATOM 3112 C C . ILE B 1 193 ? 2.539 3.557 -16.031 1 94.19 193 ILE B C 1
ATOM 3114 O O . ILE B 1 193 ? 2.141 4.492 -15.336 1 94.19 193 ILE B O 1
ATOM 3118 N N . PHE B 1 194 ? 2.312 3.438 -17.281 1 96.06 194 PHE B N 1
ATOM 3119 C CA . PHE B 1 194 ? 1.563 4.465 -17.984 1 96.06 194 PHE B CA 1
ATOM 3120 C C . PHE B 1 194 ? 0.156 4.602 -17.422 1 96.06 194 PHE B C 1
ATOM 3122 O O . PHE B 1 194 ? -0.328 5.715 -17.203 1 96.06 194 PHE B O 1
ATOM 3129 N N . LEU B 1 195 ? -0.523 3.529 -17.188 1 96.25 195 LEU B N 1
ATOM 3130 C CA . LEU B 1 195 ? -1.871 3.541 -16.625 1 96.25 195 LEU B CA 1
ATOM 3131 C C . LEU B 1 195 ? -1.883 4.191 -15.242 1 96.25 195 LEU B C 1
ATOM 3133 O O . LEU B 1 195 ? -2.746 5.023 -14.953 1 96.25 195 LEU B O 1
ATOM 3137 N N . THR B 1 196 ? -0.956 3.785 -14.438 1 94.06 196 THR B N 1
ATOM 3138 C CA . THR B 1 196 ? -0.882 4.336 -13.094 1 94.06 196 THR B CA 1
ATOM 3139 C C . THR B 1 196 ? -0.633 5.84 -13.133 1 94.06 196 THR B C 1
ATOM 3141 O O . THR B 1 196 ? -1.215 6.594 -12.352 1 94.06 196 THR B O 1
ATOM 3144 N N . GLN B 1 197 ? 0.171 6.312 -14.055 1 92.56 197 GLN B N 1
ATOM 3145 C CA . GLN B 1 197 ? 0.469 7.734 -14.188 1 92.56 197 GLN B CA 1
ATOM 3146 C C . GLN B 1 197 ? -0.755 8.516 -14.664 1 92.56 197 GLN B C 1
ATOM 3148 O O . GLN B 1 197 ? -0.994 9.641 -14.219 1 92.56 197 GLN B O 1
ATOM 3153 N N . ILE B 1 198 ? -1.438 7.957 -15.547 1 95.75 198 ILE B N 1
ATOM 3154 C CA . ILE B 1 198 ? -2.641 8.609 -16.047 1 95.75 198 ILE B CA 1
ATOM 3155 C C . ILE B 1 198 ? -3.658 8.758 -14.93 1 95.75 198 ILE B C 1
ATOM 3157 O O . ILE B 1 198 ? -4.254 9.828 -14.758 1 95.75 198 ILE B O 1
ATOM 3161 N N . ILE B 1 199 ? -3.855 7.688 -14.188 1 96 199 ILE B N 1
ATOM 3162 C CA . ILE B 1 199 ? -4.801 7.723 -13.078 1 96 199 ILE B CA 1
ATOM 3163 C C . ILE B 1 199 ? -4.359 8.766 -12.055 1 96 199 ILE B C 1
ATOM 3165 O O . ILE B 1 199 ? -5.184 9.531 -11.547 1 96 199 ILE B O 1
ATOM 3169 N N . GLN B 1 200 ? -3.123 8.766 -11.766 1 91.62 200 GLN B N 1
ATOM 3170 C CA . GLN B 1 200 ? -2.578 9.75 -10.836 1 91.62 200 GLN B CA 1
ATOM 3171 C C . GLN B 1 200 ? -2.795 11.172 -11.344 1 91.62 200 GLN B C 1
ATOM 3173 O O . GLN B 1 200 ? -3.197 12.055 -10.586 1 91.62 200 GLN B O 1
ATOM 3178 N N . PHE B 1 201 ? -2.514 11.406 -12.594 1 92.88 201 PHE B N 1
ATOM 3179 C CA . PHE B 1 201 ? -2.652 12.727 -13.203 1 92.88 201 PHE B CA 1
ATOM 3180 C C . PHE B 1 201 ? -4.102 13.195 -13.156 1 92.88 201 PHE B C 1
ATOM 3182 O O . PHE B 1 201 ? -4.383 14.312 -12.727 1 92.88 201 PHE B O 1
ATOM 3189 N N . VAL B 1 202 ? -4.969 12.352 -13.492 1 96.56 202 VAL B N 1
ATOM 3190 C CA . VAL B 1 202 ? -6.391 12.688 -13.5 1 96.56 202 VAL B CA 1
ATOM 3191 C C . VAL B 1 202 ? -6.875 12.922 -12.07 1 96.56 202 VAL B C 1
ATOM 3193 O O . VAL B 1 202 ? -7.582 13.898 -11.805 1 96.56 202 VAL B O 1
ATOM 3196 N N . GLY B 1 203 ? -6.48 11.977 -11.203 1 95.5 203 GLY B N 1
ATOM 3197 C CA . GLY B 1 203 ? -6.867 12.125 -9.805 1 95.5 203 GLY B CA 1
ATOM 3198 C C . GLY B 1 203 ? -6.387 13.422 -9.188 1 95.5 203 GLY B C 1
ATOM 3199 O O . GLY B 1 203 ? -7.145 14.109 -8.5 1 95.5 203 GLY B O 1
ATOM 3200 N N . SER B 1 204 ? -5.141 13.789 -9.43 1 92.25 204 SER B N 1
ATOM 3201 C CA . SER B 1 204 ? -4.57 15.023 -8.891 1 92.25 204 SER B CA 1
ATOM 3202 C C . SER B 1 204 ? -5.273 16.25 -9.453 1 92.25 204 SER B C 1
ATOM 3204 O O . SER B 1 204 ? -5.559 17.203 -8.727 1 92.25 204 SER B O 1
ATOM 3206 N N . ARG B 1 205 ? -5.543 16.281 -10.672 1 94.19 205 ARG B N 1
ATOM 3207 C CA . ARG B 1 205 ? -6.215 17.406 -11.312 1 94.19 205 ARG B CA 1
ATOM 3208 C C . ARG B 1 205 ? -7.625 17.578 -10.758 1 94.19 205 ARG B C 1
ATOM 3210 O O . ARG B 1 205 ? -8.062 18.703 -10.5 1 94.19 205 ARG B O 1
ATOM 3217 N N . LEU B 1 206 ? -8.273 16.469 -10.562 1 96.19 206 LEU B N 1
ATOM 3218 C CA . LEU B 1 206 ? -9.633 16.531 -10.031 1 96.19 206 LEU B CA 1
ATOM 3219 C C . LEU B 1 206 ? -9.633 17 -8.586 1 96.19 206 LEU B C 1
ATOM 3221 O O . LEU B 1 206 ? -10.461 17.828 -8.188 1 96.19 206 LEU B O 1
ATOM 3225 N N . SER B 1 207 ? -8.742 16.453 -7.852 1 94.44 207 SER B N 1
ATOM 3226 C CA . SER B 1 207 ? -8.633 16.844 -6.449 1 94.44 207 SER B CA 1
ATOM 3227 C C . SER B 1 207 ? -8.328 18.328 -6.316 1 94.44 207 SER B C 1
ATOM 3229 O O . SER B 1 207 ? -8.953 19.031 -5.512 1 94.44 207 SER B O 1
ATOM 3231 N N . ASN B 1 208 ? -7.488 18.906 -7.141 1 92.19 208 ASN B N 1
ATOM 3232 C CA . ASN B 1 208 ? -7.105 20.312 -7.105 1 92.19 208 ASN B CA 1
ATOM 3233 C C . ASN B 1 208 ? -8.25 21.219 -7.543 1 92.19 208 ASN B C 1
ATOM 3235 O O . ASN B 1 208 ? -8.406 22.328 -7.031 1 92.19 208 ASN B O 1
ATOM 3239 N N . SER B 1 209 ? -8.977 20.766 -8.453 1 94.25 209 SER B N 1
ATOM 3240 C CA . SER B 1 209 ? -10.094 21.562 -8.945 1 94.25 209 SER B CA 1
ATOM 3241 C C . SER B 1 209 ? -11.172 21.719 -7.875 1 94.25 209 SER B C 1
ATOM 3243 O O . SER B 1 209 ? -11.898 22.719 -7.859 1 94.25 209 SER B O 1
ATOM 3245 N N . LEU B 1 210 ? -11.211 20.797 -6.977 1 91.94 210 LEU B N 1
ATOM 3246 C CA . LEU B 1 210 ? -12.219 20.828 -5.922 1 91.94 210 LEU B CA 1
ATOM 3247 C C . LEU B 1 210 ? -11.742 21.688 -4.75 1 91.94 210 LEU B C 1
ATOM 3249 O O . LEU B 1 210 ? -12.547 22.109 -3.92 1 91.94 210 LEU B O 1
ATOM 3253 N N . ARG B 1 211 ? -10.523 21.844 -4.609 1 85.88 211 ARG B N 1
ATOM 3254 C CA . ARG B 1 211 ? -9.984 22.688 -3.549 1 85.88 211 ARG B CA 1
ATOM 3255 C C . ARG B 1 211 ? -10.203 24.172 -3.857 1 85.88 211 ARG B C 1
ATOM 3257 O O . ARG B 1 211 ? -10.227 25 -2.951 1 85.88 211 ARG B O 1
ATOM 3264 N N . LYS B 1 212 ? -10.336 24.625 -5.125 1 68.5 212 LYS B N 1
ATOM 3265 C CA . LYS B 1 212 ? -10.57 26.016 -5.523 1 68.5 212 LYS B CA 1
ATOM 3266 C C . LYS B 1 212 ? -12.039 26.391 -5.391 1 68.5 212 LYS B C 1
ATOM 3268 O O . LYS B 1 212 ? -12.922 25.562 -5.645 1 68.5 212 LYS B O 1
#

InterPro domains:
  IPR000515 ABC transporter type 1, transmembrane domain MetI-like [PF00528] (27-195)
  IPR000515 ABC transporter type 1, transmembrane domain MetI-like [PS50928] (9-203)
  IPR000515 ABC transporter type 1, transmembrane domain MetI-like [cd06261] (12-199)
  IPR035906 MetI-like superfamily [G3DSA:1.10.3720.10] (3-212)
  IPR035906 MetI-like superfamily [SSF161098] (5-199)
  IPR051322 Amino Acid ABC Transporter Permease [PTHR30450] (3-211)